Protein AF-A0A7C3X745-F1 (afdb_monomer_lite)

Structure (mmCIF, N/CA/C/O backbone):
data_AF-A0A7C3X745-F1
#
_entry.id   AF-A0A7C3X745-F1
#
loop_
_atom_site.group_PDB
_atom_site.id
_atom_site.type_symbol
_atom_site.label_atom_id
_atom_site.label_alt_id
_atom_site.label_comp_id
_atom_site.label_asym_id
_atom_site.label_entity_id
_atom_site.label_seq_id
_atom_site.pdbx_PDB_ins_code
_atom_site.Cartn_x
_atom_site.Cartn_y
_atom_site.Cartn_z
_atom_site.occupancy
_atom_site.B_iso_or_equiv
_atom_site.auth_seq_id
_atom_site.auth_comp_id
_atom_site.auth_asym_id
_atom_site.auth_atom_id
_atom_s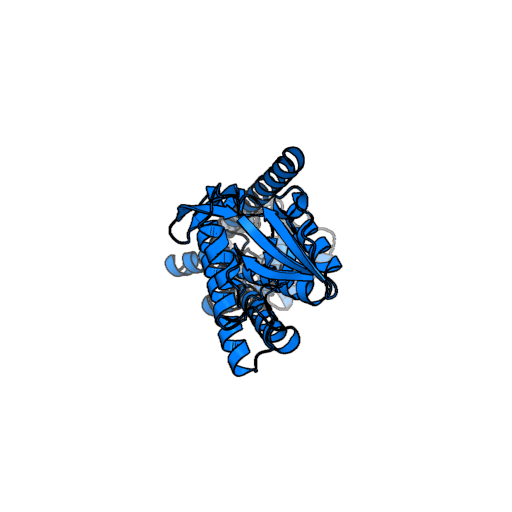ite.pdbx_PDB_model_num
ATOM 1 N N . ILE A 1 1 ? 17.486 -6.552 4.691 1.00 25.77 1 ILE A N 1
ATOM 2 C CA . ILE A 1 1 ? 16.260 -6.719 3.873 1.00 25.77 1 ILE A CA 1
ATOM 3 C C . ILE A 1 1 ? 16.154 -5.455 3.037 1.00 25.77 1 ILE A C 1
ATOM 5 O O . ILE A 1 1 ? 16.010 -4.399 3.648 1.00 25.77 1 ILE A O 1
ATOM 9 N N . PRO A 1 2 ? 16.384 -5.493 1.717 1.00 30.09 2 PRO A N 1
ATOM 10 C CA . PRO A 1 2 ? 16.389 -4.268 0.936 1.00 30.09 2 PRO A CA 1
ATOM 11 C C . PRO A 1 2 ? 14.955 -3.730 0.888 1.00 30.09 2 PRO A C 1
ATOM 13 O O . PRO A 1 2 ? 14.020 -4.436 0.516 1.00 30.09 2 PRO A O 1
ATOM 16 N N . PHE A 1 3 ? 14.792 -2.503 1.374 1.00 28.16 3 PHE A N 1
ATOM 17 C CA . PHE A 1 3 ? 13.567 -1.725 1.272 1.00 28.16 3 PHE A CA 1
ATOM 18 C C . PHE A 1 3 ? 13.315 -1.403 -0.204 1.00 28.16 3 PHE A C 1
ATOM 20 O O . PHE A 1 3 ? 14.190 -0.855 -0.868 1.00 28.16 3 PHE A O 1
ATOM 27 N N . GLY A 1 4 ? 12.115 -1.720 -0.686 1.00 28.48 4 GLY A N 1
ATOM 28 C CA . GLY A 1 4 ? 11.688 -1.434 -2.052 1.00 28.48 4 GLY A CA 1
ATOM 29 C C . GLY A 1 4 ? 12.117 -2.529 -3.018 1.00 28.48 4 GLY A C 1
ATOM 30 O O . GLY A 1 4 ? 13.299 -2.696 -3.306 1.00 28.48 4 GLY A O 1
ATOM 31 N N . GLY A 1 5 ? 11.133 -3.271 -3.523 1.00 29.69 5 GLY A N 1
ATOM 32 C CA . GLY A 1 5 ? 11.289 -4.247 -4.595 1.00 29.69 5 GLY A CA 1
ATOM 33 C C . GLY A 1 5 ? 11.671 -3.586 -5.915 1.00 29.69 5 GLY A C 1
ATOM 34 O O . GLY A 1 5 ? 10.916 -3.647 -6.876 1.00 29.69 5 GLY A O 1
ATOM 35 N N . PHE A 1 6 ? 12.867 -3.006 -5.986 1.00 36.47 6 PHE A N 1
ATOM 36 C CA . PHE A 1 6 ? 13.596 -2.935 -7.236 1.00 36.47 6 PHE A CA 1
ATOM 37 C C . PHE A 1 6 ? 13.957 -4.374 -7.590 1.00 36.47 6 PHE A C 1
ATOM 39 O O . PHE A 1 6 ? 15.042 -4.868 -7.280 1.00 36.47 6 PHE A O 1
ATOM 46 N N . VAL A 1 7 ? 13.020 -5.075 -8.227 1.00 37.75 7 VAL A N 1
ATOM 47 C CA . VAL A 1 7 ? 13.413 -6.111 -9.172 1.00 37.75 7 VAL A CA 1
ATOM 48 C C . VAL A 1 7 ? 14.373 -5.391 -10.109 1.00 37.75 7 VAL A C 1
ATOM 50 O O . VAL A 1 7 ? 13.970 -4.473 -10.819 1.00 37.75 7 VAL A O 1
ATOM 53 N N . ARG A 1 8 ? 15.669 -5.706 -10.018 1.00 38.53 8 ARG A N 1
ATOM 54 C CA . ARG A 1 8 ? 16.647 -5.301 -11.026 1.00 38.53 8 ARG A CA 1
ATOM 55 C C . ARG A 1 8 ? 16.124 -5.867 -12.336 1.00 38.53 8 ARG A C 1
ATOM 57 O O . ARG A 1 8 ? 16.245 -7.063 -12.584 1.00 38.53 8 ARG A O 1
ATOM 64 N N . ILE A 1 9 ? 15.441 -5.036 -13.114 1.00 41.97 9 ILE A N 1
ATOM 65 C CA . ILE A 1 9 ? 14.965 -5.427 -14.429 1.00 41.97 9 ILE A CA 1
ATOM 66 C C . ILE A 1 9 ? 16.220 -5.489 -15.292 1.00 41.97 9 ILE A C 1
ATOM 68 O O . ILE A 1 9 ? 16.747 -4.454 -15.695 1.00 41.97 9 ILE A O 1
ATOM 72 N N . ALA A 1 10 ? 16.729 -6.702 -15.500 1.00 40.25 10 ALA A N 1
ATOM 73 C CA . ALA A 1 10 ? 17.838 -6.958 -16.405 1.00 40.25 10 ALA A CA 1
ATOM 74 C C . ALA A 1 10 ? 17.552 -6.280 -17.758 1.00 40.25 10 ALA A C 1
ATOM 76 O O . ALA A 1 10 ?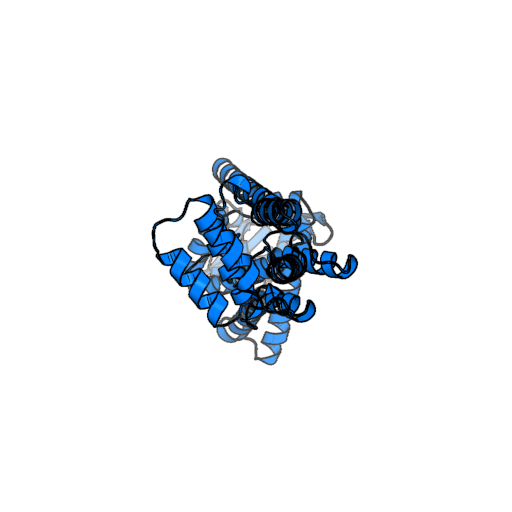 16.505 -6.528 -18.372 1.00 40.25 10 ALA A O 1
ATOM 77 N N . GLY A 1 11 ? 18.460 -5.396 -18.188 1.00 39.47 11 GLY A N 1
ATOM 78 C CA . GLY A 1 11 ? 18.382 -4.703 -19.474 1.00 39.47 11 GLY A CA 1
ATOM 79 C C . GLY A 1 11 ? 17.939 -3.242 -19.456 1.00 39.47 11 GLY A C 1
ATOM 80 O O . GLY A 1 11 ? 17.594 -2.742 -20.519 1.00 39.47 11 GLY A O 1
ATOM 81 N N . MET A 1 12 ? 17.871 -2.560 -18.308 1.00 38.75 12 MET A N 1
ATOM 82 C CA . MET A 1 12 ? 17.517 -1.128 -18.220 1.00 38.75 12 MET A CA 1
ATOM 83 C C . MET A 1 12 ? 18.655 -0.230 -17.688 1.00 38.75 12 MET A C 1
ATOM 85 O O . MET A 1 12 ? 18.392 0.895 -17.257 1.00 38.75 12 MET A O 1
ATOM 89 N N . GLU A 1 13 ? 19.912 -0.684 -17.723 1.00 45.72 13 GLU A N 1
ATOM 90 C CA . GLU A 1 13 ? 21.071 0.176 -17.433 1.00 45.72 13 GLU A CA 1
ATOM 91 C C . GLU A 1 13 ? 21.243 1.240 -18.546 1.00 45.72 13 GLU A C 1
ATOM 93 O O . GLU A 1 13 ? 20.843 1.002 -19.688 1.00 45.72 13 GLU A O 1
ATOM 98 N N . PRO A 1 14 ? 21.850 2.416 -18.281 1.00 38.97 14 PRO A N 1
ATOM 99 C CA . PRO A 1 14 ? 22.215 3.411 -19.307 1.00 38.97 14 PRO A CA 1
ATOM 100 C C . PRO A 1 14 ? 22.954 2.822 -20.514 1.00 38.97 14 PRO A C 1
ATOM 102 O O . PRO A 1 14 ? 22.799 3.276 -21.647 1.00 38.97 14 PRO A O 1
ATOM 105 N N . GLU A 1 15 ? 23.722 1.770 -20.254 1.00 40.94 15 GLU A N 1
ATOM 106 C CA . GLU A 1 15 ? 24.525 1.033 -21.219 1.00 40.94 15 GLU A CA 1
ATOM 107 C C . GLU A 1 15 ? 23.672 0.103 -22.104 1.00 40.94 15 GLU A C 1
ATOM 109 O O . GLU A 1 15 ? 24.081 -0.221 -23.221 1.00 40.94 15 GLU A O 1
ATOM 114 N N . ASP A 1 16 ? 22.448 -0.244 -21.678 1.00 42.06 16 ASP A N 1
ATOM 115 C CA . ASP A 1 16 ? 21.580 -1.253 -22.299 1.00 42.06 16 ASP A CA 1
ATOM 116 C C . ASP A 1 16 ? 20.580 -0.692 -23.331 1.00 42.06 16 ASP A C 1
ATOM 118 O O . ASP A 1 16 ? 20.154 -1.422 -24.228 1.00 42.06 16 ASP A O 1
ATOM 122 N N . VAL A 1 17 ? 20.219 0.598 -23.284 1.00 41.91 17 VAL A N 1
ATOM 123 C CA . VAL A 1 17 ? 19.021 1.132 -23.989 1.00 41.91 17 VAL A CA 1
ATOM 124 C C . VAL A 1 17 ? 19.272 1.575 -25.445 1.00 41.91 17 VAL A C 1
ATOM 126 O O . VAL A 1 17 ? 18.327 1.834 -26.195 1.00 41.91 17 VAL A O 1
ATOM 129 N N . ALA A 1 18 ? 20.518 1.588 -25.926 1.00 43.28 18 ALA A N 1
ATOM 130 C CA . ALA A 1 18 ? 20.773 1.728 -27.360 1.00 43.28 18 ALA A CA 1
ATOM 131 C C . ALA A 1 18 ? 20.434 0.402 -28.062 1.00 43.28 18 ALA A C 1
ATOM 133 O O . ALA A 1 18 ? 21.107 -0.607 -27.863 1.00 43.28 18 ALA A O 1
ATOM 134 N N . SER A 1 19 ? 19.387 0.364 -28.895 1.00 47.06 19 SER A N 1
ATOM 135 C CA . SER A 1 19 ? 19.149 -0.815 -29.732 1.00 47.06 19 SER A CA 1
ATOM 136 C C . SER A 1 19 ? 20.395 -1.036 -30.594 1.00 47.06 19 SER A C 1
ATOM 138 O O . SER A 1 19 ? 20.684 -0.205 -31.447 1.00 47.06 19 SER A O 1
ATOM 140 N N . GLY A 1 20 ? 21.146 -2.112 -30.365 1.00 50.47 20 GLY A N 1
ATOM 141 C CA . GLY A 1 20 ? 22.370 -2.423 -31.111 1.00 50.47 20 GLY A CA 1
ATOM 142 C C . GLY A 1 20 ? 22.129 -2.836 -32.569 1.00 50.47 20 GLY A C 1
ATOM 143 O O . GLY A 1 20 ? 23.012 -2.741 -33.416 1.00 50.47 20 GLY A O 1
ATOM 144 N N . VAL A 1 21 ? 20.896 -3.240 -32.887 1.00 49.69 21 VAL A N 1
ATOM 145 C CA . VAL A 1 21 ? 20.503 -3.798 -34.190 1.00 49.69 21 VAL A CA 1
ATOM 146 C C . VAL A 1 21 ? 20.650 -2.816 -35.366 1.00 49.69 21 VAL A C 1
ATOM 148 O O . VAL A 1 21 ? 21.202 -3.226 -36.383 1.00 49.69 21 VAL A O 1
ATOM 151 N N . PRO A 1 22 ? 20.250 -1.530 -35.275 1.00 64.00 22 PRO A N 1
ATOM 152 C CA . PRO A 1 22 ? 20.484 -0.556 -36.338 1.00 64.00 22 PRO A CA 1
ATOM 153 C C . PRO A 1 22 ? 21.964 -0.205 -36.510 1.00 64.00 22 PRO A C 1
ATOM 155 O O . PRO A 1 22 ? 22.345 0.247 -37.581 1.00 64.00 22 PRO A O 1
ATOM 158 N N . VAL A 1 23 ? 22.796 -0.382 -35.475 1.00 77.06 23 VAL A N 1
ATOM 159 C CA . VAL A 1 23 ? 24.229 -0.067 -35.544 1.00 77.06 23 VAL A CA 1
ATOM 160 C C . VAL A 1 23 ? 24.960 -1.125 -36.360 1.00 77.06 23 VAL A C 1
ATOM 162 O O . VAL A 1 23 ? 25.628 -0.774 -37.325 1.00 77.06 23 VAL A O 1
ATOM 165 N N . LEU A 1 24 ? 24.772 -2.408 -36.036 1.00 81.25 24 LEU A N 1
ATOM 166 C CA . LEU A 1 24 ? 25.417 -3.509 -36.762 1.00 81.25 24 LEU A CA 1
ATOM 167 C C . LEU A 1 24 ? 24.936 -3.605 -38.219 1.00 81.25 24 LEU A C 1
ATOM 169 O O . LEU A 1 24 ? 25.755 -3.817 -39.107 1.00 81.25 24 LEU A O 1
ATOM 173 N N . HIS A 1 25 ? 23.643 -3.370 -38.486 1.00 79.50 25 HIS A N 1
ATOM 174 C CA . HIS A 1 25 ? 23.125 -3.289 -39.861 1.00 79.50 25 HIS A CA 1
ATOM 175 C C . HIS A 1 25 ? 23.758 -2.137 -40.646 1.00 79.50 25 HIS A C 1
ATOM 177 O O . HIS A 1 25 ? 24.214 -2.337 -41.765 1.00 79.50 25 HIS A O 1
ATOM 183 N N . LYS A 1 26 ? 23.837 -0.937 -40.058 1.00 82.88 26 LYS A N 1
ATOM 184 C CA . LYS A 1 26 ? 24.462 0.210 -40.729 1.00 82.88 26 LYS A CA 1
ATOM 185 C C . LYS A 1 26 ? 25.961 0.009 -40.941 1.00 82.88 26 LYS A C 1
ATOM 187 O O . LYS A 1 26 ? 26.482 0.459 -41.951 1.00 82.88 26 LYS A O 1
ATOM 192 N N . LEU A 1 27 ? 26.657 -0.660 -40.022 1.00 87.75 27 LEU A N 1
ATOM 193 C CA . LEU A 1 27 ? 28.063 -1.029 -40.211 1.00 87.75 27 LEU A CA 1
ATOM 194 C C . LEU A 1 27 ? 28.230 -2.005 -41.388 1.00 87.75 27 LEU A C 1
ATOM 196 O O . LEU A 1 27 ? 29.107 -1.786 -42.219 1.00 87.75 27 LEU A O 1
ATOM 200 N N . ALA A 1 28 ? 27.352 -3.007 -41.514 1.00 85.75 28 ALA A N 1
ATOM 201 C CA . ALA A 1 28 ? 27.342 -3.923 -42.656 1.00 85.75 28 ALA A CA 1
ATOM 202 C C . ALA A 1 28 ? 27.005 -3.209 -43.982 1.00 85.75 28 ALA A C 1
ATOM 204 O O . ALA A 1 28 ? 27.691 -3.410 -44.981 1.00 85.75 28 ALA A O 1
ATOM 205 N N . GLU A 1 29 ? 26.020 -2.304 -43.992 1.00 85.62 29 GLU A N 1
ATOM 206 C CA . GLU A 1 29 ? 25.698 -1.476 -45.166 1.00 85.62 29 GLU A CA 1
ATOM 207 C C . GLU A 1 29 ? 26.884 -0.599 -45.597 1.00 85.62 29 GLU A C 1
ATOM 209 O O . GLU A 1 29 ? 27.160 -0.464 -46.790 1.00 85.62 29 GLU A O 1
ATOM 214 N N . LEU A 1 30 ? 27.605 -0.018 -44.632 1.00 88.88 30 LEU A N 1
ATOM 215 C CA . LEU A 1 30 ? 28.780 0.822 -44.882 1.00 88.88 30 LEU A CA 1
ATOM 216 C C . LEU A 1 30 ? 30.009 0.029 -45.329 1.00 88.88 30 LEU A C 1
ATOM 218 O O . LEU A 1 30 ? 30.875 0.598 -45.991 1.00 88.88 30 LEU A O 1
ATOM 222 N N . ARG A 1 31 ? 30.098 -1.263 -44.995 1.00 88.00 31 ARG A N 1
ATOM 223 C CA . ARG A 1 31 ? 31.111 -2.163 -45.561 1.00 88.00 31 ARG A CA 1
ATOM 224 C C . ARG A 1 31 ? 30.887 -2.340 -47.060 1.00 88.00 31 ARG A C 1
ATOM 226 O O . ARG A 1 31 ? 31.832 -2.227 -47.835 1.00 88.00 31 ARG A O 1
ATOM 233 N N . ASP A 1 32 ? 29.641 -2.590 -47.453 1.00 84.75 32 ASP A N 1
ATOM 234 C CA . ASP A 1 32 ? 29.284 -2.883 -48.843 1.00 84.75 32 ASP A CA 1
ATOM 235 C C . ASP A 1 32 ? 29.231 -1.602 -49.703 1.00 84.75 32 ASP A C 1
ATOM 237 O O . ASP A 1 32 ? 29.481 -1.639 -50.910 1.00 84.75 32 ASP A O 1
ATOM 241 N N . LYS A 1 33 ? 28.933 -0.448 -49.086 1.00 86.38 33 LYS A N 1
ATOM 242 C CA . LYS A 1 33 ? 28.943 0.886 -49.709 1.00 86.38 33 LYS A CA 1
ATOM 243 C C . LYS A 1 33 ? 29.739 1.881 -48.852 1.00 86.38 33 LYS A C 1
ATOM 245 O O . LYS A 1 33 ? 29.143 2.626 -48.069 1.00 86.38 33 LYS A O 1
ATOM 250 N N . PRO A 1 34 ? 31.074 1.926 -49.000 1.00 80.62 34 PRO A N 1
ATOM 251 C CA . PRO A 1 34 ? 31.919 2.774 -48.172 1.00 80.62 34 PRO A CA 1
ATOM 252 C C . PRO A 1 34 ? 31.693 4.262 -48.461 1.00 80.62 34 PRO A C 1
ATOM 254 O O . PRO A 1 34 ? 32.037 4.771 -49.525 1.00 80.62 34 PRO A O 1
ATOM 257 N N . ASP A 1 35 ? 31.160 4.972 -47.467 1.00 83.81 35 ASP A N 1
ATOM 258 C CA . ASP A 1 35 ? 31.083 6.433 -47.425 1.00 83.81 35 ASP A CA 1
ATOM 259 C C . ASP A 1 35 ? 31.762 6.939 -46.135 1.00 83.81 35 ASP A C 1
ATOM 261 O O . ASP A 1 35 ? 31.263 6.688 -45.028 1.00 83.81 35 ASP A O 1
ATOM 265 N N . PRO A 1 36 ? 32.902 7.655 -46.246 1.00 74.31 36 PRO A N 1
ATOM 266 C CA . PRO A 1 36 ? 33.596 8.242 -45.105 1.00 74.31 36 PRO A CA 1
ATOM 267 C C . PRO A 1 36 ? 32.723 9.113 -44.208 1.00 74.31 36 PRO A C 1
ATOM 269 O O . PRO A 1 36 ? 32.803 9.004 -42.988 1.00 74.31 36 PRO A O 1
ATOM 272 N N . GLN A 1 37 ? 31.834 9.916 -44.789 1.00 84.00 37 GLN A N 1
ATOM 273 C CA . GLN A 1 37 ? 30.987 10.818 -44.015 1.00 84.00 37 GLN A CA 1
ATOM 274 C C . GLN A 1 37 ? 29.844 10.077 -43.318 1.00 84.00 37 GLN A C 1
ATOM 276 O O . GLN A 1 37 ? 29.341 10.529 -42.287 1.00 84.00 37 GLN A O 1
ATOM 281 N N . ALA A 1 38 ? 29.399 8.951 -43.874 1.00 84.19 38 ALA A N 1
ATOM 282 C CA . ALA A 1 38 ? 28.320 8.166 -43.292 1.00 84.19 38 ALA A CA 1
ATOM 283 C C . ALA A 1 38 ? 28.774 7.372 -42.059 1.00 84.19 38 ALA A C 1
ATOM 285 O O . ALA A 1 38 ? 28.000 7.261 -41.105 1.00 84.19 38 ALA A O 1
ATOM 286 N N . PHE A 1 39 ? 30.029 6.908 -42.024 1.00 87.69 39 PHE A N 1
ATOM 287 C CA . PHE A 1 39 ? 30.611 6.317 -40.815 1.00 87.69 39 PHE A CA 1
ATOM 288 C C . PHE A 1 39 ? 30.683 7.341 -39.676 1.00 87.69 39 PHE A C 1
ATOM 290 O O . PHE A 1 39 ? 30.193 7.073 -38.581 1.00 87.69 39 PHE A O 1
ATOM 297 N N . ASP A 1 40 ? 31.172 8.552 -39.948 1.00 88.69 40 ASP A N 1
ATOM 298 C CA . ASP A 1 40 ? 31.254 9.604 -38.928 1.00 88.69 40 ASP A CA 1
ATOM 299 C C . ASP A 1 40 ? 29.872 10.006 -38.402 1.00 88.69 40 ASP A C 1
ATOM 301 O O . ASP A 1 40 ? 29.678 10.209 -37.200 1.00 88.69 40 ASP A O 1
ATOM 305 N N . LYS A 1 41 ? 28.868 10.063 -39.288 1.00 86.12 41 LYS A N 1
ATOM 306 C CA . LYS A 1 41 ? 27.465 10.282 -38.905 1.00 86.12 41 LYS A CA 1
ATOM 307 C C . LYS A 1 41 ? 26.926 9.155 -38.029 1.00 86.12 41 LYS A C 1
ATOM 309 O O . LYS A 1 41 ? 26.172 9.446 -37.099 1.00 86.12 41 LYS A O 1
ATOM 314 N N . LEU A 1 42 ? 27.292 7.904 -38.312 1.00 85.62 42 LEU A N 1
ATOM 315 C CA . LEU A 1 42 ? 26.911 6.744 -37.510 1.00 85.62 42 LEU A CA 1
ATOM 316 C C . LEU A 1 42 ? 27.561 6.797 -36.125 1.00 85.62 42 LEU A C 1
ATOM 318 O O . LEU A 1 42 ? 26.848 6.674 -35.135 1.00 85.62 42 LEU A O 1
ATOM 322 N N . VAL A 1 43 ? 28.864 7.070 -36.032 1.00 87.31 43 VAL A N 1
ATOM 323 C CA . VAL A 1 43 ? 29.568 7.226 -34.747 1.00 87.31 43 VAL A CA 1
ATOM 324 C C . VAL A 1 43 ? 28.977 8.381 -33.939 1.00 87.31 43 VAL A C 1
ATOM 326 O O . VAL A 1 43 ? 28.663 8.217 -32.762 1.00 87.31 43 VAL A O 1
ATOM 329 N N . ALA A 1 44 ? 28.716 9.526 -34.575 1.00 83.81 44 ALA A N 1
ATOM 330 C CA . ALA A 1 44 ? 28.051 10.653 -33.925 1.00 83.81 44 ALA A CA 1
ATOM 331 C C . ALA A 1 44 ? 26.612 10.320 -33.492 1.00 83.81 44 ALA A C 1
ATOM 333 O O . ALA A 1 44 ? 26.124 10.858 -32.498 1.00 83.81 44 ALA A O 1
ATOM 334 N N . GLN A 1 45 ? 25.909 9.456 -34.229 1.00 80.62 45 GLN A N 1
ATOM 335 C CA . GLN A 1 45 ? 24.599 8.954 -33.824 1.00 80.62 45 GLN A CA 1
ATOM 336 C C . GLN A 1 45 ? 24.720 8.045 -32.594 1.00 80.62 45 GLN A C 1
ATOM 338 O O . GLN A 1 45 ? 24.018 8.291 -31.619 1.00 80.62 45 GLN A O 1
ATOM 343 N N . ILE A 1 46 ? 25.631 7.067 -32.612 1.00 80.00 46 ILE A N 1
ATOM 344 C CA . ILE A 1 46 ? 25.896 6.159 -31.485 1.00 80.00 46 ILE A CA 1
ATOM 345 C C . ILE A 1 46 ? 26.209 6.973 -30.229 1.00 80.00 46 ILE A C 1
ATOM 347 O O . ILE A 1 46 ? 25.537 6.801 -29.221 1.00 80.00 46 ILE A O 1
ATOM 351 N N . ALA A 1 47 ? 27.128 7.938 -30.325 1.00 79.69 47 ALA A N 1
ATOM 352 C CA . ALA A 1 47 ? 27.495 8.848 -29.241 1.00 79.69 47 ALA A CA 1
ATOM 353 C C . ALA A 1 47 ? 26.284 9.591 -28.643 1.00 79.69 47 ALA A C 1
ATOM 355 O O . ALA A 1 47 ? 26.130 9.703 -27.425 1.00 79.69 47 ALA A O 1
ATOM 356 N N . ARG A 1 48 ? 25.385 10.093 -29.503 1.00 76.69 48 ARG A N 1
ATOM 357 C CA . ARG A 1 48 ? 24.161 10.795 -29.078 1.00 76.69 48 ARG A CA 1
ATOM 358 C C . ARG A 1 48 ? 23.137 9.874 -28.422 1.00 76.69 48 ARG A C 1
ATOM 360 O O . ARG A 1 48 ? 22.435 10.342 -27.518 1.00 76.69 48 ARG A O 1
ATOM 367 N N . ASP A 1 49 ? 23.021 8.641 -28.905 1.00 68.50 49 ASP A N 1
ATOM 368 C CA . ASP A 1 49 ? 22.036 7.653 -28.458 1.00 68.50 49 ASP A CA 1
ATOM 369 C C . ASP A 1 49 ? 22.485 6.974 -27.152 1.00 68.50 49 ASP A C 1
ATOM 371 O O . ASP A 1 49 ? 21.656 6.750 -26.273 1.00 68.50 49 ASP A O 1
ATOM 375 N N . SER A 1 50 ? 23.791 6.742 -26.981 1.00 66.19 50 SER A N 1
ATOM 376 C CA . SER A 1 50 ? 24.409 6.184 -25.768 1.00 66.19 50 SER A CA 1
ATOM 377 C C . SER A 1 50 ? 24.818 7.241 -24.734 1.00 66.19 50 SER A C 1
ATOM 379 O O . SER A 1 50 ? 25.453 6.919 -23.732 1.00 66.19 50 SER A O 1
ATOM 381 N N . MET A 1 51 ? 24.517 8.521 -24.987 1.00 68.94 51 MET A N 1
ATOM 382 C CA . MET A 1 51 ? 24.910 9.656 -24.135 1.00 68.94 51 MET A CA 1
ATOM 383 C C . MET A 1 51 ? 26.415 9.687 -23.810 1.00 68.94 51 MET A C 1
ATOM 385 O O . MET A 1 51 ? 26.835 10.144 -22.749 1.00 68.94 51 MET A O 1
ATOM 389 N N . THR A 1 52 ? 27.238 9.205 -24.737 1.00 71.81 52 THR A N 1
ATOM 390 C CA . THR A 1 52 ? 28.686 9.091 -24.574 1.00 71.81 52 THR A CA 1
ATOM 391 C C . THR A 1 52 ? 29.384 10.144 -25.428 1.00 71.81 52 THR A C 1
ATOM 393 O O . THR A 1 52 ? 28.995 10.394 -26.566 1.00 71.81 52 THR A O 1
ATOM 396 N N . LYS A 1 53 ? 30.441 10.775 -24.908 1.00 80.19 53 LYS A N 1
ATOM 397 C CA . LYS A 1 53 ? 31.296 11.647 -25.725 1.00 80.19 53 LYS A CA 1
ATOM 398 C C . LYS A 1 53 ? 32.243 10.779 -26.552 1.00 80.19 53 LYS A C 1
ATOM 400 O O . LYS A 1 53 ? 33.180 10.217 -25.996 1.00 80.19 53 LYS A O 1
ATOM 405 N N . ILE A 1 54 ? 31.970 10.673 -27.850 1.00 83.62 54 ILE A N 1
ATOM 406 C CA . ILE A 1 54 ? 32.830 10.018 -28.842 1.00 83.62 54 ILE A CA 1
ATOM 407 C C . ILE A 1 54 ? 32.991 11.006 -29.994 1.00 83.62 54 ILE A C 1
ATOM 409 O O . ILE A 1 54 ? 31.995 11.432 -30.586 1.00 83.62 54 ILE A O 1
ATOM 413 N N . VAL A 1 55 ? 34.228 11.404 -30.282 1.00 86.19 55 VAL A N 1
ATOM 414 C CA . VAL A 1 55 ? 34.548 12.269 -31.419 1.00 86.19 55 VAL A CA 1
ATOM 415 C C . VAL A 1 55 ? 34.860 11.363 -32.612 1.00 86.19 55 VAL A C 1
ATOM 417 O O . VAL A 1 55 ? 35.813 10.594 -32.533 1.00 86.19 55 VAL A O 1
ATOM 420 N N . PRO A 1 56 ? 34.100 11.419 -33.724 1.00 84.44 56 PRO A N 1
ATOM 421 C CA . PRO A 1 56 ? 34.321 10.513 -34.855 1.00 84.44 56 PRO A CA 1
ATOM 422 C C . PRO A 1 56 ? 35.743 10.558 -35.429 1.00 84.44 56 PRO A C 1
ATOM 424 O O . PRO A 1 56 ? 36.296 9.522 -35.773 1.00 84.44 56 PRO A O 1
ATOM 427 N N . ALA A 1 57 ? 36.361 11.743 -35.447 1.00 84.81 57 ALA A N 1
ATOM 428 C CA . ALA A 1 57 ? 37.720 11.949 -35.950 1.00 84.81 57 ALA A CA 1
ATOM 429 C C . ALA A 1 57 ? 38.824 11.289 -35.098 1.00 84.81 57 ALA A C 1
ATOM 431 O O . ALA A 1 57 ? 39.948 11.161 -35.571 1.00 84.81 57 ALA A O 1
ATOM 432 N N . GLU A 1 58 ? 38.525 10.886 -33.858 1.00 86.38 58 GLU A N 1
ATOM 433 C CA . GLU A 1 58 ? 39.469 10.195 -32.962 1.00 86.38 58 GLU A CA 1
ATOM 434 C C . GLU A 1 58 ? 39.450 8.669 -33.149 1.00 86.38 58 GLU A C 1
ATOM 436 O O . GLU A 1 58 ? 40.246 7.963 -32.532 1.00 86.38 58 GLU A O 1
ATOM 441 N N . VAL A 1 59 ? 38.548 8.151 -33.990 1.00 87.50 59 VAL A N 1
ATOM 442 C CA . VAL A 1 59 ? 38.477 6.726 -34.319 1.00 87.50 59 VAL A CA 1
ATOM 443 C C . VAL A 1 59 ? 39.478 6.426 -35.432 1.00 87.50 59 VAL A C 1
ATOM 445 O O . VAL A 1 59 ? 39.283 6.819 -36.585 1.00 87.50 59 VAL A O 1
ATOM 448 N N . GLY A 1 60 ? 40.552 5.718 -35.093 1.00 88.88 60 GLY A N 1
ATOM 449 C CA . GLY A 1 60 ? 41.595 5.319 -36.024 1.00 88.88 60 GLY A CA 1
ATOM 450 C C . GLY A 1 60 ? 41.096 4.362 -37.107 1.00 88.88 60 GLY A C 1
ATOM 451 O O . GLY A 1 60 ? 40.088 3.662 -36.962 1.00 88.88 60 GLY A O 1
ATOM 452 N N . SER A 1 61 ? 41.838 4.302 -38.215 1.00 87.06 61 SER A N 1
ATOM 453 C CA . SER A 1 61 ? 41.515 3.445 -39.363 1.00 87.06 61 SER A CA 1
ATOM 454 C C . SER A 1 61 ? 41.414 1.966 -38.984 1.00 87.06 61 SER A C 1
ATOM 456 O O . SER A 1 61 ? 40.504 1.287 -39.449 1.00 87.06 61 SER A O 1
ATOM 458 N N . GLN A 1 62 ? 42.281 1.488 -38.087 1.00 89.06 62 GLN A N 1
ATOM 459 C CA . GLN A 1 62 ? 42.294 0.100 -37.622 1.00 89.06 62 GLN A CA 1
ATOM 460 C C . GLN A 1 62 ? 40.976 -0.299 -36.939 1.00 89.06 62 GLN A C 1
ATOM 462 O O . GLN A 1 62 ? 40.368 -1.306 -37.302 1.00 89.06 62 GLN A O 1
ATOM 467 N N . VAL A 1 63 ? 40.499 0.508 -35.984 1.00 90.44 63 VAL A N 1
ATOM 468 C CA . VAL A 1 63 ? 39.235 0.258 -35.270 1.00 90.44 63 VAL A CA 1
ATOM 469 C C . VAL A 1 63 ? 38.050 0.404 -36.218 1.00 90.44 63 VAL A C 1
ATOM 471 O O . VAL A 1 63 ? 37.136 -0.418 -36.208 1.00 90.44 63 VAL A O 1
ATOM 474 N N . ARG A 1 64 ? 38.081 1.417 -37.085 1.00 91.31 64 ARG A N 1
ATOM 475 C CA . ARG A 1 64 ? 37.045 1.647 -38.092 1.00 91.31 64 ARG A CA 1
ATOM 476 C C . ARG A 1 64 ? 36.880 0.463 -39.047 1.00 91.31 64 ARG A C 1
ATOM 478 O O . ARG A 1 64 ? 35.755 0.032 -39.286 1.00 91.31 64 ARG A O 1
ATOM 485 N N . GLU A 1 65 ? 37.973 -0.067 -39.585 1.00 90.56 65 GLU A N 1
ATOM 486 C CA . GLU A 1 65 ? 37.932 -1.213 -40.498 1.00 90.56 65 GLU A CA 1
ATOM 487 C C . GLU A 1 65 ? 37.455 -2.489 -39.808 1.00 90.56 65 GLU A C 1
ATOM 489 O O . GLU A 1 65 ? 36.673 -3.238 -40.396 1.00 90.56 65 GLU A O 1
ATOM 494 N N . ALA A 1 66 ? 37.883 -2.722 -38.565 1.00 91.38 66 ALA A N 1
ATOM 495 C CA . ALA A 1 66 ? 37.413 -3.856 -37.777 1.00 91.38 66 ALA A CA 1
ATOM 496 C C . ALA A 1 66 ? 35.903 -3.760 -37.504 1.00 91.38 66 ALA A C 1
ATOM 498 O O . ALA A 1 66 ? 35.172 -4.727 -37.703 1.00 91.38 66 ALA A O 1
ATOM 499 N N . LEU A 1 67 ? 35.397 -2.575 -37.143 1.00 90.94 67 LEU A N 1
ATOM 500 C CA . LEU A 1 67 ? 33.965 -2.340 -36.915 1.00 90.94 67 LEU A CA 1
ATOM 501 C C . LEU A 1 67 ? 33.107 -2.570 -38.168 1.00 90.94 67 LEU A C 1
ATOM 503 O O . LEU A 1 67 ? 31.993 -3.075 -38.053 1.00 90.94 67 LEU A O 1
ATOM 507 N N . LEU A 1 68 ? 33.606 -2.209 -39.354 1.00 91.31 68 LEU A N 1
ATOM 508 C CA . LEU A 1 68 ? 32.902 -2.433 -40.623 1.00 91.31 68 LEU A CA 1
ATOM 509 C C . LEU A 1 68 ? 32.906 -3.910 -41.043 1.00 91.31 68 LEU A C 1
ATOM 511 O O . LEU A 1 68 ? 31.935 -4.383 -41.628 1.00 91.31 68 LEU A O 1
ATOM 515 N N . ARG A 1 69 ? 33.985 -4.648 -40.754 1.00 90.00 69 ARG A N 1
ATOM 516 C CA . ARG A 1 69 ? 34.110 -6.072 -41.108 1.00 90.00 69 ARG A CA 1
ATOM 517 C C . ARG A 1 69 ? 33.421 -7.007 -40.120 1.00 90.00 69 ARG A C 1
ATOM 519 O O . ARG A 1 69 ? 33.019 -8.097 -40.515 1.00 90.00 69 ARG A O 1
ATOM 526 N N . ALA A 1 70 ? 33.257 -6.584 -38.870 1.00 88.69 70 ALA A N 1
ATOM 527 C CA . ALA A 1 70 ? 32.754 -7.446 -37.813 1.00 88.69 70 ALA A CA 1
ATOM 528 C C . ALA A 1 70 ? 31.322 -7.996 -38.024 1.00 88.69 70 ALA A C 1
ATOM 530 O O . ALA A 1 70 ? 31.115 -9.178 -37.720 1.00 88.69 70 ALA A O 1
ATOM 531 N N . PRO A 1 71 ? 30.332 -7.218 -38.517 1.00 87.50 71 PRO A N 1
ATOM 532 C CA . PRO A 1 71 ? 28.974 -7.721 -38.711 1.00 87.50 71 PRO A CA 1
ATOM 533 C C . PRO A 1 71 ? 28.742 -8.426 -40.061 1.00 87.50 71 PRO A C 1
ATOM 535 O O . PRO A 1 71 ? 29.284 -8.040 -41.096 1.00 87.50 71 PRO A O 1
ATOM 538 N N . ASP A 1 72 ? 27.873 -9.436 -40.072 1.00 82.00 72 ASP A N 1
ATOM 539 C CA . ASP A 1 72 ? 27.355 -10.076 -41.286 1.00 82.00 72 ASP A CA 1
ATOM 540 C C . ASP A 1 72 ? 26.287 -9.216 -42.000 1.00 82.00 72 ASP A C 1
ATOM 542 O O . ASP A 1 72 ? 25.875 -8.159 -41.518 1.00 82.00 72 ASP A O 1
ATOM 546 N N . GLY A 1 73 ? 25.820 -9.665 -43.173 1.00 75.12 73 GLY A N 1
ATOM 547 C CA . GLY A 1 73 ? 24.761 -8.981 -43.934 1.00 75.12 73 GLY A CA 1
ATOM 548 C C . GLY A 1 73 ? 23.392 -8.934 -43.234 1.00 75.12 73 GLY A C 1
ATOM 549 O O . GLY A 1 73 ? 22.505 -8.219 -43.689 1.00 75.12 73 GLY A O 1
ATOM 550 N N . GLU A 1 74 ? 23.216 -9.657 -42.123 1.00 72.06 74 GLU A N 1
ATOM 551 C CA . GLU A 1 74 ? 22.017 -9.633 -41.276 1.00 72.06 74 GLU A CA 1
ATOM 552 C C . GLU A 1 74 ? 22.210 -8.761 -40.012 1.00 72.06 74 GLU A C 1
ATOM 554 O O . GLU A 1 74 ? 21.344 -8.709 -39.122 1.00 72.06 74 GLU A O 1
ATOM 559 N N . GLY A 1 75 ? 23.341 -8.051 -39.908 1.00 72.38 75 GLY A N 1
ATOM 560 C CA . GLY A 1 75 ? 23.696 -7.205 -38.773 1.00 72.38 75 GLY A CA 1
ATOM 561 C C . GLY A 1 75 ? 23.794 -7.981 -37.457 1.00 72.38 75 GLY A C 1
ATOM 562 O O . GLY A 1 75 ? 23.179 -7.578 -36.457 1.00 72.38 75 GLY A O 1
ATOM 563 N N . ARG A 1 76 ? 24.512 -9.108 -37.469 1.00 76.75 76 ARG A N 1
ATOM 564 C CA . ARG A 1 76 ? 25.008 -9.852 -36.294 1.00 76.75 76 ARG A CA 1
ATOM 565 C C . ARG A 1 76 ? 26.533 -9.887 -36.314 1.00 76.75 76 ARG A C 1
ATOM 567 O O . ARG A 1 76 ? 27.104 -9.897 -37.400 1.00 76.75 76 ARG A O 1
ATOM 574 N N . LEU A 1 77 ? 27.203 -9.910 -35.158 1.00 80.62 77 LEU A N 1
ATOM 575 C CA . LEU A 1 77 ? 28.661 -10.056 -35.152 1.00 80.62 77 LEU A CA 1
ATOM 576 C C . LEU A 1 77 ? 29.030 -11.479 -35.583 1.00 80.62 77 LEU A C 1
ATOM 578 O O . LEU A 1 77 ? 28.522 -12.464 -35.049 1.00 80.62 77 LEU A O 1
ATOM 582 N N . THR A 1 78 ? 29.938 -11.587 -36.548 1.00 81.56 78 THR A N 1
ATOM 583 C CA . THR A 1 78 ? 30.544 -12.874 -36.905 1.00 81.56 78 THR A CA 1
ATOM 584 C C . THR A 1 78 ? 31.462 -13.346 -35.776 1.00 81.56 78 THR A C 1
ATOM 586 O O . THR A 1 78 ? 31.976 -12.538 -35.002 1.00 81.56 78 THR A O 1
ATOM 589 N N . THR A 1 79 ? 31.708 -14.655 -35.669 1.00 76.38 79 THR A N 1
ATOM 590 C CA . THR A 1 79 ? 32.635 -15.199 -34.659 1.00 76.38 79 THR A CA 1
ATOM 591 C C . THR A 1 79 ? 34.038 -14.604 -34.800 1.00 76.38 79 THR A C 1
ATOM 593 O O . THR A 1 79 ? 34.653 -14.239 -33.801 1.00 76.38 79 THR A O 1
ATOM 596 N N . GLU A 1 80 ? 34.515 -14.447 -36.037 1.00 82.31 80 GLU A N 1
ATOM 597 C CA . GLU A 1 80 ? 35.799 -13.809 -36.344 1.00 82.31 80 GLU A CA 1
ATOM 598 C C . GLU A 1 80 ? 35.787 -12.319 -35.984 1.00 82.31 80 GLU A C 1
ATOM 600 O O . GLU A 1 80 ? 36.682 -11.854 -35.282 1.00 82.31 80 GLU A O 1
ATOM 605 N N . GLY A 1 81 ? 34.729 -11.592 -36.358 1.00 84.56 81 GLY A N 1
ATOM 606 C CA . GLY A 1 81 ? 34.558 -10.181 -36.019 1.00 84.56 81 GLY A CA 1
ATOM 607 C C . GLY A 1 81 ? 34.492 -9.918 -34.515 1.00 84.56 81 GLY A C 1
ATOM 608 O O . GLY A 1 81 ? 35.108 -8.981 -34.017 1.00 84.56 81 GLY A O 1
ATOM 609 N N . LEU A 1 82 ? 33.790 -10.763 -33.758 1.00 82.50 82 LEU A N 1
ATOM 610 C CA . LEU A 1 82 ? 33.716 -10.663 -32.300 1.00 82.50 82 LEU A CA 1
ATOM 611 C C . LEU A 1 82 ? 35.095 -10.846 -31.650 1.00 82.50 82 LEU A C 1
ATOM 613 O O . LEU A 1 82 ? 35.440 -10.109 -30.725 1.00 82.50 82 LEU A O 1
ATOM 617 N N . LEU A 1 83 ? 35.872 -11.826 -32.120 1.00 80.81 83 LEU A N 1
ATOM 618 C CA . LEU A 1 83 ? 37.227 -12.082 -31.631 1.00 80.81 83 LEU A CA 1
ATOM 619 C C . LEU A 1 83 ? 38.173 -10.931 -31.990 1.00 80.81 83 LEU A C 1
ATOM 621 O O . LEU A 1 83 ? 38.917 -10.478 -31.124 1.00 80.81 83 LEU A O 1
ATOM 625 N N . GLU A 1 84 ? 38.104 -10.413 -33.218 1.00 88.62 84 GLU A N 1
ATOM 626 C CA . GLU A 1 84 ? 38.906 -9.268 -33.671 1.00 88.62 84 GLU A CA 1
ATOM 627 C C . GLU A 1 84 ? 38.627 -8.021 -32.818 1.00 88.62 84 GLU A C 1
ATOM 629 O O . GLU A 1 84 ? 39.557 -7.406 -32.294 1.00 88.62 84 GLU A O 1
ATOM 634 N N . LEU A 1 85 ? 37.351 -7.686 -32.589 1.00 89.44 85 LEU A N 1
ATOM 635 C CA . LEU A 1 85 ? 36.972 -6.540 -31.759 1.00 89.44 85 LEU A CA 1
ATOM 636 C C . LEU A 1 85 ? 37.393 -6.706 -30.288 1.00 89.44 85 LEU A C 1
ATOM 638 O O . LEU A 1 85 ? 37.815 -5.728 -29.672 1.00 89.44 85 LEU A O 1
ATOM 642 N N . ARG A 1 86 ? 37.325 -7.922 -29.722 1.00 85.69 86 ARG A N 1
ATOM 643 C CA . ARG A 1 86 ? 37.821 -8.201 -28.358 1.00 85.69 86 ARG A CA 1
ATOM 644 C C . ARG A 1 86 ? 39.339 -8.085 -28.265 1.00 85.69 86 ARG A C 1
ATOM 646 O O . ARG A 1 86 ? 39.839 -7.444 -27.351 1.00 85.69 86 ARG A O 1
ATOM 653 N N . HIS A 1 87 ? 40.068 -8.634 -29.233 1.00 87.81 87 HIS A N 1
ATOM 654 C CA . HIS A 1 87 ? 41.523 -8.509 -29.274 1.00 87.81 87 HIS A CA 1
ATOM 655 C C . HIS A 1 87 ? 41.977 -7.053 -29.389 1.00 87.81 87 HIS A C 1
ATOM 657 O O . HIS A 1 87 ? 42.915 -6.655 -28.702 1.00 87.81 87 HIS A O 1
ATOM 663 N N . LEU A 1 88 ? 41.294 -6.244 -30.205 1.00 89.69 88 LEU A N 1
ATOM 664 C CA . LEU A 1 88 ? 41.552 -4.805 -30.277 1.00 89.69 88 LEU A CA 1
ATOM 665 C C . LEU A 1 88 ? 41.256 -4.118 -28.947 1.00 89.69 88 LEU A C 1
ATOM 667 O O . LEU A 1 88 ? 42.054 -3.299 -28.494 1.00 89.69 88 LEU A O 1
ATOM 671 N N . ARG A 1 89 ? 40.137 -4.479 -28.309 1.00 88.94 89 ARG A N 1
ATOM 672 C CA . ARG A 1 89 ? 39.738 -3.935 -27.012 1.00 88.94 89 ARG A CA 1
ATOM 673 C C . ARG A 1 89 ? 40.760 -4.222 -25.907 1.00 88.94 89 ARG A C 1
ATOM 675 O O . ARG A 1 89 ? 41.058 -3.327 -25.120 1.00 88.94 89 ARG A O 1
ATOM 682 N N . ASP A 1 90 ? 41.314 -5.428 -25.883 1.00 85.50 90 ASP A N 1
ATOM 683 C CA . ASP A 1 90 ? 42.256 -5.882 -24.855 1.00 85.50 90 ASP A CA 1
ATOM 684 C C . ASP A 1 90 ? 43.722 -5.496 -25.160 1.00 85.50 90 ASP A C 1
ATOM 686 O O . ASP A 1 90 ? 44.589 -5.601 -24.294 1.00 85.50 90 ASP A O 1
ATOM 690 N N . GLY A 1 91 ? 44.012 -5.014 -26.376 1.00 79.19 91 GLY A N 1
ATOM 691 C CA . GLY A 1 91 ? 45.363 -4.733 -26.885 1.00 79.19 91 GLY A CA 1
ATOM 692 C C . GLY A 1 91 ? 46.059 -3.473 -26.344 1.00 79.19 91 GLY A C 1
ATOM 693 O O . GLY A 1 91 ? 47.215 -3.229 -26.680 1.00 79.19 91 GLY A O 1
ATOM 694 N N . GLY A 1 92 ? 45.396 -2.667 -25.507 1.00 67.12 92 GLY A N 1
ATOM 695 C CA . GLY A 1 92 ? 46.019 -1.591 -24.717 1.00 67.12 92 GLY A CA 1
ATOM 696 C C . GLY A 1 92 ? 46.464 -0.317 -25.458 1.00 67.12 92 GLY A C 1
ATOM 697 O O . GLY A 1 92 ? 46.949 0.603 -24.805 1.00 67.12 92 GLY A O 1
ATOM 698 N N . THR A 1 93 ? 46.289 -0.212 -26.781 1.00 80.44 93 THR A N 1
ATOM 699 C CA . THR A 1 93 ? 46.720 0.952 -27.594 1.00 80.44 93 THR A CA 1
ATOM 700 C C . THR A 1 93 ? 45.576 1.854 -28.073 1.00 80.44 93 THR A C 1
ATOM 702 O O . THR A 1 93 ? 45.757 2.623 -29.013 1.00 80.44 93 THR A O 1
ATOM 705 N N . LEU A 1 94 ? 44.392 1.751 -27.467 1.00 87.00 94 LEU A N 1
ATOM 706 C CA . LEU A 1 94 ? 43.191 2.471 -27.900 1.00 87.00 94 LEU A CA 1
ATOM 707 C C . LEU A 1 94 ? 43.085 3.867 -27.282 1.00 87.00 94 LEU A C 1
ATOM 709 O O . LEU A 1 94 ? 43.405 4.072 -26.109 1.00 87.00 94 LEU A O 1
ATOM 713 N N . THR A 1 95 ? 42.538 4.811 -28.044 1.00 88.69 95 THR A N 1
ATOM 714 C CA . THR A 1 95 ? 42.055 6.078 -27.485 1.00 88.69 95 THR A CA 1
ATOM 715 C C . THR A 1 95 ? 40.798 5.857 -26.636 1.00 88.69 95 THR A C 1
ATOM 717 O O . THR A 1 95 ? 40.089 4.857 -26.770 1.00 88.69 95 THR A O 1
ATOM 720 N N . GLU A 1 96 ? 40.467 6.814 -25.765 1.00 84.56 96 GLU A N 1
ATOM 721 C CA . GLU A 1 96 ? 39.249 6.749 -24.944 1.00 84.56 96 GLU A CA 1
ATOM 722 C C . GLU A 1 96 ? 37.969 6.675 -25.804 1.00 84.56 96 GLU A C 1
ATOM 724 O O . GLU A 1 96 ? 37.003 5.999 -25.438 1.00 84.56 96 GLU A O 1
ATOM 729 N N . ALA A 1 97 ? 37.966 7.339 -26.964 1.00 85.44 97 ALA A N 1
ATOM 730 C CA . ALA A 1 97 ? 36.863 7.307 -27.919 1.00 85.44 97 ALA A CA 1
ATOM 731 C C . ALA A 1 97 ? 36.705 5.923 -28.570 1.00 85.44 97 ALA A C 1
ATOM 733 O O . ALA A 1 97 ? 35.592 5.398 -28.630 1.00 85.44 97 ALA A O 1
ATOM 734 N N . GLU A 1 98 ? 37.809 5.315 -29.011 1.00 90.00 98 GLU A N 1
ATOM 735 C CA . GLU A 1 98 ? 37.822 3.977 -29.615 1.00 90.00 98 GLU A CA 1
ATOM 736 C C . GLU A 1 98 ? 37.415 2.899 -28.619 1.00 90.00 98 GLU A C 1
ATOM 738 O O . GLU A 1 98 ? 36.593 2.038 -28.931 1.00 90.00 98 GLU A O 1
ATOM 743 N N . ALA A 1 99 ? 37.943 2.991 -27.399 1.00 87.81 99 ALA A N 1
ATOM 744 C CA . ALA A 1 99 ? 37.578 2.131 -26.294 1.00 87.81 99 ALA A CA 1
ATOM 745 C C . ALA A 1 99 ? 36.049 2.151 -26.093 1.00 87.81 99 ALA A C 1
ATOM 747 O O . ALA A 1 99 ? 35.379 1.124 -26.244 1.00 87.81 99 ALA A O 1
ATOM 748 N N . LYS A 1 100 ? 35.468 3.324 -25.830 1.00 86.06 100 LYS A N 1
ATOM 749 C CA . LYS A 1 100 ? 34.022 3.456 -25.592 1.00 86.06 100 LYS A CA 1
ATOM 750 C C . LYS A 1 100 ? 33.180 2.970 -26.771 1.00 86.06 100 LYS A C 1
ATOM 752 O O . LYS A 1 100 ? 32.142 2.346 -26.565 1.00 86.06 100 LYS A O 1
ATOM 757 N N . LEU A 1 101 ? 33.614 3.241 -28.001 1.00 86.62 101 LEU A N 1
ATOM 758 C CA . LEU A 1 101 ? 32.913 2.783 -29.197 1.00 86.62 101 LEU A CA 1
ATOM 759 C C . LEU A 1 101 ? 32.919 1.250 -29.312 1.00 86.62 101 LEU A C 1
ATOM 761 O O . LEU A 1 101 ? 31.877 0.663 -29.602 1.00 86.62 101 LEU A O 1
ATOM 765 N N . LEU A 1 102 ? 34.059 0.605 -29.044 1.00 87.94 102 LEU A N 1
ATOM 766 C CA . LEU A 1 102 ? 34.183 -0.853 -29.045 1.00 87.94 102 LEU A CA 1
ATOM 767 C C . LEU A 1 102 ? 33.290 -1.503 -27.984 1.00 87.94 102 LEU A C 1
ATOM 769 O O . LEU A 1 102 ? 32.590 -2.455 -28.313 1.00 87.94 102 LEU A O 1
ATOM 773 N N . ASP A 1 103 ? 33.234 -0.964 -26.761 1.00 84.12 103 ASP A N 1
ATOM 774 C CA . ASP A 1 103 ? 32.339 -1.483 -25.711 1.00 84.12 103 ASP A CA 1
ATOM 775 C C . ASP A 1 103 ? 30.872 -1.433 -26.150 1.00 84.12 103 ASP A C 1
ATOM 777 O O . ASP A 1 103 ? 30.130 -2.408 -26.021 1.00 84.12 103 ASP A O 1
ATOM 781 N N . LEU A 1 104 ? 30.451 -0.305 -26.730 1.00 79.75 104 LEU A N 1
ATOM 782 C CA . LEU A 1 104 ? 29.076 -0.116 -27.190 1.00 79.75 104 LEU A CA 1
ATOM 783 C C . LEU A 1 104 ? 28.692 -1.101 -28.300 1.00 79.75 104 LEU A C 1
ATOM 785 O O . LEU A 1 104 ? 27.561 -1.600 -28.300 1.00 79.75 104 LEU A O 1
ATOM 789 N N . VAL A 1 105 ? 29.612 -1.383 -29.228 1.00 83.38 105 VAL A N 1
ATOM 790 C CA . VAL A 1 105 ? 29.394 -2.308 -30.352 1.00 83.38 105 VAL A CA 1
ATOM 791 C C . VAL A 1 105 ? 29.484 -3.770 -29.910 1.00 83.38 105 VAL A C 1
ATOM 793 O O . VAL A 1 105 ? 28.634 -4.566 -30.299 1.00 83.38 105 VAL A O 1
ATOM 796 N N . LEU A 1 106 ? 30.429 -4.133 -29.041 1.00 80.81 106 LEU A N 1
ATOM 797 C CA . LEU A 1 106 ? 30.514 -5.479 -28.457 1.00 80.81 106 LEU A CA 1
ATOM 798 C C . LEU A 1 106 ? 29.247 -5.821 -27.654 1.00 80.81 106 LEU A C 1
ATOM 800 O O . LEU A 1 106 ? 28.709 -6.924 -27.764 1.00 80.81 106 LEU A O 1
ATOM 804 N N . ASN A 1 107 ? 28.698 -4.842 -26.931 1.00 71.88 107 ASN A N 1
ATOM 805 C CA . ASN A 1 107 ? 27.444 -4.987 -26.192 1.00 71.88 107 ASN A CA 1
ATOM 806 C C . ASN A 1 107 ? 26.195 -4.876 -27.092 1.00 71.88 107 ASN A C 1
ATOM 808 O O . ASN A 1 107 ? 25.080 -5.162 -26.653 1.00 71.88 107 ASN A O 1
ATOM 812 N N . ALA A 1 108 ? 26.326 -4.453 -28.355 1.00 68.69 108 ALA A N 1
ATOM 813 C CA . ALA A 1 108 ? 25.208 -4.339 -29.297 1.00 68.69 108 ALA A CA 1
ATOM 814 C C . ALA A 1 108 ? 24.623 -5.707 -29.690 1.00 68.69 108 ALA A C 1
ATOM 816 O O . ALA A 1 108 ? 23.404 -5.812 -29.846 1.00 68.69 108 ALA A O 1
ATOM 817 N N . ASP A 1 109 ? 25.464 -6.739 -29.813 1.00 56.22 109 ASP A N 1
ATOM 818 C CA . ASP A 1 109 ? 25.042 -8.098 -30.187 1.00 56.22 109 ASP A CA 1
ATOM 819 C C . ASP A 1 109 ? 24.623 -8.944 -28.972 1.00 56.22 109 ASP A C 1
ATOM 821 O O . ASP A 1 109 ? 23.629 -9.668 -29.028 1.00 56.22 109 ASP A O 1
ATOM 825 N N . ALA A 1 110 ? 25.281 -8.758 -27.818 1.00 49.44 110 ALA A N 1
ATOM 826 C CA . ALA A 1 110 ? 24.886 -9.385 -26.549 1.00 49.44 110 ALA A CA 1
ATOM 827 C C . ALA A 1 110 ? 23.425 -9.065 -26.163 1.00 49.44 110 ALA A C 1
ATOM 829 O O . ALA A 1 110 ? 22.700 -9.923 -25.665 1.00 49.44 110 ALA A O 1
ATOM 830 N N . ARG A 1 111 ? 22.945 -7.858 -26.503 1.00 49.00 111 ARG A N 1
ATOM 831 C CA . ARG A 1 111 ? 21.546 -7.425 -26.319 1.00 49.00 111 ARG A CA 1
ATOM 832 C C . ARG A 1 111 ? 20.529 -8.152 -27.209 1.00 49.00 111 ARG A C 1
ATOM 834 O O . ARG A 1 111 ? 19.339 -8.141 -26.900 1.00 49.00 111 ARG A O 1
ATOM 841 N N . LYS A 1 112 ? 20.972 -8.750 -28.320 1.00 45.75 112 LYS A N 1
ATOM 842 C CA . LYS A 1 112 ? 20.161 -9.578 -29.233 1.00 45.75 112 LYS A CA 1
ATOM 843 C C . LYS A 1 112 ? 20.118 -11.040 -28.764 1.00 45.75 112 LYS A C 1
ATOM 845 O O . LYS A 1 112 ? 19.161 -11.742 -29.083 1.00 45.75 112 LYS A O 1
ATOM 850 N N . ALA A 1 113 ? 21.143 -11.482 -28.034 1.00 43.72 113 ALA A N 1
ATOM 851 C CA . ALA A 1 113 ? 21.390 -12.887 -27.726 1.00 43.72 113 ALA A CA 1
ATOM 852 C C . ALA A 1 113 ? 20.781 -13.388 -26.411 1.00 43.72 113 ALA A C 1
ATOM 854 O O . ALA A 1 113 ? 20.786 -14.598 -26.211 1.00 43.72 113 ALA A O 1
ATOM 855 N N . ASP A 1 114 ? 20.247 -12.519 -25.547 1.00 46.78 114 ASP A N 1
ATOM 856 C CA . ASP A 1 114 ? 19.605 -12.956 -24.304 1.00 46.78 114 ASP A CA 1
ATOM 857 C C . ASP A 1 114 ? 18.064 -12.819 -24.378 1.00 46.78 114 ASP A C 1
ATOM 859 O O . ASP A 1 114 ? 17.511 -11.725 -24.201 1.00 46.78 114 ASP A O 1
ATOM 863 N N . PRO A 1 115 ? 17.329 -13.917 -24.658 1.00 44.22 115 PRO A N 1
ATOM 864 C CA . PRO A 1 115 ? 15.866 -13.967 -24.613 1.00 44.22 115 PRO A CA 1
ATOM 865 C C . PRO A 1 115 ? 15.287 -13.626 -23.232 1.00 44.22 115 PRO A C 1
ATOM 867 O O . PRO A 1 115 ? 14.077 -13.408 -23.106 1.00 44.22 115 PRO A O 1
ATOM 870 N N . GLU A 1 116 ? 16.119 -13.606 -22.187 1.00 46.53 116 GLU A N 1
ATOM 871 C CA . GLU A 1 116 ? 15.703 -13.279 -20.829 1.00 46.53 116 GLU A CA 1
ATOM 872 C C . GLU A 1 116 ? 15.628 -11.764 -20.577 1.00 46.53 116 GLU A C 1
ATOM 874 O O . GLU A 1 116 ? 14.876 -11.343 -19.690 1.00 46.53 116 GLU A O 1
ATOM 879 N N . LEU A 1 117 ? 16.298 -10.936 -21.397 1.00 50.94 117 LEU A N 1
ATOM 880 C CA . LEU A 1 117 ? 16.288 -9.472 -21.282 1.00 50.94 117 LEU A CA 1
ATOM 881 C C . LEU A 1 117 ? 14.868 -8.901 -21.396 1.00 50.94 117 LEU A C 1
ATOM 883 O O . LEU A 1 117 ? 14.119 -9.153 -22.337 1.00 50.94 117 LEU A O 1
ATOM 887 N N . PHE A 1 118 ? 14.484 -8.044 -20.453 1.00 55.62 118 PHE A N 1
ATOM 888 C CA . PHE A 1 118 ? 13.121 -7.515 -20.375 1.00 55.62 118 PHE A CA 1
ATOM 889 C C . PHE A 1 118 ? 12.691 -6.716 -21.622 1.00 55.62 118 PHE A C 1
ATOM 891 O O . PHE A 1 118 ? 11.522 -6.739 -22.009 1.00 55.62 118 PHE A O 1
ATOM 898 N N . ILE A 1 119 ? 13.631 -6.030 -22.281 1.00 54.78 119 ILE A N 1
ATOM 899 C CA . ILE A 1 119 ? 13.372 -5.183 -23.460 1.00 54.78 119 ILE A CA 1
ATOM 900 C C . ILE A 1 119 ? 13.066 -6.006 -24.727 1.00 54.78 119 ILE A C 1
ATOM 902 O O . ILE A 1 119 ? 12.426 -5.489 -25.653 1.00 54.78 119 ILE A O 1
ATOM 906 N N . SER A 1 120 ? 13.486 -7.275 -24.782 1.00 54.09 120 SER A N 1
ATOM 907 C CA . SER A 1 120 ? 13.271 -8.154 -25.940 1.00 54.09 120 SER A CA 1
ATOM 908 C C . SER A 1 120 ? 11.892 -8.831 -25.933 1.00 54.09 120 SER A C 1
ATOM 910 O O . SER A 1 120 ? 11.431 -9.297 -26.976 1.00 54.09 120 SER A O 1
ATOM 912 N N . LYS A 1 121 ? 11.180 -8.821 -24.795 1.00 64.19 121 LYS A N 1
ATOM 913 C CA . LYS A 1 121 ? 9.871 -9.474 -24.648 1.00 64.19 121 LYS A CA 1
ATOM 914 C C . LYS A 1 121 ? 8.719 -8.674 -25.289 1.00 64.19 121 LYS A C 1
ATOM 916 O O . LYS A 1 121 ? 8.721 -7.439 -25.256 1.00 64.19 121 LYS A O 1
ATOM 921 N N . PRO A 1 122 ? 7.680 -9.349 -25.825 1.00 75.50 122 PRO A N 1
ATOM 922 C CA . PRO A 1 122 ? 6.449 -8.708 -26.288 1.00 75.50 122 PRO A CA 1
ATOM 923 C C . PRO A 1 122 ? 5.802 -7.822 -25.214 1.00 75.50 122 PRO A C 1
ATOM 925 O O . PRO A 1 122 ? 5.886 -8.118 -24.021 1.00 75.50 122 PRO A O 1
ATOM 928 N N . LEU A 1 123 ? 5.081 -6.775 -25.638 1.00 78.06 123 LEU A N 1
ATOM 929 C CA . LEU A 1 123 ? 4.468 -5.782 -24.737 1.00 78.06 123 LEU A CA 1
ATOM 930 C C . LEU A 1 123 ? 3.611 -6.418 -23.630 1.00 78.06 123 LEU A C 1
ATOM 932 O O . LEU A 1 123 ? 3.709 -6.019 -22.473 1.00 78.06 123 LEU A O 1
ATOM 936 N N . GLY A 1 124 ? 2.826 -7.448 -23.966 1.00 80.06 124 GLY A N 1
ATOM 937 C CA . GLY A 1 124 ? 2.002 -8.169 -22.994 1.00 80.06 124 GLY A CA 1
ATOM 938 C C . GLY A 1 124 ? 2.823 -8.899 -21.927 1.00 80.06 124 GLY A C 1
ATOM 939 O O . GLY A 1 124 ? 2.471 -8.851 -20.755 1.00 80.06 124 GLY A O 1
ATOM 940 N N . GLN A 1 125 ? 3.951 -9.514 -22.301 1.00 79.88 125 GLN A N 1
ATOM 941 C CA . GLN A 1 125 ? 4.835 -10.190 -21.345 1.00 79.88 125 GLN A CA 1
ATOM 942 C C . GLN A 1 125 ? 5.554 -9.188 -20.438 1.00 79.88 125 GLN A C 1
ATOM 944 O O . GLN A 1 125 ? 5.658 -9.421 -19.237 1.00 79.88 125 GLN A O 1
ATOM 949 N N . ARG A 1 126 ? 5.990 -8.045 -20.987 1.00 78.19 126 ARG A N 1
ATOM 950 C CA . ARG A 1 126 ? 6.569 -6.945 -20.198 1.00 78.19 126 ARG A CA 1
ATOM 951 C C . ARG A 1 126 ? 5.573 -6.420 -19.164 1.00 78.19 126 ARG A C 1
ATOM 953 O O . ARG A 1 126 ? 5.923 -6.292 -17.995 1.00 78.19 126 ARG A O 1
ATOM 960 N N . ALA A 1 127 ? 4.325 -6.188 -19.573 1.00 85.50 127 ALA A N 1
ATOM 961 C CA . ALA A 1 127 ? 3.262 -5.753 -18.670 1.00 85.50 127 ALA A CA 1
ATOM 962 C C . ALA A 1 127 ? 2.978 -6.782 -17.560 1.00 85.50 127 ALA A C 1
ATOM 964 O O . ALA A 1 127 ? 2.814 -6.402 -16.405 1.00 85.50 127 ALA A O 1
ATOM 965 N N . LEU A 1 128 ? 2.972 -8.079 -17.886 1.00 87.06 128 LEU A N 1
ATOM 966 C CA . LEU A 1 128 ? 2.734 -9.159 -16.921 1.00 87.06 128 LEU A CA 1
ATOM 967 C C . LEU A 1 128 ? 3.852 -9.251 -15.870 1.00 87.06 128 LEU A C 1
ATOM 969 O O . LEU A 1 128 ? 3.567 -9.405 -14.685 1.00 87.06 128 LEU A O 1
ATOM 973 N N . VAL A 1 129 ? 5.112 -9.093 -16.291 1.00 82.38 129 VAL A N 1
ATOM 974 C CA . VAL A 1 129 ? 6.271 -9.047 -15.383 1.00 82.38 129 VAL A CA 1
ATOM 975 C C . VAL A 1 129 ? 6.189 -7.842 -14.443 1.00 82.38 129 VAL A C 1
ATOM 977 O O . VAL A 1 129 ? 6.396 -8.006 -13.245 1.00 82.38 129 VAL A O 1
ATOM 980 N N . ILE A 1 130 ? 5.833 -6.657 -14.950 1.00 85.38 130 ILE A N 1
ATOM 981 C CA . ILE A 1 130 ? 5.665 -5.457 -14.111 1.00 85.38 130 ILE A CA 1
ATOM 982 C C . ILE A 1 130 ? 4.526 -5.648 -13.100 1.00 85.38 130 ILE A C 1
ATOM 984 O O . ILE A 1 130 ? 4.666 -5.318 -11.925 1.00 85.38 130 ILE A O 1
ATOM 988 N N . LEU A 1 131 ? 3.402 -6.227 -13.529 1.00 90.50 131 LEU A N 1
ATOM 989 C CA . LEU A 1 131 ? 2.234 -6.422 -12.670 1.00 90.50 131 LEU A CA 1
ATOM 990 C C . LEU A 1 131 ? 2.460 -7.483 -11.575 1.00 90.50 131 LEU A C 1
ATOM 992 O O . LEU A 1 131 ? 1.734 -7.499 -10.579 1.00 90.50 131 LEU A O 1
ATOM 996 N N . ALA A 1 132 ? 3.478 -8.339 -11.713 1.00 90.06 132 ALA A N 1
ATOM 997 C CA . ALA A 1 132 ? 3.805 -9.358 -10.719 1.00 90.06 132 ALA A CA 1
ATOM 998 C C . ALA A 1 132 ? 4.135 -8.755 -9.341 1.00 90.06 132 ALA A C 1
ATOM 1000 O O . ALA A 1 132 ? 3.722 -9.311 -8.324 1.00 90.06 132 ALA A O 1
ATOM 1001 N N . GLY A 1 133 ? 4.814 -7.602 -9.296 1.00 89.12 133 GLY A N 1
ATOM 1002 C CA . GLY A 1 133 ? 5.159 -6.910 -8.047 1.00 89.12 133 GLY A CA 1
ATOM 1003 C C . GLY A 1 133 ? 3.927 -6.451 -7.251 1.00 89.12 133 GLY A C 1
ATOM 1004 O O . GLY A 1 133 ? 3.744 -6.877 -6.101 1.00 89.12 133 GLY A O 1
ATOM 1005 N N . PRO A 1 134 ? 3.030 -5.640 -7.845 1.00 94.50 134 PRO A N 1
ATOM 1006 C CA . PRO A 1 134 ? 1.786 -5.235 -7.200 1.00 94.50 134 PRO A CA 1
ATOM 1007 C C . PRO A 1 134 ? 0.903 -6.434 -6.838 1.00 94.50 134 PRO A C 1
ATOM 1009 O O . PRO A 1 134 ? 0.398 -6.496 -5.717 1.00 94.50 134 PRO A O 1
ATOM 1012 N N . ILE A 1 135 ? 0.758 -7.425 -7.728 1.00 95.50 135 ILE A N 1
ATOM 1013 C CA . ILE A 1 135 ? -0.041 -8.630 -7.447 1.00 95.50 135 ILE A CA 1
ATOM 1014 C C . ILE A 1 135 ? 0.507 -9.394 -6.238 1.00 95.50 135 ILE A C 1
ATOM 1016 O O . ILE A 1 135 ? -0.276 -9.810 -5.385 1.00 95.50 135 ILE A O 1
ATOM 1020 N N . ALA A 1 136 ? 1.827 -9.557 -6.124 1.00 94.94 136 ALA A N 1
ATOM 1021 C CA . ALA A 1 136 ? 2.438 -10.213 -4.970 1.00 94.94 136 ALA A CA 1
ATOM 1022 C C . ALA A 1 136 ? 2.149 -9.452 -3.666 1.00 94.94 136 ALA A C 1
ATOM 1024 O O . ALA A 1 136 ? 1.862 -10.074 -2.644 1.00 94.94 136 ALA A O 1
ATOM 1025 N N . SER A 1 137 ? 2.158 -8.116 -3.714 1.00 95.75 137 SER A N 1
ATOM 1026 C CA . SER A 1 137 ? 1.831 -7.264 -2.564 1.00 95.75 137 SER A CA 1
ATOM 1027 C C . SER A 1 137 ? 0.350 -7.374 -2.168 1.00 95.75 137 SER A C 1
ATOM 1029 O O . SER A 1 137 ? 0.021 -7.545 -0.994 1.00 95.75 137 SER A O 1
ATOM 1031 N N . LEU A 1 138 ? -0.561 -7.370 -3.147 1.00 97.38 138 LEU A N 1
ATOM 1032 C CA . LEU A 1 138 ? -1.987 -7.621 -2.912 1.00 97.38 138 LEU A CA 1
ATOM 1033 C C . LEU A 1 138 ? -2.205 -8.995 -2.270 1.00 97.38 138 LEU A C 1
ATOM 1035 O O . LEU A 1 138 ? -2.898 -9.108 -1.259 1.00 97.38 138 LEU A O 1
ATOM 1039 N N . LEU A 1 139 ? -1.601 -10.032 -2.855 1.00 97.38 139 LEU A N 1
ATOM 1040 C CA . LEU A 1 139 ? -1.754 -11.412 -2.411 1.00 97.38 139 LEU A CA 1
ATOM 1041 C C . LEU A 1 139 ? -1.206 -11.601 -0.996 1.00 97.38 139 LEU A C 1
ATOM 1043 O O . LEU A 1 139 ? -1.883 -12.195 -0.162 1.00 97.38 139 LEU A O 1
ATOM 1047 N N . PHE A 1 140 ? -0.017 -11.072 -0.704 1.00 96.88 140 PHE A N 1
ATOM 1048 C CA . PHE A 1 140 ? 0.572 -11.152 0.628 1.00 96.88 140 PHE A CA 1
ATOM 1049 C C . PHE A 1 140 ? -0.336 -10.506 1.680 1.00 96.88 140 PHE A C 1
ATOM 1051 O O . PHE A 1 140 ? -0.701 -11.166 2.654 1.00 96.88 140 PHE A O 1
ATOM 1058 N N . GLY A 1 141 ? -0.759 -9.253 1.472 1.00 95.56 141 GLY A N 1
ATOM 1059 C CA . GLY A 1 141 ? -1.644 -8.562 2.414 1.00 95.56 141 GLY A CA 1
ATOM 1060 C C . GLY A 1 141 ? -2.965 -9.307 2.630 1.00 95.56 141 GLY A C 1
ATOM 1061 O O . GLY A 1 141 ? -3.369 -9.551 3.769 1.00 95.56 141 GLY A O 1
ATOM 1062 N N . TYR A 1 142 ? -3.594 -9.751 1.540 1.00 96.44 142 TYR A N 1
ATOM 1063 C CA . TYR A 1 142 ? -4.830 -10.533 1.570 1.00 96.44 142 TYR A CA 1
ATOM 1064 C C . TYR A 1 142 ? -4.688 -11.849 2.355 1.00 96.44 142 TYR A C 1
ATOM 1066 O O . TYR A 1 142 ? -5.520 -12.163 3.214 1.00 96.44 142 TYR A O 1
ATOM 1074 N N . LEU A 1 143 ? -3.624 -12.617 2.095 1.00 96.44 143 LEU A N 1
ATOM 1075 C CA . LEU A 1 143 ? -3.377 -13.892 2.769 1.00 96.44 143 LEU A CA 1
ATOM 1076 C C . LEU A 1 143 ? -3.111 -13.702 4.261 1.00 96.44 143 LEU A C 1
ATOM 1078 O O . LEU A 1 143 ? -3.592 -14.501 5.064 1.00 96.44 143 LEU A O 1
ATOM 1082 N N . VAL A 1 144 ? -2.407 -12.635 4.648 1.00 94.19 144 VAL A N 1
ATOM 1083 C CA . VAL A 1 144 ? -2.191 -12.321 6.063 1.00 94.19 144 VAL A CA 1
ATOM 1084 C C . VAL A 1 144 ? -3.515 -12.002 6.758 1.00 94.19 144 VAL A C 1
ATOM 1086 O O . VAL A 1 144 ? -3.749 -12.530 7.843 1.00 94.19 144 VAL A O 1
ATOM 1089 N N . PHE A 1 145 ? -4.430 -11.238 6.148 1.00 91.31 145 PHE A N 1
ATOM 1090 C CA . PHE A 1 145 ? -5.758 -11.029 6.743 1.00 91.31 145 PHE A CA 1
ATOM 1091 C C . PHE A 1 145 ? -6.534 -12.340 6.899 1.00 91.31 145 PHE A C 1
ATOM 1093 O O . PHE A 1 145 ? -7.086 -12.599 7.969 1.00 91.31 145 PHE A O 1
ATOM 1100 N N . CYS A 1 146 ? -6.523 -13.214 5.890 1.00 92.25 146 CYS A N 1
ATOM 1101 C CA . CYS A 1 146 ? -7.151 -14.532 6.008 1.00 92.25 146 CYS A CA 1
ATOM 1102 C C . CYS A 1 146 ? -6.528 -15.351 7.155 1.00 92.25 146 CYS A C 1
ATOM 1104 O O . CYS A 1 146 ? -7.245 -15.921 7.979 1.00 92.25 146 CYS A O 1
ATOM 1106 N N . LEU A 1 147 ? -5.194 -15.374 7.249 1.00 91.31 147 LEU A N 1
ATOM 1107 C CA . LEU A 1 147 ? -4.448 -16.103 8.275 1.00 91.31 147 LEU A CA 1
ATOM 1108 C C . LEU A 1 147 ? -4.735 -15.582 9.684 1.00 91.31 147 LEU A C 1
ATOM 1110 O O . LEU A 1 147 ? -4.980 -16.370 10.601 1.00 91.31 147 LEU A O 1
ATOM 1114 N N . VAL A 1 148 ? -4.738 -14.263 9.860 1.00 86.12 148 VAL A N 1
ATOM 1115 C CA . VAL A 1 148 ? -5.057 -13.628 11.141 1.00 86.12 148 VAL A CA 1
ATOM 1116 C C . VAL A 1 148 ? -6.503 -13.934 11.525 1.00 86.12 148 VAL A C 1
ATOM 1118 O O . VAL A 1 148 ? -6.748 -14.304 12.670 1.00 86.12 148 VAL A O 1
ATOM 1121 N N . GLY A 1 149 ? -7.445 -13.909 10.576 1.00 84.00 149 GLY A N 1
ATOM 1122 C CA . GLY A 1 149 ? -8.836 -14.310 10.812 1.00 84.00 149 GLY A CA 1
ATOM 1123 C C . GLY A 1 149 ? -8.985 -15.742 11.331 1.00 84.00 149 GLY A C 1
ATOM 1124 O O . GLY A 1 149 ? -9.788 -15.991 12.229 1.00 84.00 149 GLY A O 1
ATOM 1125 N N . MET A 1 150 ? -8.180 -16.676 10.821 1.00 86.44 150 MET A N 1
ATOM 1126 C CA . MET A 1 150 ? -8.209 -18.077 11.261 1.00 86.44 150 MET A CA 1
ATOM 1127 C C . MET A 1 150 ? -7.530 -18.298 12.620 1.00 86.44 150 MET A C 1
ATOM 1129 O O . MET A 1 150 ? -7.994 -19.105 13.423 1.00 86.44 150 MET A O 1
ATOM 1133 N N . THR A 1 151 ? -6.423 -17.603 12.888 1.00 83.31 151 THR A N 1
ATOM 1134 C CA . THR A 1 151 ? -5.538 -17.899 14.033 1.00 83.31 151 THR A CA 1
ATOM 1135 C C . THR A 1 151 ? -5.790 -16.996 15.239 1.00 83.31 151 THR A C 1
ATOM 1137 O O . THR A 1 151 ? -5.974 -17.476 16.361 1.00 83.31 151 THR A O 1
ATOM 1140 N N . VAL A 1 152 ? -5.822 -15.685 15.019 1.00 77.25 152 VAL A N 1
ATOM 1141 C CA . VAL A 1 152 ? -6.016 -14.660 16.055 1.00 77.25 152 VAL A CA 1
ATOM 1142 C C . VAL A 1 152 ? -7.499 -14.310 16.190 1.00 77.25 152 VAL A C 1
ATOM 1144 O O . VAL A 1 152 ? -7.975 -14.043 17.289 1.00 77.25 152 VAL A O 1
ATOM 1147 N N . GLY A 1 153 ? -8.240 -14.393 15.086 1.00 72.81 153 GLY A N 1
ATOM 1148 C CA . GLY A 1 153 ? -9.584 -13.855 14.952 1.00 72.81 153 GLY A CA 1
ATOM 1149 C C . GLY A 1 153 ? -9.549 -12.415 14.449 1.00 72.81 153 GLY A C 1
ATOM 1150 O O . GLY A 1 153 ? -8.605 -11.667 14.699 1.00 72.81 153 GLY A O 1
ATOM 1151 N N . LEU A 1 154 ? -10.585 -12.028 13.714 1.00 67.69 154 LEU A N 1
ATOM 1152 C CA . LEU A 1 154 ? -10.751 -10.670 13.202 1.00 67.69 154 LEU A CA 1
ATOM 1153 C C . LEU A 1 154 ? -12.085 -10.087 13.678 1.00 67.69 154 LEU A C 1
ATOM 1155 O O . LEU A 1 154 ? -13.002 -10.851 13.994 1.00 67.69 154 LEU A O 1
ATOM 1159 N N . PRO A 1 155 ? -12.220 -8.749 13.708 1.00 61.97 155 PRO A N 1
ATOM 1160 C CA . PRO A 1 155 ? -13.518 -8.102 13.809 1.00 61.97 155 PRO A CA 1
ATOM 1161 C C . PRO A 1 155 ? -14.356 -8.514 12.591 1.00 61.97 155 PRO A C 1
ATOM 1163 O O . PRO A 1 155 ? -14.149 -8.037 11.478 1.00 61.97 155 PRO A O 1
ATOM 1166 N N . SER A 1 156 ? -15.265 -9.461 12.784 1.00 55.53 156 SER A N 1
ATOM 1167 C CA . SER A 1 156 ? -16.281 -9.828 11.799 1.00 55.53 156 SER A CA 1
ATOM 1168 C C . SER A 1 156 ? -17.489 -8.890 11.945 1.00 55.53 156 SER A C 1
ATOM 1170 O O . SER A 1 156 ? -17.671 -8.305 13.015 1.00 55.53 156 SER A O 1
ATOM 1172 N N . PRO A 1 157 ? -18.352 -8.739 10.925 1.00 53.91 157 PRO A N 1
ATOM 1173 C CA . PRO A 1 157 ? -19.622 -8.020 11.075 1.00 53.91 157 PRO A CA 1
ATOM 1174 C C . PRO A 1 157 ? -20.471 -8.534 12.254 1.00 53.91 157 PRO A C 1
ATOM 1176 O O . PRO A 1 157 ? -21.199 -7.761 12.876 1.00 53.91 157 PRO A O 1
ATOM 1179 N N . ASP A 1 158 ? -20.297 -9.814 12.598 1.00 54.72 158 ASP A N 1
ATOM 1180 C CA . ASP A 1 158 ? -20.954 -10.507 13.709 1.00 54.72 158 ASP A CA 1
ATOM 1181 C C . ASP A 1 158 ? -20.154 -10.463 15.027 1.00 54.72 158 ASP A C 1
ATOM 1183 O O . ASP A 1 158 ? -20.594 -11.013 16.042 1.00 54.72 158 ASP A O 1
ATOM 1187 N N . SER A 1 159 ? -18.970 -9.836 15.049 1.00 60.78 159 SER A N 1
ATOM 1188 C CA . SER A 1 159 ? -18.150 -9.743 16.258 1.00 60.78 159 SER A CA 1
ATOM 1189 C C . SER A 1 159 ? -18.879 -8.935 17.322 1.00 60.78 159 SER A C 1
ATOM 1191 O O . SER A 1 159 ? -19.296 -7.790 17.115 1.00 60.78 159 SER A O 1
ATOM 1193 N N . ARG A 1 160 ? -19.016 -9.535 18.506 1.00 64.94 160 ARG A N 1
ATOM 1194 C CA . ARG A 1 160 ? -19.648 -8.884 19.648 1.00 64.94 160 ARG A CA 1
ATOM 1195 C C . ARG A 1 160 ? -18.702 -7.809 20.167 1.00 64.94 160 ARG A C 1
ATOM 1197 O O . ARG A 1 160 ? -17.684 -8.099 20.792 1.00 64.94 160 ARG A O 1
ATOM 1204 N N . VAL A 1 161 ? -19.057 -6.549 19.928 1.00 74.44 161 VAL A N 1
ATOM 1205 C CA . VAL A 1 161 ? -18.520 -5.449 20.731 1.00 74.44 161 VAL A CA 1
ATOM 1206 C C . VAL A 1 161 ? -19.017 -5.700 22.149 1.00 74.44 161 VAL A C 1
ATOM 1208 O O . VAL A 1 161 ? -20.228 -5.745 22.388 1.00 74.44 161 VAL A O 1
ATOM 1211 N N . THR A 1 162 ? -18.102 -5.944 23.074 1.00 83.38 162 THR A N 1
ATOM 1212 C CA . THR A 1 162 ? -18.426 -6.185 24.480 1.00 83.38 162 THR A CA 1
ATOM 1213 C C . THR A 1 162 ? -18.603 -4.855 25.201 1.00 83.38 162 THR A C 1
ATOM 1215 O O . THR A 1 162 ? -18.198 -3.800 24.723 1.00 83.38 162 THR A O 1
ATOM 1218 N N . ASN A 1 163 ? -19.201 -4.889 26.382 1.00 88.06 163 ASN A N 1
ATOM 1219 C CA . ASN A 1 163 ? -19.224 -3.754 27.299 1.00 88.06 163 ASN A CA 1
ATOM 1220 C C . ASN A 1 163 ? -17.986 -3.707 28.218 1.00 88.06 163 ASN A C 1
ATOM 1222 O O . ASN A 1 163 ? -18.004 -3.001 29.228 1.00 88.06 163 ASN A O 1
ATOM 1226 N N . GLN A 1 164 ? -16.923 -4.446 27.880 1.00 91.25 164 GLN A N 1
ATOM 1227 C CA . GLN A 1 164 ? -15.633 -4.351 28.550 1.00 91.25 164 GLN A CA 1
ATOM 1228 C C . GLN A 1 164 ? -14.797 -3.221 27.944 1.00 91.25 164 GLN A C 1
ATOM 1230 O O . GLN A 1 164 ? -14.714 -3.067 26.727 1.00 91.25 164 GLN A O 1
ATOM 1235 N N . VAL A 1 165 ? -14.141 -2.443 28.794 1.00 91.06 165 VAL A N 1
ATOM 1236 C CA . VAL A 1 165 ? -13.226 -1.372 28.404 1.00 91.06 165 VAL A CA 1
ATOM 1237 C C . VAL A 1 165 ? -11.890 -1.977 27.963 1.00 91.06 165 VAL A C 1
ATOM 1239 O O . VAL A 1 165 ? -11.183 -2.566 28.780 1.00 91.06 165 VAL A O 1
ATOM 1242 N N . ALA A 1 166 ? -11.539 -1.824 26.686 1.00 86.06 166 ALA A N 1
ATOM 1243 C CA . ALA A 1 166 ? -10.244 -2.230 26.132 1.00 86.06 166 ALA A CA 1
ATOM 1244 C C . ALA A 1 166 ? -9.184 -1.136 26.268 1.00 86.06 166 ALA A C 1
ATOM 1246 O O . ALA A 1 166 ? -8.026 -1.426 26.547 1.00 86.06 166 ALA A O 1
ATOM 1247 N N . GLU A 1 167 ? -9.585 0.123 26.109 1.00 86.06 167 GLU A N 1
ATOM 1248 C CA . GLU A 1 167 ? -8.678 1.264 26.182 1.00 86.06 167 GLU A CA 1
ATOM 1249 C C . GLU A 1 167 ? -9.353 2.433 26.896 1.00 86.06 167 GLU A C 1
ATOM 1251 O O . GLU A 1 167 ? -10.569 2.625 26.791 1.00 86.06 167 GLU A O 1
ATOM 1256 N N . VAL A 1 168 ? -8.553 3.232 27.601 1.00 90.38 168 VAL A N 1
ATOM 1257 C CA . VAL A 1 168 ? -8.975 4.494 28.207 1.00 90.38 168 VAL A CA 1
ATOM 1258 C C . VAL A 1 168 ? -8.009 5.583 27.762 1.00 90.38 168 VAL A C 1
ATOM 1260 O O . VAL A 1 168 ? -6.821 5.530 28.068 1.00 90.38 168 VAL A O 1
ATOM 1263 N N . MET A 1 169 ? -8.531 6.590 27.066 1.00 86.69 169 MET A N 1
ATOM 1264 C CA . MET A 1 169 ? -7.752 7.707 26.547 1.00 86.69 169 MET A CA 1
ATOM 1265 C C . MET A 1 169 ? -7.242 8.587 27.704 1.00 86.69 169 MET A C 1
ATOM 1267 O O . MET A 1 169 ? -8.065 9.125 28.461 1.00 86.69 169 MET A O 1
ATOM 1271 N N . PRO A 1 170 ? -5.919 8.801 27.834 1.00 81.38 170 PRO A N 1
ATOM 1272 C CA . PRO A 1 170 ? -5.360 9.692 28.845 1.00 81.38 170 PRO A CA 1
ATOM 1273 C C . PRO A 1 170 ? -5.982 11.093 28.785 1.00 81.38 170 PRO A C 1
ATOM 1275 O O . PRO A 1 170 ? -6.181 11.669 27.717 1.00 81.38 170 PRO A O 1
ATOM 1278 N N . GLY A 1 171 ? -6.340 11.639 29.949 1.00 85.31 171 GLY A N 1
ATOM 1279 C CA . GLY A 1 171 ? -6.976 12.961 30.073 1.00 85.31 171 GLY A CA 1
ATOM 1280 C C . GLY A 1 171 ? -8.459 13.036 29.665 1.00 85.31 171 GLY A C 1
ATOM 1281 O O . GLY A 1 171 ? -9.096 14.068 29.917 1.00 85.31 171 GLY A O 1
ATOM 1282 N N . GLY A 1 172 ? -9.021 11.960 29.097 1.00 89.00 172 GLY A N 1
ATOM 1283 C CA . GLY A 1 172 ? -10.436 11.839 28.738 1.00 89.00 172 GLY A CA 1
ATOM 1284 C C . GLY A 1 172 ? -11.381 11.778 29.944 1.00 89.00 172 GLY A C 1
ATOM 1285 O O . GLY A 1 172 ? -10.959 11.596 31.084 1.00 89.00 172 GLY A O 1
ATOM 1286 N N . GLU A 1 173 ? -12.684 11.918 29.699 1.00 92.81 173 GLU A N 1
ATOM 1287 C CA . GLU A 1 173 ? -13.699 11.954 30.766 1.00 92.81 173 GLU A CA 1
ATOM 1288 C C . GLU A 1 173 ? -13.753 10.649 31.565 1.00 92.81 173 GLU A C 1
ATOM 1290 O O . GLU A 1 173 ? -13.794 10.683 32.790 1.00 92.81 173 GLU A O 1
ATOM 1295 N N . ALA A 1 174 ? -13.655 9.501 30.893 1.00 93.00 174 ALA A N 1
ATOM 1296 C CA . ALA A 1 174 ? -13.579 8.190 31.528 1.00 93.00 174 ALA A CA 1
ATOM 1297 C C . ALA A 1 174 ? -12.337 8.046 32.422 1.00 93.00 174 ALA A C 1
ATOM 1299 O O . ALA A 1 174 ? -12.437 7.536 33.536 1.00 93.00 174 ALA A O 1
ATOM 1300 N N . HIS A 1 175 ? -11.188 8.561 31.973 1.00 93.50 175 HIS A N 1
ATOM 1301 C CA . HIS A 1 175 ? -9.959 8.584 32.765 1.00 93.50 175 HIS A CA 1
ATOM 1302 C C . HIS A 1 175 ? -10.122 9.435 34.034 1.00 93.50 175 HIS A C 1
ATOM 1304 O O . HIS A 1 175 ? -9.761 8.996 35.123 1.00 93.50 175 HIS A O 1
ATOM 1310 N N . ARG A 1 176 ? -10.729 10.627 33.915 1.00 93.81 176 ARG A N 1
ATOM 1311 C CA . ARG A 1 176 ? -10.954 11.560 35.039 1.00 93.81 176 ARG A CA 1
ATOM 1312 C C . ARG A 1 176 ? -11.847 10.980 36.129 1.00 93.81 176 ARG A C 1
ATOM 1314 O O . ARG A 1 176 ? -11.628 11.253 37.302 1.00 93.81 176 ARG A O 1
ATOM 1321 N N . VAL A 1 177 ? -12.841 10.185 35.741 1.00 94.50 177 VAL A N 1
ATOM 1322 C CA . VAL A 1 177 ? -13.781 9.549 36.677 1.00 94.50 177 VAL A CA 1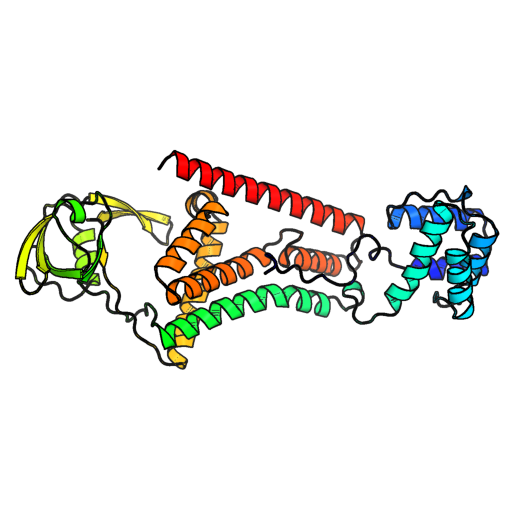
ATOM 1323 C C . VAL A 1 177 ? -13.299 8.169 37.140 1.00 94.50 177 VAL A C 1
ATOM 1325 O O . VAL A 1 177 ? -14.029 7.451 37.819 1.00 94.50 177 VAL A O 1
ATOM 1328 N N . GLY A 1 178 ? -12.063 7.794 36.792 1.00 93.62 178 GLY A N 1
ATOM 1329 C CA . GLY A 1 178 ? -11.385 6.614 37.319 1.00 93.62 178 GLY A CA 1
ATOM 1330 C C . GLY A 1 178 ? -11.748 5.288 36.650 1.00 93.62 178 GLY A C 1
ATOM 1331 O O . GLY A 1 178 ? -11.482 4.240 37.248 1.00 93.62 178 GLY A O 1
ATOM 1332 N N . ILE A 1 179 ? -12.326 5.298 35.443 1.00 95.69 179 ILE A N 1
ATOM 1333 C CA . ILE A 1 179 ? -12.518 4.088 34.622 1.00 95.69 179 ILE A CA 1
ATOM 1334 C C . ILE A 1 179 ? -11.150 3.577 34.161 1.00 95.69 179 ILE A C 1
ATOM 1336 O O . ILE A 1 179 ? -10.255 4.359 33.839 1.00 95.69 179 ILE A O 1
ATOM 1340 N N . ARG A 1 180 ? -10.980 2.254 34.147 1.00 94.12 180 ARG A N 1
ATOM 1341 C CA . ARG A 1 180 ? -9.722 1.576 33.815 1.00 94.12 180 ARG A CA 1
ATOM 1342 C C . ARG A 1 180 ? -9.944 0.489 32.766 1.00 94.12 180 ARG A C 1
ATOM 1344 O O . ARG A 1 180 ? -11.051 -0.015 32.595 1.00 94.12 180 ARG A O 1
ATOM 1351 N N . VAL A 1 181 ? -8.860 0.114 32.089 1.00 92.38 181 VAL A N 1
ATOM 1352 C CA . VAL A 1 181 ? -8.832 -1.051 31.194 1.00 92.38 181 VAL A CA 1
ATOM 1353 C C . VAL A 1 181 ? -9.254 -2.303 31.970 1.00 92.38 181 VAL A C 1
ATOM 1355 O O . VAL A 1 181 ? -8.816 -2.515 33.101 1.00 92.38 181 VAL A O 1
ATOM 1358 N N . GLY A 1 182 ? -10.126 -3.111 31.368 1.00 90.75 182 GLY A N 1
ATOM 1359 C CA . GLY A 1 182 ? -10.693 -4.327 31.954 1.00 90.75 182 GLY A CA 1
ATOM 1360 C C . GLY A 1 182 ? -12.030 -4.141 32.682 1.00 90.75 182 GLY A C 1
ATOM 1361 O O . GLY A 1 182 ? -12.686 -5.144 32.978 1.00 90.75 182 GLY A O 1
ATOM 1362 N N . ASP A 1 183 ? -12.464 -2.901 32.930 1.00 94.81 183 ASP A N 1
ATOM 1363 C CA . ASP A 1 183 ? -13.763 -2.598 33.541 1.00 94.81 183 ASP A CA 1
ATOM 1364 C C . ASP A 1 183 ? -14.935 -3.046 32.664 1.00 94.81 183 ASP A C 1
ATOM 1366 O O . ASP A 1 183 ? -14.893 -2.914 31.444 1.00 94.81 183 ASP A O 1
ATOM 1370 N N . TRP A 1 184 ? -16.019 -3.511 33.285 1.00 94.50 184 TRP A N 1
ATOM 1371 C CA . TRP A 1 184 ? -17.268 -3.841 32.592 1.00 94.50 184 TRP A CA 1
ATOM 1372 C C . TRP A 1 184 ? -18.333 -2.786 32.873 1.00 94.50 184 TRP A C 1
ATOM 1374 O O . TRP A 1 184 ? -18.715 -2.602 34.026 1.00 94.50 184 TRP A O 1
ATOM 1384 N N . ILE A 1 185 ? -18.861 -2.131 31.841 1.00 95.00 185 ILE A N 1
ATOM 1385 C CA . ILE A 1 185 ? -19.959 -1.166 31.990 1.00 95.00 185 ILE A CA 1
ATOM 1386 C C . ILE A 1 185 ? -21.288 -1.908 31.839 1.00 95.00 185 ILE A C 1
ATOM 1388 O O . ILE A 1 185 ? -21.702 -2.270 30.741 1.00 95.00 185 ILE A O 1
ATOM 1392 N N . THR A 1 186 ? -21.963 -2.173 32.952 1.00 94.88 186 THR A N 1
ATOM 1393 C CA . THR A 1 186 ? -23.143 -3.051 32.994 1.00 94.88 186 THR A CA 1
ATOM 1394 C C . THR A 1 186 ? -24.468 -2.302 32.891 1.00 94.88 186 THR A C 1
ATOM 1396 O O . THR A 1 186 ? -25.482 -2.917 32.551 1.00 94.88 186 THR A O 1
ATOM 1399 N N . ALA A 1 187 ? -24.481 -0.992 33.161 1.00 95.62 187 ALA A N 1
ATOM 1400 C CA . ALA A 1 187 ? -25.664 -0.146 33.024 1.00 95.62 187 ALA A CA 1
ATOM 1401 C C . ALA A 1 187 ? -25.322 1.337 32.803 1.00 95.62 187 ALA A C 1
ATOM 1403 O O . ALA A 1 187 ? -24.268 1.814 33.228 1.00 95.62 187 ALA A O 1
ATOM 1404 N N . ILE A 1 188 ? -26.256 2.065 32.186 1.00 96.31 188 ILE A N 1
ATOM 1405 C CA . ILE A 1 188 ? -26.234 3.518 31.979 1.00 96.31 188 ILE A CA 1
ATOM 1406 C C . ILE A 1 188 ? -27.526 4.098 32.567 1.00 96.31 188 ILE A C 1
ATOM 1408 O O . ILE A 1 188 ? -28.616 3.709 32.154 1.00 96.31 188 ILE A O 1
ATOM 1412 N N . ASP A 1 189 ? -27.416 5.010 33.533 1.00 94.75 189 ASP A N 1
ATOM 1413 C CA . ASP A 1 189 ? -28.531 5.581 34.309 1.00 94.75 189 ASP A CA 1
ATOM 1414 C C . ASP A 1 189 ? -29.510 4.516 34.830 1.00 94.75 189 ASP A C 1
ATOM 1416 O O . ASP A 1 189 ? -30.725 4.606 34.659 1.00 94.75 189 ASP A O 1
ATOM 1420 N N . GLY A 1 190 ? -28.967 3.444 35.408 1.00 92.06 190 GLY A N 1
ATOM 1421 C CA . GLY A 1 190 ? -29.756 2.330 35.943 1.00 92.06 190 GLY A CA 1
ATOM 1422 C C . GLY A 1 190 ? -30.351 1.385 34.891 1.00 92.06 190 GLY A C 1
ATOM 1423 O O . GLY A 1 190 ? -30.882 0.341 35.261 1.00 92.06 190 GLY A O 1
ATOM 1424 N N . ARG A 1 191 ? -30.234 1.679 33.587 1.00 94.25 191 ARG A N 1
ATOM 1425 C CA . ARG A 1 191 ? -30.657 0.767 32.510 1.00 94.25 191 ARG A CA 1
ATOM 1426 C C . ARG A 1 191 ? -29.518 -0.167 32.132 1.00 94.25 191 ARG A C 1
ATOM 1428 O O . ARG A 1 191 ? -28.449 0.303 31.748 1.00 94.25 191 ARG A O 1
ATOM 1435 N N . SER A 1 192 ? -29.738 -1.475 32.250 1.00 92.88 192 SER A N 1
ATOM 1436 C CA . SER A 1 192 ? -28.726 -2.477 31.902 1.00 92.88 192 SER A CA 1
ATOM 1437 C C . SER A 1 192 ? -28.349 -2.395 30.425 1.00 92.88 192 SER A C 1
ATOM 1439 O O . SER A 1 192 ? -29.222 -2.243 29.578 1.00 92.88 192 SER A O 1
ATOM 1441 N N . VAL A 1 193 ? -27.054 -2.523 30.142 1.00 89.31 193 VAL A N 1
ATOM 1442 C CA . VAL A 1 193 ? -26.501 -2.543 28.789 1.00 89.31 193 VAL A CA 1
ATOM 1443 C C . VAL A 1 193 ? -25.859 -3.898 28.540 1.00 89.31 193 VAL A C 1
ATOM 1445 O O . VAL A 1 193 ? -25.011 -4.348 29.316 1.00 89.31 193 VAL A O 1
ATOM 1448 N N . ARG A 1 194 ? -26.282 -4.564 27.463 1.00 81.81 194 ARG A N 1
ATOM 1449 C CA . ARG A 1 194 ? -25.910 -5.958 27.165 1.00 81.81 194 ARG A CA 1
ATOM 1450 C C . ARG A 1 194 ? -24.863 -6.093 26.072 1.00 81.81 194 ARG A C 1
ATOM 1452 O O . ARG A 1 194 ? -24.245 -7.149 25.948 1.00 81.81 194 ARG A O 1
ATOM 1459 N N . THR A 1 195 ? -24.680 -5.053 25.266 1.00 81.56 195 THR A N 1
ATOM 1460 C CA . THR A 1 195 ? -23.706 -5.044 24.173 1.00 81.56 195 THR A CA 1
ATOM 1461 C C . THR A 1 195 ? -22.901 -3.754 24.181 1.00 81.56 195 THR A C 1
ATOM 1463 O O . THR A 1 195 ? -23.384 -2.696 24.576 1.00 81.56 195 THR A O 1
ATOM 1466 N N . GLY A 1 196 ? -21.666 -3.824 23.700 1.00 84.00 196 GLY A N 1
ATOM 1467 C CA . GLY A 1 196 ? -20.829 -2.651 23.485 1.00 84.00 196 GLY A CA 1
ATOM 1468 C C . GLY A 1 196 ? -21.393 -1.706 22.425 1.00 84.00 196 GLY A C 1
ATOM 1469 O O . GLY A 1 196 ? -21.226 -0.501 22.542 1.00 84.00 196 GLY A O 1
ATOM 1470 N N . ARG A 1 197 ? -22.137 -2.221 21.435 1.00 84.44 197 ARG A N 1
ATOM 1471 C CA . ARG A 1 197 ? -22.846 -1.377 20.459 1.00 84.44 197 ARG A CA 1
ATOM 1472 C C . ARG A 1 197 ? -23.907 -0.515 21.142 1.00 84.44 197 ARG A C 1
ATOM 1474 O O . ARG A 1 197 ? -23.914 0.694 20.961 1.00 84.44 197 ARG A O 1
ATOM 1481 N N . GLU A 1 198 ? -24.744 -1.121 21.983 1.00 87.81 198 GLU A N 1
ATOM 1482 C CA . GLU A 1 198 ? -25.745 -0.404 22.781 1.00 87.81 198 GLU A CA 1
ATOM 1483 C C . GLU A 1 198 ? -25.096 0.629 23.716 1.00 87.81 198 GLU A C 1
ATOM 1485 O O . GLU A 1 198 ? -25.578 1.760 23.817 1.00 87.81 198 GLU A O 1
ATOM 1490 N N . LEU A 1 199 ? -23.972 0.271 24.349 1.00 89.88 199 LEU A N 1
ATOM 1491 C CA . LEU A 1 199 ? -23.165 1.178 25.169 1.00 89.88 199 LEU A CA 1
ATOM 1492 C C . LEU A 1 199 ? -22.715 2.404 24.362 1.00 89.88 199 LEU A C 1
ATOM 1494 O O . LEU A 1 199 ? -22.988 3.541 24.754 1.00 89.88 199 LEU A O 1
ATOM 1498 N N . THR A 1 200 ? -22.055 2.172 23.228 1.00 88.12 200 THR A N 1
ATOM 1499 C CA . THR A 1 200 ? -21.518 3.219 22.356 1.00 88.12 200 THR A CA 1
ATOM 1500 C C . THR A 1 200 ? -22.626 4.107 21.796 1.00 88.12 200 THR A C 1
ATOM 1502 O O . THR A 1 200 ? -22.552 5.328 21.932 1.00 88.12 200 THR A O 1
ATOM 1505 N N . ASP A 1 201 ? -23.691 3.518 21.248 1.00 88.81 201 ASP A N 1
ATOM 1506 C CA . ASP A 1 201 ? -24.818 4.253 20.666 1.00 88.81 201 ASP A CA 1
ATOM 1507 C C . ASP A 1 201 ? -25.529 5.127 21.706 1.00 88.81 201 ASP A C 1
ATOM 1509 O O . ASP A 1 201 ? -25.959 6.245 21.403 1.00 88.81 201 ASP A O 1
ATOM 1513 N N . THR A 1 202 ? -25.642 4.639 22.944 1.00 91.56 202 THR A N 1
ATOM 1514 C CA . THR A 1 202 ? -26.255 5.393 24.042 1.00 91.56 202 THR A CA 1
ATOM 1515 C C . THR A 1 202 ? -25.380 6.573 24.460 1.00 91.56 202 THR A C 1
ATOM 1517 O O . THR A 1 202 ? -25.890 7.684 24.606 1.00 91.56 202 THR A O 1
ATOM 1520 N N . ILE A 1 203 ? -24.065 6.375 24.606 1.00 92.88 203 ILE A N 1
ATOM 1521 C CA . ILE A 1 203 ? -23.124 7.448 24.966 1.00 92.88 203 ILE A CA 1
ATOM 1522 C C . ILE A 1 203 ? -23.043 8.509 23.857 1.00 92.88 203 ILE A C 1
ATOM 1524 O O . ILE A 1 203 ? -23.102 9.706 24.153 1.00 92.88 203 ILE A O 1
ATOM 1528 N N . HIS A 1 204 ? -22.991 8.095 22.585 1.00 92.25 204 HIS A N 1
ATOM 1529 C CA . HIS A 1 204 ? -22.909 8.996 21.429 1.00 92.25 204 HIS A CA 1
ATOM 1530 C C . HIS A 1 204 ? -24.065 10.005 21.364 1.00 92.25 204 HIS A C 1
ATOM 1532 O O . HIS A 1 204 ? -23.866 11.129 20.898 1.00 92.25 204 HIS A O 1
ATOM 1538 N N . LYS A 1 205 ? -25.247 9.639 21.873 1.00 93.25 205 LYS A N 1
ATOM 1539 C CA . LYS A 1 205 ? -26.452 10.485 21.889 1.00 93.25 205 LYS A CA 1
ATOM 1540 C C . LYS A 1 205 ? -26.535 11.439 23.092 1.00 93.25 205 LYS A C 1
ATOM 1542 O O . LYS A 1 205 ? -27.403 12.305 23.109 1.00 93.25 205 LYS A O 1
ATOM 1547 N N . ARG A 1 206 ? -25.652 11.318 24.090 1.00 93.31 206 ARG A N 1
ATOM 1548 C CA . ARG A 1 206 ? -25.739 12.017 25.394 1.00 93.31 206 ARG A CA 1
ATOM 1549 C C . ARG A 1 206 ? -24.729 13.159 25.552 1.00 93.31 206 ARG A C 1
ATOM 1551 O O . ARG A 1 206 ? -24.132 13.337 26.610 1.00 93.31 206 ARG A O 1
ATOM 1558 N N . ILE A 1 207 ? -24.519 13.942 24.496 1.00 94.69 207 ILE A N 1
ATOM 1559 C CA . ILE A 1 207 ? -23.580 15.076 24.507 1.00 94.69 207 ILE A CA 1
ATOM 1560 C C . ILE A 1 207 ? -23.952 16.067 25.617 1.00 94.69 207 ILE A C 1
ATOM 1562 O O . ILE A 1 207 ? -25.056 16.601 25.626 1.00 94.69 207 ILE A O 1
ATOM 1566 N N . GLY A 1 208 ? -23.016 16.342 26.526 1.00 93.19 208 GLY A N 1
ATOM 1567 C CA . GLY A 1 208 ? -23.174 17.319 27.607 1.00 93.19 208 GLY A CA 1
ATOM 1568 C C . GLY A 1 208 ? -24.111 16.887 28.738 1.00 93.19 208 GLY A C 1
ATOM 1569 O O . GLY A 1 208 ? -24.250 17.625 29.708 1.00 93.19 208 GLY A O 1
ATOM 1570 N N . VAL A 1 209 ? -24.727 15.705 28.650 1.00 95.56 209 VAL A N 1
ATOM 1571 C CA . VAL A 1 209 ? -25.666 15.206 29.660 1.00 95.56 209 VAL A CA 1
ATOM 1572 C C . VAL A 1 209 ? -24.901 14.367 30.685 1.00 95.56 209 VAL A C 1
ATOM 1574 O O . VAL A 1 209 ? -24.357 13.318 30.321 1.00 95.56 209 VAL A O 1
ATOM 1577 N N . PRO A 1 210 ? -24.852 14.771 31.970 1.00 95.25 210 PRO A N 1
ATOM 1578 C CA . PRO A 1 210 ? -24.253 13.946 33.007 1.00 95.25 210 PRO A CA 1
ATOM 1579 C C . PRO A 1 210 ? -24.928 12.577 33.055 1.00 95.25 210 PRO A C 1
ATOM 1581 O O . PRO A 1 210 ? -26.143 12.481 33.183 1.00 95.25 210 PRO A O 1
ATOM 1584 N N . THR A 1 211 ? -24.124 11.532 32.932 1.00 95.75 211 THR A N 1
ATOM 1585 C CA . THR A 1 211 ? -24.558 10.150 32.757 1.00 95.75 211 THR A CA 1
ATOM 1586 C C . THR A 1 211 ? -23.905 9.295 33.839 1.00 95.75 211 THR A C 1
ATOM 1588 O O . THR A 1 211 ? -22.695 9.378 34.055 1.00 95.75 211 THR A O 1
ATOM 1591 N N . VAL A 1 212 ? -24.693 8.488 34.544 1.00 97.38 212 VAL A N 1
ATOM 1592 C CA . VAL A 1 212 ? -24.210 7.578 35.587 1.00 97.38 212 VAL A CA 1
ATOM 1593 C C . VAL A 1 212 ? -23.943 6.214 34.965 1.00 97.38 212 VAL A C 1
ATOM 1595 O O . VAL A 1 212 ? -24.849 5.560 34.457 1.00 97.38 212 VAL A O 1
ATOM 1598 N N . LEU A 1 213 ? -22.697 5.763 35.006 1.00 97.25 213 LEU A N 1
ATOM 1599 C CA . LEU A 1 213 ? -22.300 4.437 34.553 1.00 97.25 213 LEU A CA 1
ATOM 1600 C C . LEU A 1 213 ? -22.199 3.502 35.751 1.00 97.25 213 LEU A C 1
ATOM 1602 O O . LEU A 1 213 ? -21.570 3.837 36.751 1.00 97.25 213 LEU A O 1
ATOM 1606 N N . THR A 1 214 ? -22.788 2.316 35.634 1.00 97.31 214 THR A N 1
ATOM 1607 C CA . THR A 1 214 ? -22.547 1.217 36.574 1.00 97.31 214 THR A CA 1
ATOM 1608 C C . THR A 1 214 ? -21.388 0.388 36.043 1.00 97.31 214 THR A C 1
ATOM 1610 O O . THR A 1 214 ? -21.461 -0.152 34.938 1.00 97.31 214 THR A O 1
ATOM 1613 N N . VAL A 1 215 ? -20.310 0.327 36.816 1.00 97.06 215 VAL A N 1
ATOM 1614 C CA . VAL A 1 215 ? -19.040 -0.292 36.444 1.00 97.06 215 VAL A CA 1
ATOM 1615 C C . VAL A 1 215 ? -18.769 -1.470 37.363 1.00 97.06 215 VAL A C 1
ATOM 1617 O O . VAL A 1 215 ? -18.896 -1.363 38.581 1.00 97.06 215 VAL A O 1
ATOM 1620 N N . ARG A 1 216 ? -18.367 -2.597 36.780 1.00 96.38 216 ARG A N 1
ATOM 1621 C CA . ARG A 1 216 ? -17.940 -3.793 37.498 1.00 96.38 216 ARG A CA 1
ATOM 1622 C C . ARG A 1 216 ? -16.438 -4.010 37.309 1.00 96.38 216 ARG A C 1
ATOM 1624 O O . ARG A 1 216 ? -15.984 -4.209 36.181 1.00 96.38 216 ARG A O 1
ATOM 1631 N N . ARG A 1 217 ? -15.689 -4.022 38.416 1.00 96.12 217 ARG A N 1
ATOM 1632 C CA . ARG A 1 217 ? -14.232 -4.241 38.481 1.00 96.12 217 ARG A CA 1
ATOM 1633 C C . ARG A 1 217 ? -13.914 -5.235 39.594 1.00 96.12 217 ARG A C 1
ATOM 1635 O O . ARG A 1 217 ? -14.304 -5.014 40.734 1.00 96.12 217 ARG A O 1
ATOM 1642 N N . GLY A 1 218 ? -13.215 -6.328 39.278 1.00 89.12 218 GLY A N 1
ATOM 1643 C CA . GLY A 1 218 ? -12.787 -7.311 40.288 1.00 89.12 218 GLY A CA 1
ATOM 1644 C C . GLY A 1 218 ? -13.931 -7.886 41.140 1.00 89.12 218 GLY A C 1
ATOM 1645 O O . GLY A 1 218 ? -13.759 -8.094 42.333 1.00 89.12 218 GLY A O 1
ATOM 1646 N N . GLY A 1 219 ? -15.122 -8.065 40.555 1.00 88.94 219 GLY A N 1
ATOM 1647 C CA . GLY A 1 219 ? -16.321 -8.549 41.257 1.00 88.94 219 GLY A CA 1
ATOM 1648 C C . GLY A 1 219 ? -17.112 -7.477 42.018 1.00 88.94 219 GLY A C 1
ATOM 1649 O O . GLY A 1 219 ? -18.281 -7.698 42.323 1.00 88.94 219 GLY A O 1
ATOM 1650 N N . GLN A 1 220 ? -16.540 -6.295 42.252 1.00 93.81 220 GLN A N 1
ATOM 1651 C CA . GLN A 1 220 ? -17.243 -5.169 42.865 1.00 93.81 220 GLN A CA 1
ATOM 1652 C C . GLN A 1 220 ? -17.976 -4.346 41.808 1.00 93.81 220 GLN A C 1
ATOM 1654 O O . GLN A 1 220 ? -17.470 -4.152 40.701 1.00 93.81 220 GLN A O 1
ATOM 1659 N N . THR A 1 221 ? -19.163 -3.852 42.157 1.00 95.69 221 THR A N 1
ATOM 1660 C CA . THR A 1 221 ? -19.961 -2.965 41.305 1.00 95.69 221 THR A CA 1
ATOM 1661 C C . THR A 1 221 ? -20.060 -1.596 41.961 1.00 95.69 221 THR A C 1
ATOM 1663 O O . THR A 1 221 ? -20.445 -1.498 43.122 1.00 95.69 221 THR A O 1
ATOM 1666 N N . PHE A 1 222 ? -19.716 -0.545 41.226 1.00 96.69 222 PHE A N 1
ATOM 1667 C CA . PHE A 1 222 ? -19.774 0.838 41.691 1.00 96.69 222 PHE A CA 1
ATOM 1668 C C . PHE A 1 222 ? -20.318 1.747 40.590 1.00 96.69 222 PHE A C 1
ATOM 1670 O O . PHE A 1 222 ? -20.389 1.363 39.422 1.00 96.69 222 PHE A O 1
ATOM 1677 N N . GLN A 1 223 ? -20.735 2.953 40.964 1.00 97.31 223 GLN A N 1
ATOM 1678 C CA . GLN A 1 223 ? -21.256 3.939 40.024 1.00 97.31 223 GLN A CA 1
ATOM 1679 C C . GLN A 1 223 ? -20.271 5.087 39.840 1.00 97.31 223 GLN A C 1
ATOM 1681 O O . GLN A 1 223 ? -19.674 5.565 40.803 1.00 97.31 223 GLN A O 1
ATOM 1686 N N . VAL A 1 224 ? -20.129 5.547 38.600 1.00 96.31 224 VAL A N 1
ATOM 1687 C CA . VAL A 1 224 ? -19.339 6.732 38.252 1.00 96.31 224 VAL A CA 1
ATOM 1688 C C . VAL A 1 224 ? -20.174 7.683 37.416 1.00 96.31 224 VAL A C 1
ATOM 1690 O O . VAL A 1 224 ? -20.910 7.266 36.526 1.00 96.31 224 VAL A O 1
ATOM 1693 N N . ARG A 1 225 ? -20.061 8.980 37.690 1.00 96.81 225 ARG A N 1
ATOM 1694 C CA . ARG A 1 225 ? -20.755 10.018 36.928 1.00 96.81 225 ARG A CA 1
ATOM 1695 C C . ARG A 1 225 ? -19.801 10.612 35.904 1.00 96.81 225 ARG A C 1
ATOM 1697 O O . ARG A 1 225 ? -18.784 11.172 36.289 1.00 96.81 225 ARG A O 1
ATOM 1704 N N . VAL A 1 226 ? -20.149 10.525 34.625 1.00 96.00 226 VAL A N 1
ATOM 1705 C CA . VAL A 1 226 ? -19.346 11.020 33.498 1.00 96.00 226 VAL A CA 1
ATOM 1706 C C . VAL A 1 226 ? -20.168 11.968 32.628 1.00 96.00 226 VAL A C 1
ATOM 1708 O O . VAL A 1 226 ? -21.383 11.815 32.523 1.00 96.00 226 VAL A O 1
ATOM 1711 N N . VAL A 1 227 ? -19.534 12.950 31.988 1.00 95.88 227 VAL A N 1
ATOM 1712 C CA . VAL A 1 227 ? -20.214 13.872 31.065 1.00 95.88 227 VAL A CA 1
ATOM 1713 C C . VAL A 1 227 ? -19.643 13.677 29.658 1.00 95.88 227 VAL A C 1
ATOM 1715 O O . VAL A 1 227 ? -18.515 14.098 29.410 1.00 95.88 227 VAL A O 1
ATOM 1718 N N . PRO A 1 228 ? -20.369 13.048 28.712 1.00 95.44 228 PRO A N 1
ATOM 1719 C CA . PRO A 1 228 ? -19.876 12.871 27.350 1.00 95.44 228 PRO A CA 1
ATOM 1720 C C . PRO A 1 228 ? -19.607 14.217 26.674 1.00 95.44 228 PRO A C 1
ATOM 1722 O O . PRO A 1 228 ? -20.490 15.072 26.583 1.00 95.44 228 PRO A O 1
ATOM 1725 N N . ARG A 1 229 ? -18.389 14.411 26.164 1.00 92.81 229 ARG A N 1
ATOM 1726 C CA . ARG A 1 229 ? -18.016 15.636 25.446 1.00 92.81 229 ARG A CA 1
ATOM 1727 C C . ARG A 1 229 ? -18.276 15.495 23.952 1.00 92.81 229 ARG A C 1
ATOM 1729 O O . ARG A 1 229 ? -18.118 14.403 23.413 1.00 92.81 229 ARG A O 1
ATOM 1736 N N . PRO A 1 230 ? -18.648 16.579 23.256 1.00 92.00 230 PRO A N 1
ATOM 1737 C CA . PRO A 1 230 ? -18.798 16.530 21.813 1.00 92.00 230 PRO A CA 1
ATOM 1738 C C . PRO A 1 230 ? -17.439 16.306 21.144 1.00 92.00 230 PRO A C 1
ATOM 1740 O O . PRO A 1 230 ? -16.503 17.070 21.368 1.00 92.00 230 PRO A O 1
ATOM 1743 N N . ARG A 1 231 ? -17.361 15.312 20.262 1.00 87.12 231 ARG A N 1
ATOM 1744 C CA . ARG A 1 231 ? -16.274 15.151 19.296 1.00 87.12 231 ARG A CA 1
ATOM 1745 C C . ARG A 1 231 ? -16.867 15.110 17.894 1.00 87.12 231 ARG A C 1
ATOM 1747 O O . ARG A 1 231 ? -17.901 14.481 17.667 1.00 87.12 231 ARG A O 1
ATOM 1754 N N . THR A 1 232 ? -16.247 15.850 16.984 1.00 83.00 232 THR A N 1
ATOM 1755 C CA . THR A 1 232 ? -16.673 15.912 15.586 1.00 83.00 232 THR A CA 1
ATOM 1756 C C . THR A 1 232 ? -15.996 14.788 14.820 1.00 83.00 232 THR A C 1
ATOM 1758 O O . THR A 1 232 ? -14.773 14.680 14.838 1.00 83.00 232 THR A O 1
ATOM 1761 N N . PHE A 1 233 ? -16.806 13.981 14.152 1.00 75.50 233 PHE A N 1
ATOM 1762 C CA . PHE A 1 233 ? -16.394 12.934 13.233 1.00 75.50 233 PHE A CA 1
ATOM 1763 C C . PHE A 1 233 ? -16.877 13.299 11.833 1.00 75.50 233 PHE A C 1
ATOM 1765 O O . PHE A 1 233 ? -17.864 14.020 11.673 1.00 75.50 233 PHE A O 1
ATOM 1772 N N . THR A 1 234 ? -16.182 12.808 10.821 1.00 64.94 234 THR A N 1
ATOM 1773 C CA . THR A 1 234 ? -16.636 12.884 9.434 1.00 64.94 234 THR A CA 1
ATOM 1774 C C . THR A 1 234 ? -17.223 11.522 9.097 1.00 64.94 234 THR A C 1
ATOM 1776 O O . THR A 1 234 ? -16.534 10.519 9.274 1.00 64.94 234 THR A O 1
ATOM 1779 N N . ASP A 1 235 ? -18.496 11.466 8.703 1.00 69.12 235 ASP A N 1
ATOM 1780 C CA . ASP A 1 235 ? -19.099 10.208 8.260 1.00 69.12 235 ASP A CA 1
ATOM 1781 C C . ASP A 1 235 ? -18.546 9.763 6.895 1.00 69.12 235 ASP A C 1
ATOM 1783 O O . ASP A 1 235 ? -17.829 10.503 6.217 1.00 69.12 235 ASP A O 1
ATOM 1787 N N . GLU A 1 236 ? -18.910 8.550 6.474 1.00 48.59 236 GLU A N 1
ATOM 1788 C CA . GLU A 1 236 ? -18.505 7.960 5.188 1.00 48.59 236 GLU A CA 1
ATOM 1789 C C . GLU A 1 236 ? -18.913 8.808 3.966 1.00 48.59 236 GLU A C 1
ATOM 1791 O O . GLU A 1 236 ? -18.361 8.635 2.884 1.00 48.59 236 GLU A O 1
ATOM 1796 N N . LYS A 1 237 ? -19.853 9.752 4.124 1.00 63.50 237 LYS A N 1
ATOM 1797 C CA . LYS A 1 237 ? -20.334 10.668 3.076 1.00 63.50 237 LYS A CA 1
ATOM 1798 C C . LYS A 1 237 ? -19.706 12.064 3.173 1.00 63.50 237 LYS A C 1
ATOM 1800 O O . LYS A 1 237 ? -20.143 12.981 2.479 1.00 63.50 237 LYS A O 1
ATOM 1805 N N . GLY A 1 238 ? -18.710 12.257 4.038 1.00 60.41 238 GLY A N 1
ATOM 1806 C CA . GLY A 1 238 ? -18.037 13.543 4.225 1.00 60.41 238 GLY A CA 1
ATOM 1807 C C . GLY A 1 238 ? -18.804 14.545 5.097 1.00 60.41 238 GLY A C 1
ATOM 1808 O O . GLY A 1 238 ? -18.364 15.688 5.251 1.00 60.41 238 GLY A O 1
ATOM 1809 N N . LYS A 1 239 ? -19.939 14.163 5.696 1.00 74.94 239 LYS A N 1
ATOM 1810 C CA . LYS A 1 239 ? -20.725 15.047 6.562 1.00 74.94 239 LYS A CA 1
A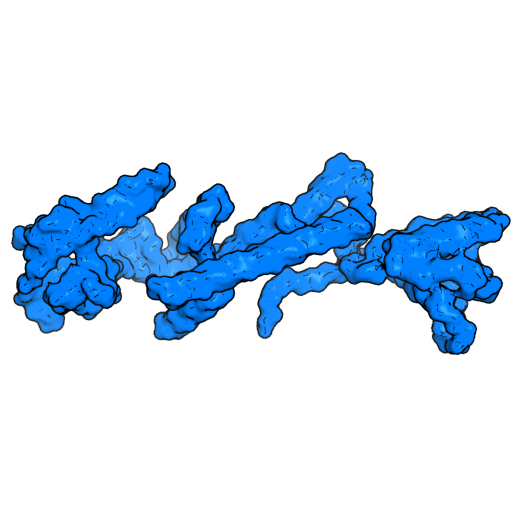TOM 1811 C C . LYS A 1 239 ? -20.133 15.057 7.968 1.00 74.94 239 LYS A C 1
ATOM 1813 O O . LYS A 1 239 ? -19.884 14.016 8.573 1.00 74.94 239 LYS A O 1
ATOM 1818 N N . LYS A 1 240 ? -19.956 16.253 8.534 1.00 76.88 240 LYS A N 1
ATOM 1819 C CA . LYS A 1 240 ? -19.538 16.410 9.932 1.00 76.88 240 LYS A CA 1
ATOM 1820 C C . LYS A 1 240 ? -20.688 16.039 10.869 1.00 76.88 240 LYS A C 1
ATOM 1822 O O . LYS A 1 240 ? -21.711 16.722 10.904 1.00 76.88 240 LYS A O 1
ATOM 1827 N N . VAL A 1 241 ? -20.498 14.987 11.653 1.00 84.75 241 VAL A N 1
ATOM 1828 C CA . VAL A 1 241 ? -21.395 14.531 12.722 1.00 84.75 241 VAL A CA 1
ATOM 1829 C C . VAL A 1 241 ? -20.745 14.773 14.080 1.00 84.75 241 VAL A C 1
ATOM 1831 O O . VAL A 1 241 ? -19.531 14.672 14.234 1.00 84.75 241 VAL A O 1
ATOM 1834 N N . ARG A 1 242 ? -21.550 15.124 15.086 1.00 87.69 242 ARG A N 1
ATOM 1835 C CA . ARG A 1 242 ? -21.087 15.298 16.469 1.00 87.69 242 ARG A CA 1
ATOM 1836 C C . ARG A 1 242 ? -21.590 14.137 17.307 1.00 87.69 242 ARG A C 1
ATOM 1838 O O . ARG A 1 242 ? -22.797 13.921 17.366 1.00 87.69 242 ARG A O 1
ATOM 1845 N N . TRP A 1 243 ? -20.680 13.448 17.986 1.00 89.00 243 TRP A N 1
ATOM 1846 C CA . TRP A 1 243 ? -21.013 12.393 18.943 1.00 89.00 243 TRP A CA 1
ATOM 1847 C C . TRP A 1 243 ? -20.513 12.750 20.337 1.00 89.00 243 TRP A C 1
ATOM 1849 O O . TRP A 1 243 ? -19.500 13.435 20.492 1.00 89.00 243 TRP A O 1
ATOM 1859 N N . GLY A 1 244 ? -21.238 12.292 21.354 1.00 91.44 244 GLY A N 1
ATOM 1860 C CA . GLY A 1 244 ? -20.787 12.329 22.740 1.00 91.44 244 GLY A CA 1
ATOM 1861 C C . GLY A 1 244 ? -19.740 11.253 22.963 1.00 91.44 244 GLY A C 1
ATOM 1862 O O . GLY A 1 244 ? -19.996 10.091 22.684 1.00 91.44 244 GLY A O 1
ATOM 1863 N N . VAL A 1 245 ? -18.566 11.612 23.465 1.00 92.56 245 VAL A N 1
ATOM 1864 C CA . VAL A 1 245 ? -17.504 10.648 23.761 1.00 92.56 245 VAL A CA 1
ATOM 1865 C C . VAL A 1 245 ? -17.019 10.812 25.189 1.00 92.56 245 VAL A C 1
ATOM 1867 O O . VAL A 1 245 ? -16.935 11.923 25.712 1.00 92.56 245 VAL A O 1
ATOM 1870 N N . ILE A 1 246 ? -16.669 9.687 25.808 1.00 92.31 246 ILE A N 1
ATOM 1871 C CA . ILE A 1 246 ? -16.041 9.661 27.135 1.00 92.31 246 ILE A CA 1
ATOM 1872 C C . ILE A 1 246 ? -14.572 9.220 27.084 1.00 92.31 246 ILE A C 1
ATOM 1874 O O . ILE A 1 246 ? -13.897 9.253 28.104 1.00 92.31 246 ILE A O 1
ATOM 1878 N N . GLY A 1 247 ? -14.049 8.869 25.903 1.00 88.25 247 GLY A N 1
ATOM 1879 C CA . GLY A 1 247 ? -12.645 8.481 25.731 1.00 88.25 247 GLY A CA 1
ATOM 1880 C C . GLY A 1 247 ? -12.345 7.049 26.169 1.00 88.25 247 GLY A C 1
ATOM 1881 O O . GLY A 1 247 ? -11.328 6.823 26.813 1.00 88.25 247 GLY A O 1
ATOM 1882 N N . ILE A 1 248 ? -13.225 6.100 25.842 1.00 90.25 248 ILE A N 1
ATOM 1883 C CA . ILE A 1 248 ? -12.953 4.662 25.967 1.00 90.25 248 ILE A CA 1
ATOM 1884 C C . ILE A 1 248 ? -13.057 3.988 24.603 1.00 90.25 248 ILE A C 1
ATOM 1886 O O . ILE A 1 248 ? -13.860 4.420 23.772 1.00 90.25 248 ILE A O 1
ATOM 1890 N N . ALA A 1 249 ? -12.304 2.909 24.413 1.00 84.06 249 ALA A N 1
ATOM 1891 C CA . ALA A 1 249 ? -12.551 1.931 23.360 1.00 84.06 249 ALA A CA 1
ATOM 1892 C C . ALA A 1 249 ? -13.118 0.656 23.992 1.00 84.06 249 ALA A C 1
ATOM 1894 O O . ALA A 1 249 ? -12.611 0.177 25.010 1.00 84.06 249 ALA A O 1
ATOM 1895 N N . ALA A 1 250 ? -14.193 0.126 23.412 1.00 82.06 250 ALA A N 1
ATOM 1896 C CA . ALA A 1 250 ? -14.787 -1.131 23.846 1.00 82.06 250 ALA A CA 1
ATOM 1897 C C . ALA A 1 250 ? -14.005 -2.319 23.273 1.00 82.06 250 ALA A C 1
ATOM 1899 O O . ALA A 1 250 ? -13.525 -2.263 22.141 1.00 82.06 250 ALA A O 1
ATOM 1900 N N . ASN A 1 251 ? -13.897 -3.397 24.046 1.00 78.19 251 ASN A N 1
ATOM 1901 C CA . ASN A 1 251 ? -13.242 -4.616 23.597 1.00 78.19 251 ASN A CA 1
ATOM 1902 C C . ASN A 1 251 ? -14.114 -5.323 22.553 1.00 78.19 251 ASN A C 1
ATOM 1904 O O . ASN A 1 251 ? -15.318 -5.505 22.764 1.00 78.19 251 ASN A O 1
ATOM 1908 N N . VAL A 1 252 ? -13.513 -5.716 21.434 1.00 73.00 252 VAL A N 1
ATOM 1909 C CA . VAL A 1 252 ? -14.179 -6.487 20.382 1.00 73.00 252 VAL A CA 1
ATOM 1910 C C . VAL A 1 252 ? -13.747 -7.931 20.544 1.00 73.00 252 VAL A C 1
ATOM 1912 O O . VAL A 1 252 ? -12.559 -8.232 20.464 1.00 73.00 252 VAL A O 1
ATOM 1915 N N . GLU A 1 253 ? -14.703 -8.833 20.760 1.00 70.25 253 GLU A N 1
ATOM 1916 C CA . GLU A 1 253 ? -14.388 -10.257 20.756 1.00 70.25 253 GLU A CA 1
ATOM 1917 C C . GLU A 1 253 ? -13.923 -10.670 19.356 1.00 70.25 253 GLU A C 1
ATOM 1919 O O . GLU A 1 253 ? -14.682 -10.672 18.377 1.00 70.25 253 GLU A O 1
ATOM 1924 N N . LEU A 1 254 ? -12.636 -11.001 19.272 1.00 72.00 254 LEU A N 1
ATOM 1925 C CA . LEU A 1 254 ? -12.038 -11.594 18.091 1.00 72.00 254 LEU A CA 1
ATOM 1926 C C . LEU A 1 254 ? -12.542 -13.028 17.991 1.00 72.00 254 LEU A C 1
ATOM 1928 O O . LEU A 1 254 ? -12.232 -13.877 18.830 1.00 72.00 254 LEU A O 1
ATOM 1932 N N . ARG A 1 255 ? -13.340 -13.301 16.960 1.00 72.06 255 ARG A N 1
ATOM 1933 C CA . ARG A 1 255 ? -13.779 -14.661 16.665 1.00 72.06 255 ARG A CA 1
ATOM 1934 C C . ARG A 1 255 ? -12.826 -15.259 15.647 1.00 72.06 255 ARG A C 1
ATOM 1936 O O . ARG A 1 255 ? -12.615 -14.680 14.583 1.00 72.06 255 ARG A O 1
ATOM 1943 N N . ARG A 1 256 ? -12.277 -16.431 15.964 1.00 81.56 256 ARG A N 1
ATOM 1944 C CA . ARG A 1 256 ? -11.613 -17.265 14.960 1.00 81.56 256 ARG A CA 1
ATOM 1945 C C . ARG A 1 256 ? -12.660 -17.741 13.970 1.00 81.56 256 ARG A C 1
ATOM 1947 O O . ARG A 1 256 ? -13.693 -18.280 14.368 1.00 81.56 256 ARG A O 1
ATOM 1954 N N . VAL A 1 257 ? -12.397 -17.516 12.697 1.00 81.56 257 VAL A N 1
ATOM 1955 C CA . VAL A 1 257 ? -13.307 -17.883 11.615 1.00 81.56 257 VAL A CA 1
ATOM 1956 C C . VAL A 1 257 ? -12.757 -19.090 10.859 1.00 81.56 257 VAL A C 1
ATOM 1958 O O . VAL A 1 257 ? -11.543 -19.270 10.754 1.00 81.56 257 VAL A O 1
ATOM 1961 N N . GLY A 1 258 ? -13.647 -19.944 10.351 1.00 87.12 258 GLY A N 1
ATOM 1962 C CA . GLY A 1 258 ? -13.244 -21.076 9.509 1.00 87.12 258 GLY A CA 1
ATOM 1963 C C . GLY A 1 258 ? -12.648 -20.605 8.177 1.00 87.12 258 GLY A C 1
ATOM 1964 O O . GLY A 1 258 ? -12.814 -19.451 7.800 1.00 87.12 258 GLY A O 1
ATOM 1965 N N . VAL A 1 259 ? -12.000 -21.499 7.424 1.00 89.44 259 VAL A N 1
ATOM 1966 C CA . VAL A 1 259 ? -11.288 -21.159 6.169 1.00 89.44 259 VAL A CA 1
ATOM 1967 C C . VAL A 1 259 ? -12.175 -20.419 5.154 1.00 89.44 259 VAL A C 1
ATOM 1969 O O . VAL A 1 259 ? -11.774 -19.422 4.566 1.00 89.44 259 VAL A O 1
ATOM 1972 N N . ILE A 1 260 ? -13.411 -20.876 4.954 1.00 90.19 260 ILE A N 1
ATOM 1973 C CA . ILE A 1 260 ? -14.332 -20.249 3.989 1.00 90.19 260 ILE A CA 1
ATOM 1974 C C . ILE A 1 260 ? -14.753 -18.854 4.464 1.00 90.19 260 ILE A C 1
ATOM 1976 O O . ILE A 1 260 ? -14.883 -17.918 3.675 1.00 90.19 260 ILE A O 1
ATOM 1980 N N . GLU A 1 261 ? -14.981 -18.707 5.765 1.00 85.88 261 GLU A N 1
ATOM 1981 C CA . GLU A 1 261 ? -15.362 -17.432 6.356 1.00 85.88 261 GLU A CA 1
ATOM 1982 C C . GLU A 1 261 ? -14.176 -16.455 6.389 1.00 85.88 261 GLU A C 1
ATOM 1984 O O . GLU A 1 261 ? -14.365 -15.273 6.112 1.00 85.88 261 GLU A O 1
ATOM 1989 N N . SER A 1 262 ? -12.950 -16.937 6.615 1.00 88.94 262 SER A N 1
ATOM 1990 C CA . SER A 1 262 ? -11.737 -16.114 6.577 1.00 88.94 262 SER A CA 1
ATOM 1991 C C . SER A 1 262 ? -11.472 -15.542 5.189 1.00 88.94 262 SER A C 1
ATOM 1993 O O . SER A 1 262 ? -11.090 -14.382 5.092 1.00 88.94 262 SER A O 1
ATOM 1995 N N . ILE A 1 263 ? -11.773 -16.291 4.125 1.00 91.56 263 ILE A N 1
ATOM 1996 C CA . ILE A 1 263 ? -11.742 -15.794 2.743 1.00 91.56 263 ILE A CA 1
ATOM 1997 C C . ILE A 1 263 ? -12.739 -14.643 2.560 1.00 91.56 263 ILE A C 1
ATOM 1999 O O . ILE A 1 263 ? -12.378 -13.590 2.035 1.00 91.56 263 ILE A O 1
ATOM 2003 N N . LYS A 1 264 ? -13.987 -14.797 3.027 1.00 89.56 264 LYS A N 1
ATOM 2004 C CA . LYS A 1 264 ? -15.015 -13.744 2.918 1.00 89.56 264 LYS A CA 1
ATOM 2005 C C . LYS A 1 264 ? -14.624 -12.488 3.698 1.00 89.56 264 LYS A C 1
ATOM 2007 O O . LYS A 1 264 ? -14.664 -11.387 3.152 1.00 89.56 264 LYS A O 1
ATOM 2012 N N . VAL A 1 265 ? -14.223 -12.658 4.957 1.00 84.06 265 VAL A N 1
ATOM 2013 C CA . VAL A 1 265 ? -13.815 -11.560 5.844 1.00 84.06 265 VAL A CA 1
ATOM 2014 C C . VAL A 1 265 ? -12.543 -10.888 5.326 1.00 84.06 265 VAL A C 1
ATOM 2016 O O . VAL A 1 265 ? -12.502 -9.666 5.219 1.00 84.06 265 VAL A O 1
ATOM 2019 N N . GLY A 1 266 ? -11.533 -11.667 4.936 1.00 90.19 266 GLY A N 1
ATOM 2020 C CA . GLY A 1 266 ? -10.286 -11.174 4.353 1.00 90.19 266 GLY A CA 1
ATOM 2021 C C . GLY A 1 266 ? -10.517 -10.396 3.059 1.00 90.19 266 GLY A C 1
ATOM 2022 O O . GLY A 1 266 ? -9.934 -9.327 2.880 1.00 90.19 266 GLY A O 1
ATOM 2023 N N . THR A 1 267 ? -11.432 -10.863 2.202 1.00 92.88 267 THR A N 1
ATOM 2024 C CA . THR A 1 267 ? -11.851 -10.143 0.987 1.00 92.88 267 THR A CA 1
ATOM 2025 C C . THR A 1 267 ? -12.508 -8.813 1.339 1.00 92.88 267 THR A C 1
ATOM 2027 O O . THR A 1 267 ? -12.118 -7.783 0.797 1.00 92.88 267 THR A O 1
ATOM 2030 N N . ALA A 1 268 ? -13.463 -8.810 2.273 1.00 89.62 268 ALA A N 1
ATOM 2031 C CA . ALA A 1 268 ? -14.160 -7.594 2.688 1.00 89.62 268 ALA A CA 1
ATOM 2032 C C . ALA A 1 268 ? -13.205 -6.558 3.305 1.00 89.62 268 ALA A C 1
ATOM 2034 O O . ALA A 1 268 ? -13.275 -5.381 2.962 1.00 89.62 268 ALA A O 1
ATOM 2035 N N . ILE A 1 269 ? -12.281 -6.985 4.171 1.00 88.69 269 ILE A N 1
ATOM 2036 C CA . ILE A 1 269 ? -11.269 -6.104 4.774 1.00 88.69 269 ILE A CA 1
ATOM 2037 C C . ILE A 1 269 ? -10.330 -5.549 3.705 1.00 88.69 269 ILE A C 1
ATOM 2039 O O . ILE A 1 269 ? -10.090 -4.346 3.675 1.00 88.69 269 ILE A O 1
ATOM 2043 N N . THR A 1 270 ? -9.834 -6.404 2.810 1.00 93.94 270 THR A N 1
ATOM 2044 C CA . THR A 1 270 ? -8.929 -5.998 1.724 1.00 93.94 270 THR A CA 1
ATOM 2045 C C . THR A 1 270 ? -9.605 -4.989 0.799 1.00 93.94 270 THR A C 1
ATOM 2047 O O . THR A 1 270 ? -9.029 -3.945 0.502 1.00 93.94 270 THR A O 1
ATOM 2050 N N . TYR A 1 271 ? -10.852 -5.254 0.399 1.00 94.56 271 TYR A N 1
ATOM 2051 C CA . TYR A 1 271 ? -11.647 -4.347 -0.425 1.00 94.56 271 TYR A CA 1
ATOM 2052 C C . TYR A 1 271 ? -11.864 -2.996 0.266 1.00 94.56 271 TYR A C 1
ATOM 2054 O O . TYR A 1 271 ? -11.536 -1.957 -0.305 1.00 94.56 271 TYR A O 1
ATOM 2062 N N . SER A 1 272 ? -12.347 -3.005 1.511 1.00 89.94 272 SER A N 1
ATOM 2063 C CA . SER A 1 272 ? -12.573 -1.784 2.291 1.00 89.94 272 SER A CA 1
ATOM 2064 C C . SER A 1 272 ? -11.288 -0.984 2.492 1.00 89.94 272 SER A C 1
ATOM 2066 O O . SER A 1 272 ? -11.313 0.240 2.395 1.00 89.94 272 SER A O 1
ATOM 2068 N N . PHE A 1 273 ? -10.158 -1.657 2.726 1.00 92.56 273 PHE A N 1
ATOM 2069 C CA . PHE A 1 273 ? -8.856 -1.009 2.854 1.00 92.56 273 PHE A CA 1
ATOM 2070 C C . PHE A 1 273 ? -8.451 -0.302 1.558 1.00 92.56 273 PHE A C 1
ATOM 2072 O O . PHE A 1 273 ? -8.082 0.869 1.594 1.00 92.56 273 PHE A O 1
ATOM 2079 N N . ILE A 1 274 ? -8.559 -0.984 0.413 1.00 94.69 274 ILE A N 1
ATOM 2080 C CA . ILE A 1 274 ? -8.226 -0.409 -0.898 1.00 94.69 274 ILE A CA 1
ATOM 2081 C C . ILE A 1 274 ? -9.123 0.795 -1.199 1.00 94.69 274 ILE A C 1
ATOM 2083 O O . ILE A 1 274 ? -8.616 1.853 -1.563 1.00 94.69 274 ILE A O 1
ATOM 2087 N N . VAL A 1 275 ? -10.441 0.662 -1.012 1.00 93.62 275 VAL A N 1
ATOM 2088 C CA . VAL A 1 275 ? -11.398 1.757 -1.240 1.00 93.62 275 VAL A CA 1
ATOM 2089 C C . VAL A 1 275 ? -11.095 2.949 -0.335 1.00 93.62 275 VAL A C 1
ATOM 2091 O O . VAL A 1 275 ? -11.050 4.079 -0.815 1.00 93.62 275 VAL A O 1
ATOM 2094 N N . HIS A 1 276 ? -10.840 2.708 0.952 1.00 89.00 276 HIS A N 1
ATOM 2095 C CA . HIS A 1 276 ? -10.503 3.769 1.897 1.00 89.00 276 HIS A CA 1
ATOM 2096 C C . HIS A 1 276 ? -9.193 4.471 1.528 1.00 89.00 276 HIS A C 1
ATOM 2098 O O . HIS A 1 276 ? -9.118 5.697 1.556 1.00 89.00 276 HIS A O 1
ATOM 2104 N N . LEU A 1 277 ? -8.167 3.712 1.144 1.00 91.06 277 LEU A N 1
ATOM 2105 C CA . LEU A 1 277 ? -6.890 4.283 0.736 1.00 91.06 277 LEU A CA 1
ATOM 2106 C C . LEU A 1 277 ? -7.035 5.128 -0.536 1.00 91.06 277 LEU A C 1
ATOM 2108 O O . LEU A 1 277 ? -6.496 6.229 -0.593 1.00 91.06 277 LEU A O 1
ATOM 2112 N N . LEU A 1 278 ? -7.795 4.658 -1.527 1.00 91.88 278 LEU A N 1
ATOM 2113 C CA . LEU A 1 278 ? -8.092 5.433 -2.734 1.00 91.88 278 LEU A CA 1
ATOM 2114 C C . LEU A 1 278 ? -8.848 6.727 -2.403 1.00 91.88 278 LEU A C 1
ATOM 2116 O O . LEU A 1 278 ? -8.459 7.789 -2.880 1.00 91.88 278 LEU A O 1
ATOM 2120 N N . ASP A 1 279 ? -9.865 6.666 -1.540 1.00 89.50 279 ASP A N 1
ATOM 2121 C CA . ASP A 1 279 ? -10.593 7.850 -1.065 1.00 89.50 279 ASP A CA 1
ATOM 2122 C C . ASP A 1 279 ? -9.649 8.866 -0.395 1.00 89.50 279 ASP A C 1
ATOM 2124 O O . ASP A 1 279 ? -9.660 10.049 -0.745 1.00 89.50 279 ASP A O 1
ATOM 2128 N N . VAL A 1 280 ? -8.758 8.405 0.491 1.00 88.44 280 VAL A N 1
ATOM 2129 C CA . VAL A 1 280 ? -7.733 9.254 1.120 1.00 88.44 280 VAL A CA 1
ATOM 2130 C C . VAL A 1 280 ? -6.823 9.892 0.074 1.00 88.44 280 VAL A C 1
ATOM 2132 O O . VAL A 1 280 ? -6.585 11.094 0.155 1.00 88.44 280 VAL A O 1
ATOM 2135 N N . LEU A 1 281 ? -6.336 9.127 -0.908 1.00 88.19 281 LEU A N 1
ATOM 2136 C CA . LEU A 1 281 ? -5.433 9.623 -1.953 1.00 88.19 281 LEU A CA 1
ATOM 2137 C C . LEU A 1 281 ? -6.098 10.644 -2.890 1.00 88.19 281 LEU A C 1
ATOM 2139 O O . LEU A 1 281 ? -5.400 11.478 -3.465 1.00 88.19 281 LEU A O 1
ATOM 2143 N N . THR A 1 282 ? -7.426 10.616 -3.028 1.00 87.19 282 THR A N 1
ATOM 2144 C CA . THR A 1 282 ? -8.169 11.571 -3.870 1.00 87.19 282 THR A CA 1
ATOM 2145 C C . THR A 1 282 ? -8.497 12.904 -3.189 1.00 87.19 282 THR A C 1
ATOM 2147 O O . THR A 1 282 ? -8.793 13.879 -3.881 1.00 87.19 282 THR A O 1
ATOM 2150 N N . ASP A 1 283 ? -8.404 13.002 -1.858 1.00 85.38 283 ASP A N 1
ATOM 2151 C CA . ASP A 1 283 ? -8.681 14.233 -1.107 1.00 85.38 283 ASP A CA 1
ATOM 2152 C C . ASP A 1 283 ? -7.417 14.769 -0.415 1.00 85.38 283 ASP A C 1
ATOM 2154 O O . ASP A 1 283 ? -6.945 14.236 0.589 1.00 85.38 283 ASP A O 1
ATOM 2158 N N . HIS A 1 284 ? -6.903 15.900 -0.909 1.00 79.62 284 HIS A N 1
ATOM 2159 C CA . HIS A 1 284 ? -5.713 16.574 -0.375 1.00 79.62 284 HIS A CA 1
ATOM 2160 C C . HIS A 1 284 ? -5.736 16.810 1.148 1.00 79.62 284 HIS A C 1
ATOM 2162 O O . HIS A 1 284 ? -4.685 16.746 1.794 1.00 79.62 284 HIS A O 1
ATOM 2168 N N . LYS A 1 285 ? -6.907 17.079 1.747 1.00 81.38 285 LYS A N 1
ATOM 2169 C CA . LYS A 1 285 ? -7.015 17.270 3.203 1.00 81.38 285 LYS A CA 1
ATOM 2170 C C . LYS A 1 285 ? -6.836 15.944 3.924 1.00 81.38 285 LYS A C 1
ATOM 2172 O O . LYS A 1 285 ? -6.060 15.878 4.878 1.00 81.38 285 LYS A O 1
ATOM 2177 N N . LYS A 1 286 ? -7.486 14.888 3.423 1.00 81.94 286 LYS A N 1
ATOM 2178 C CA . LYS A 1 286 ? -7.359 13.533 3.969 1.00 81.94 286 LYS A CA 1
ATOM 2179 C C . LYS A 1 286 ? -5.933 13.021 3.844 1.00 81.94 286 LYS A C 1
ATOM 2181 O O . LYS A 1 286 ? -5.448 12.459 4.819 1.00 81.94 286 LYS A O 1
ATOM 2186 N N . VAL A 1 287 ? -5.231 13.280 2.736 1.00 80.75 287 VAL A N 1
ATOM 2187 C CA . VAL A 1 287 ? -3.798 12.954 2.601 1.00 80.75 287 VAL A CA 1
ATOM 2188 C C . VAL A 1 287 ? -2.994 13.612 3.719 1.00 80.75 287 VAL A C 1
ATOM 2190 O O . VAL A 1 287 ? -2.287 12.930 4.458 1.00 80.75 287 VAL A O 1
ATOM 2193 N N . ARG A 1 288 ? -3.143 14.932 3.906 1.00 77.06 288 ARG A N 1
ATOM 2194 C CA . ARG A 1 288 ? -2.387 15.670 4.930 1.00 77.06 288 ARG A CA 1
ATOM 2195 C C . ARG A 1 288 ? -2.705 15.213 6.351 1.00 77.06 288 ARG A C 1
ATOM 2197 O O . ARG A 1 288 ? -1.864 15.386 7.228 1.00 77.06 288 ARG A O 1
ATOM 2204 N N . GLU A 1 289 ? -3.893 14.678 6.610 1.00 74.56 289 GLU A N 1
ATOM 2205 C CA . GLU A 1 289 ? -4.341 14.243 7.941 1.00 74.56 289 GLU A CA 1
ATOM 2206 C C . GLU A 1 289 ? -4.118 12.743 8.198 1.00 74.56 289 GLU A C 1
ATOM 2208 O O . GLU A 1 289 ? -3.819 12.359 9.328 1.00 74.56 289 GLU A O 1
ATOM 2213 N N . SER A 1 290 ? -4.121 11.909 7.162 1.00 75.38 290 SER A N 1
ATOM 2214 C CA . SER A 1 290 ? -4.162 10.444 7.296 1.00 75.38 290 SER A CA 1
ATOM 2215 C C . SER A 1 290 ? -2.896 9.746 6.803 1.00 75.38 290 SER A C 1
ATOM 2217 O O . SER A 1 290 ? -2.602 8.645 7.259 1.00 75.38 290 SER A O 1
ATOM 2219 N N . VAL A 1 291 ? -2.112 10.371 5.918 1.00 78.69 291 VAL A N 1
ATOM 2220 C CA . VAL A 1 291 ? -0.846 9.798 5.441 1.00 78.69 291 VAL A CA 1
ATOM 2221 C C . VAL A 1 291 ? 0.277 10.207 6.390 1.00 78.69 291 VAL A C 1
ATOM 2223 O O . VAL A 1 291 ? 0.643 11.380 6.485 1.00 78.69 291 VAL A O 1
ATOM 2226 N N . GLY A 1 292 ? 0.785 9.222 7.128 1.00 79.31 292 GLY A N 1
ATOM 2227 C CA . GLY A 1 292 ? 1.981 9.352 7.953 1.00 79.31 292 GLY A CA 1
ATOM 2228 C C . GLY A 1 292 ? 3.248 9.113 7.136 1.00 79.31 292 GLY A C 1
ATOM 2229 O O . GLY A 1 292 ? 3.256 8.295 6.216 1.00 79.31 292 GLY A O 1
ATOM 2230 N N . GLY A 1 293 ? 4.313 9.831 7.468 1.00 86.81 293 GLY A N 1
ATOM 2231 C CA . GLY A 1 293 ? 5.621 9.669 6.844 1.00 86.81 293 GLY A CA 1
ATOM 2232 C C . GLY A 1 293 ? 6.456 8.567 7.485 1.00 86.81 293 GLY A C 1
ATOM 2233 O O . GLY A 1 293 ? 5.953 7.769 8.283 1.00 86.81 293 GLY A O 1
ATOM 2234 N N . PRO A 1 294 ? 7.761 8.519 7.161 1.00 87.94 294 PRO A N 1
ATOM 2235 C CA . PRO A 1 294 ? 8.673 7.514 7.701 1.00 87.94 294 PRO A CA 1
ATOM 2236 C C . PRO A 1 294 ? 8.712 7.491 9.235 1.00 87.94 294 PRO A C 1
ATOM 2238 O O . PRO A 1 294 ? 8.880 6.430 9.834 1.00 87.94 294 PRO A O 1
ATOM 2241 N N . ILE A 1 295 ? 8.519 8.644 9.887 1.00 89.50 295 ILE A N 1
ATOM 2242 C CA . ILE A 1 295 ? 8.560 8.743 11.348 1.00 89.50 295 ILE A CA 1
ATOM 2243 C C . ILE A 1 295 ? 7.288 8.143 11.950 1.00 89.50 295 ILE A C 1
ATOM 2245 O O . ILE A 1 295 ? 7.363 7.355 12.896 1.00 89.50 295 ILE A O 1
ATOM 2249 N N . ALA A 1 296 ? 6.119 8.477 11.396 1.00 87.25 296 ALA A N 1
ATOM 2250 C CA . ALA A 1 296 ? 4.853 7.884 11.813 1.00 87.25 296 ALA A CA 1
ATOM 2251 C C . ALA A 1 296 ? 4.838 6.362 11.588 1.00 87.25 296 ALA A C 1
ATOM 2253 O O . ALA A 1 296 ? 4.459 5.617 12.492 1.00 87.25 296 ALA A O 1
ATOM 2254 N N . MET A 1 297 ? 5.328 5.893 10.435 1.00 89.69 297 MET A N 1
ATOM 2255 C CA . MET A 1 297 ? 5.465 4.461 10.138 1.00 89.69 297 MET A CA 1
ATOM 2256 C C . MET A 1 297 ? 6.393 3.755 11.134 1.00 89.69 297 MET A C 1
ATOM 2258 O O . MET A 1 297 ? 6.053 2.684 11.636 1.00 89.69 297 MET A O 1
ATOM 2262 N N . GLY A 1 298 ? 7.531 4.368 11.479 1.00 90.31 298 GLY A N 1
ATOM 2263 C CA . GLY A 1 298 ? 8.445 3.837 12.492 1.00 90.31 298 GLY A CA 1
ATOM 2264 C C . GLY A 1 298 ? 7.788 3.709 13.869 1.00 90.31 298 GLY A C 1
ATOM 2265 O O . GLY A 1 298 ? 7.940 2.687 14.535 1.00 90.31 298 GLY A O 1
ATOM 2266 N N . LYS A 1 299 ? 6.990 4.703 14.279 1.00 88.81 299 LYS A N 1
ATOM 2267 C CA . LYS A 1 299 ? 6.223 4.641 15.533 1.00 88.81 299 LYS A CA 1
ATOM 2268 C C . LYS A 1 299 ? 5.180 3.525 15.522 1.00 88.81 299 LYS A C 1
ATOM 2270 O O . LYS A 1 299 ? 5.127 2.766 16.485 1.00 88.81 299 LYS A O 1
ATOM 2275 N N . MET A 1 300 ? 4.411 3.395 14.439 1.00 87.69 300 MET A N 1
ATOM 2276 C CA . MET A 1 300 ? 3.432 2.312 14.276 1.00 87.69 300 MET A CA 1
ATOM 2277 C C . MET A 1 300 ? 4.101 0.937 14.353 1.00 87.69 300 MET A C 1
ATOM 2279 O O . MET A 1 300 ? 3.580 0.034 15.001 1.00 87.69 300 MET A O 1
ATOM 2283 N N . ALA A 1 301 ? 5.285 0.784 13.754 1.00 90.50 301 ALA A N 1
ATOM 2284 C CA . ALA A 1 301 ? 6.054 -0.454 13.829 1.00 90.50 301 ALA A CA 1
ATOM 2285 C C . ALA A 1 301 ? 6.521 -0.770 15.259 1.00 90.50 301 ALA A C 1
ATOM 2287 O O . ALA A 1 301 ? 6.379 -1.908 15.706 1.00 90.50 301 ALA A O 1
ATOM 2288 N N . ILE A 1 302 ? 7.027 0.226 15.998 1.00 90.62 302 ILE A N 1
ATOM 2289 C CA . ILE A 1 302 ? 7.427 0.069 17.408 1.00 90.62 302 ILE A CA 1
ATOM 2290 C C . ILE A 1 302 ? 6.221 -0.294 18.281 1.00 90.62 302 ILE A C 1
ATOM 2292 O O . ILE A 1 302 ? 6.317 -1.156 19.153 1.00 90.62 302 ILE A O 1
ATOM 2296 N N . GLU A 1 303 ? 5.080 0.356 18.069 1.00 86.50 303 GLU A N 1
ATOM 2297 C CA . GLU A 1 303 ? 3.851 0.077 18.808 1.00 86.50 303 GLU A CA 1
ATOM 2298 C C . GLU A 1 303 ? 3.338 -1.339 18.526 1.00 86.50 303 GLU A C 1
ATOM 2300 O O . GLU A 1 303 ? 3.105 -2.107 19.459 1.00 86.50 303 GLU A O 1
ATOM 2305 N N . ALA A 1 304 ? 3.267 -1.730 17.251 1.00 85.38 304 ALA A N 1
ATOM 2306 C CA . ALA A 1 304 ? 2.887 -3.080 16.853 1.00 85.38 304 ALA A CA 1
ATOM 2307 C C . ALA A 1 304 ? 3.830 -4.136 17.451 1.00 85.38 304 ALA A C 1
ATOM 2309 O O . ALA A 1 304 ? 3.361 -5.156 17.952 1.00 85.38 304 ALA A O 1
ATOM 2310 N N . GLN A 1 305 ? 5.142 -3.874 17.471 1.00 92.31 305 GLN A N 1
ATOM 2311 C CA . GLN A 1 305 ? 6.132 -4.756 18.092 1.00 92.31 305 GLN A CA 1
ATOM 2312 C C . GLN A 1 305 ? 5.866 -4.960 19.589 1.00 92.31 305 GLN A C 1
ATOM 2314 O O . GLN A 1 305 ? 5.961 -6.084 20.082 1.00 92.31 305 GLN A O 1
ATOM 2319 N N . ARG A 1 306 ? 5.506 -3.897 20.318 1.00 87.81 306 ARG A N 1
ATOM 2320 C CA . ARG A 1 306 ? 5.195 -3.972 21.758 1.00 87.81 306 ARG A CA 1
ATOM 2321 C C . ARG A 1 306 ? 3.927 -4.770 22.050 1.00 87.81 306 ARG A C 1
ATOM 2323 O O . ARG A 1 306 ? 3.837 -5.384 23.108 1.00 87.81 306 ARG A O 1
ATOM 2330 N N . LEU A 1 307 ? 2.964 -4.759 21.129 1.00 79.12 307 LEU A N 1
ATOM 2331 C CA . LEU A 1 307 ? 1.697 -5.486 21.255 1.00 79.12 307 LEU A CA 1
ATOM 2332 C C . LEU A 1 307 ? 1.799 -6.964 20.830 1.00 79.12 307 LEU A C 1
ATOM 2334 O O . LEU A 1 307 ? 0.868 -7.735 21.061 1.00 79.12 307 LEU A O 1
ATOM 2338 N N . GLY A 1 308 ? 2.924 -7.373 20.238 1.00 83.50 308 GLY A N 1
ATOM 2339 C CA . GLY A 1 308 ? 3.227 -8.760 19.892 1.00 83.50 308 GLY A CA 1
ATOM 2340 C C . GLY A 1 308 ? 3.101 -9.088 18.396 1.00 83.50 308 GLY A C 1
ATOM 2341 O O . GLY A 1 308 ? 2.923 -8.210 17.551 1.00 83.50 308 GLY A O 1
ATOM 2342 N N . PRO A 1 309 ? 3.203 -10.378 18.028 1.00 82.69 309 PRO A N 1
ATOM 2343 C CA . PRO A 1 309 ? 3.351 -10.787 16.629 1.00 82.69 309 PRO A CA 1
ATOM 2344 C C . PRO A 1 309 ? 2.089 -10.575 15.778 1.00 82.69 309 PRO A C 1
ATOM 2346 O O . PRO A 1 309 ? 2.201 -10.306 14.585 1.00 82.69 309 PRO A O 1
ATOM 2349 N N . GLY A 1 310 ? 0.889 -10.660 16.365 1.00 83.12 310 GLY A N 1
ATOM 2350 C CA . GLY A 1 310 ? -0.374 -10.463 15.639 1.00 83.12 310 GLY A CA 1
ATOM 2351 C C . GLY A 1 310 ? -0.502 -9.054 15.037 1.00 83.12 310 GLY A C 1
ATOM 2352 O O . GLY A 1 310 ? -0.658 -8.930 13.822 1.00 83.12 310 GLY A O 1
ATOM 2353 N N . PRO A 1 311 ? -0.375 -7.988 15.849 1.00 83.81 311 PRO A N 1
ATOM 2354 C CA . PRO A 1 311 ? -0.344 -6.608 15.363 1.00 83.81 311 PRO A CA 1
ATOM 2355 C C . PRO A 1 311 ? 0.781 -6.323 14.362 1.00 83.81 311 PRO A C 1
ATOM 2357 O O . PRO A 1 311 ? 0.549 -5.600 13.396 1.00 83.81 311 PRO A O 1
ATOM 2360 N N . MET A 1 312 ? 1.970 -6.921 14.523 1.00 88.62 312 MET A N 1
ATOM 2361 C CA . MET A 1 312 ? 3.046 -6.788 13.527 1.00 88.62 312 MET A CA 1
ATOM 2362 C C . MET A 1 312 ? 2.666 -7.384 12.167 1.00 88.62 312 MET A C 1
ATOM 2364 O O . MET A 1 312 ? 2.917 -6.759 11.138 1.00 88.62 312 MET A O 1
ATOM 2368 N N . LEU A 1 313 ? 2.047 -8.569 12.149 1.00 90.38 313 LEU A N 1
ATOM 2369 C CA . LEU A 1 313 ? 1.574 -9.191 10.909 1.00 90.38 313 LEU A CA 1
ATOM 2370 C C . LEU A 1 313 ? 0.494 -8.334 10.241 1.00 90.38 313 LEU A C 1
ATOM 2372 O O . LEU A 1 313 ? 0.564 -8.094 9.038 1.00 90.38 313 LEU A O 1
ATOM 2376 N N . LEU A 1 314 ? -0.461 -7.816 11.020 1.00 89.19 314 LEU A N 1
ATOM 2377 C CA . LEU A 1 314 ? -1.496 -6.911 10.515 1.00 89.19 314 LEU A CA 1
ATOM 2378 C C . LEU A 1 314 ? -0.912 -5.617 9.938 1.00 89.19 314 LEU A C 1
ATOM 2380 O O . LEU A 1 314 ? -1.335 -5.191 8.865 1.00 89.19 314 LEU A O 1
ATOM 2384 N N . LEU A 1 315 ? 0.085 -5.023 10.596 1.00 92.06 315 LEU A N 1
ATOM 2385 C CA . LEU A 1 315 ? 0.775 -3.842 10.078 1.00 92.06 315 LEU A CA 1
ATOM 2386 C C . LEU A 1 315 ? 1.508 -4.154 8.765 1.00 92.06 315 LEU A C 1
ATOM 2388 O O . LEU A 1 315 ? 1.410 -3.397 7.802 1.00 92.06 315 LEU A O 1
ATOM 2392 N N . GLY A 1 316 ? 2.192 -5.300 8.694 1.00 93.75 316 GLY A N 1
ATOM 2393 C CA . GLY A 1 316 ? 2.827 -5.775 7.465 1.00 93.75 316 GLY A CA 1
ATOM 2394 C C . GLY A 1 316 ? 1.825 -5.966 6.323 1.00 93.75 316 GLY A C 1
ATOM 2395 O O . GLY A 1 316 ? 2.099 -5.565 5.192 1.00 93.75 316 GLY A O 1
ATOM 2396 N N . ALA A 1 317 ? 0.639 -6.506 6.617 1.00 94.56 317 ALA A N 1
ATOM 2397 C CA . ALA A 1 317 ? -0.443 -6.648 5.645 1.00 94.56 317 ALA A CA 1
ATOM 2398 C C . ALA A 1 317 ? -0.947 -5.291 5.136 1.00 94.56 317 ALA A C 1
ATOM 2400 O O . ALA A 1 317 ? -1.093 -5.103 3.929 1.00 94.56 317 ALA A O 1
ATOM 2401 N N . GLN A 1 318 ? -1.159 -4.331 6.043 1.00 93.31 318 GLN A N 1
ATOM 2402 C CA . GLN A 1 318 ? -1.566 -2.967 5.695 1.00 93.31 318 GLN A CA 1
ATOM 2403 C C . GLN A 1 318 ? -0.526 -2.277 4.811 1.00 93.31 318 GLN A C 1
ATOM 2405 O O . GLN A 1 318 ? -0.882 -1.688 3.794 1.00 93.31 318 GLN A O 1
ATOM 2410 N N . PHE A 1 319 ? 0.762 -2.376 5.148 1.00 94.38 319 PHE A N 1
ATOM 2411 C CA . PHE A 1 319 ? 1.828 -1.819 4.314 1.00 94.38 319 PHE A CA 1
ATOM 2412 C C . PHE A 1 319 ? 1.904 -2.497 2.947 1.00 94.38 319 PHE A C 1
ATOM 2414 O O . PHE A 1 319 ? 2.079 -1.811 1.945 1.00 94.38 319 PHE A O 1
ATOM 2421 N N . SER A 1 320 ? 1.710 -3.813 2.878 1.00 96.38 320 SER A N 1
ATOM 2422 C CA . SER A 1 320 ? 1.701 -4.541 1.610 1.00 96.38 320 SER A CA 1
ATOM 2423 C C . SER A 1 320 ? 0.539 -4.122 0.701 1.00 96.38 320 SER A C 1
ATOM 2425 O O . SER A 1 320 ? 0.758 -3.827 -0.473 1.00 96.38 320 SER A O 1
ATOM 2427 N N . LEU A 1 321 ? -0.678 -3.976 1.239 1.00 96.00 321 LEU A N 1
ATOM 2428 C CA . LEU A 1 321 ? -1.810 -3.444 0.469 1.00 96.00 321 LEU A CA 1
ATOM 2429 C C . LEU A 1 321 ? -1.608 -1.980 0.059 1.00 96.00 321 LEU A C 1
ATOM 2431 O O . LEU A 1 321 ? -1.974 -1.600 -1.053 1.00 96.00 321 LEU A O 1
ATOM 2435 N N . SER A 1 322 ? -1.001 -1.160 0.920 1.00 93.25 322 SER A N 1
ATOM 2436 C CA . SER A 1 322 ? -0.641 0.214 0.561 1.00 93.25 322 SER A CA 1
ATOM 2437 C C . SER A 1 322 ? 0.348 0.248 -0.601 1.00 93.25 322 SER A C 1
ATOM 2439 O O . SER A 1 322 ? 0.147 1.015 -1.537 1.00 93.25 322 SER A O 1
ATOM 2441 N N . LEU A 1 323 ? 1.375 -0.609 -0.587 1.00 93.31 323 LEU A N 1
ATOM 2442 C CA . LEU A 1 323 ? 2.327 -0.732 -1.694 1.00 93.31 323 LEU A CA 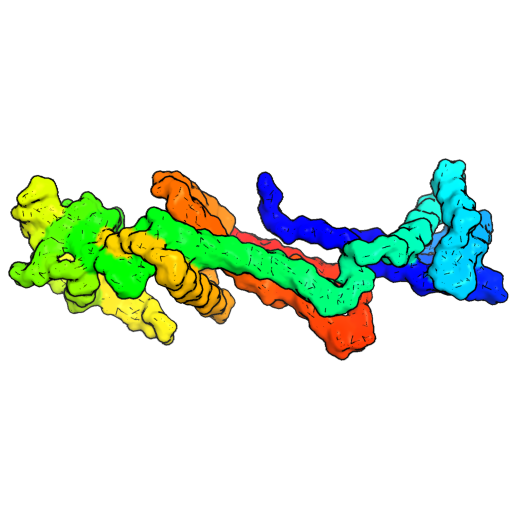1
ATOM 2443 C C . LEU A 1 323 ? 1.653 -1.211 -2.981 1.00 93.31 323 LEU A C 1
ATOM 2445 O O . LEU A 1 323 ? 1.978 -0.692 -4.039 1.00 93.31 323 LEU A O 1
ATOM 2449 N N . PHE A 1 324 ? 0.684 -2.128 -2.909 1.00 96.00 324 PHE A N 1
ATOM 2450 C CA . PHE A 1 324 ? -0.109 -2.515 -4.079 1.00 96.00 324 PHE A CA 1
ATOM 2451 C C . PHE A 1 324 ? -0.804 -1.308 -4.727 1.00 96.00 324 PHE A C 1
ATOM 2453 O O . PHE A 1 324 ? -0.663 -1.094 -5.930 1.00 96.00 324 PHE A O 1
ATOM 2460 N N . VAL A 1 325 ? -1.523 -0.500 -3.939 1.00 94.69 325 VAL A N 1
ATOM 2461 C CA . VAL A 1 325 ? -2.241 0.676 -4.460 1.00 94.69 325 VAL A CA 1
ATOM 2462 C C . VAL A 1 325 ? -1.266 1.738 -4.968 1.00 94.69 325 VAL A C 1
ATOM 2464 O O . VAL A 1 325 ? -1.445 2.255 -6.069 1.00 94.69 325 VAL A O 1
ATOM 2467 N N . LEU A 1 326 ? -0.220 2.046 -4.196 1.00 91.69 326 LEU A N 1
ATOM 2468 C CA . LEU A 1 326 ? 0.772 3.055 -4.564 1.00 91.69 326 LEU A CA 1
ATOM 2469 C C . LEU A 1 326 ? 1.556 2.656 -5.816 1.00 91.69 326 LEU A C 1
ATOM 2471 O O . LEU A 1 326 ? 1.740 3.493 -6.696 1.00 91.69 326 LEU A O 1
ATOM 2475 N N . ASN A 1 327 ? 1.958 1.389 -5.946 1.00 92.44 327 ASN A N 1
ATOM 2476 C CA . ASN A 1 327 ? 2.683 0.917 -7.122 1.00 92.44 327 ASN A CA 1
ATOM 2477 C C . ASN A 1 327 ? 1.827 0.939 -8.386 1.00 92.44 327 ASN A C 1
ATOM 2479 O O . ASN A 1 327 ? 2.396 0.969 -9.465 1.00 92.44 327 ASN A O 1
ATOM 2483 N N . LEU A 1 328 ? 0.495 0.953 -8.295 1.00 94.06 328 LEU A N 1
ATOM 2484 C CA . LEU A 1 328 ? -0.383 1.102 -9.460 1.00 94.06 328 LEU A CA 1
ATOM 2485 C C . LEU A 1 328 ? -0.628 2.562 -9.864 1.00 94.06 328 LEU A C 1
ATOM 2487 O O . LEU A 1 328 ? -1.252 2.805 -10.899 1.00 94.06 328 LEU A O 1
ATOM 2491 N N . LEU A 1 329 ? -0.139 3.540 -9.093 1.00 92.31 329 LEU A N 1
ATOM 2492 C CA . LEU A 1 329 ? -0.254 4.944 -9.474 1.00 92.31 329 LEU A CA 1
ATOM 2493 C C . LEU A 1 329 ? 0.536 5.229 -10.763 1.00 92.31 329 LEU A C 1
ATOM 2495 O O . LEU A 1 329 ? 1.621 4.675 -10.964 1.00 92.31 329 LEU A O 1
ATOM 2499 N N . PRO A 1 330 ? 0.045 6.143 -11.624 1.00 91.56 330 PRO A N 1
ATOM 2500 C CA . PRO A 1 330 ? 0.688 6.507 -12.887 1.00 91.56 330 PRO A CA 1
ATOM 2501 C C . PRO A 1 330 ? 1.885 7.451 -12.670 1.00 91.56 330 PRO A C 1
ATOM 2503 O O . PRO A 1 330 ? 2.016 8.478 -13.334 1.00 91.56 330 PRO A O 1
ATOM 2506 N N . ILE A 1 331 ? 2.749 7.133 -11.707 1.00 90.69 331 ILE A N 1
ATOM 2507 C CA . ILE A 1 331 ? 3.954 7.897 -11.386 1.00 90.69 331 ILE A CA 1
ATOM 2508 C C . ILE A 1 331 ? 5.133 7.161 -12.027 1.00 90.69 331 ILE A C 1
ATOM 2510 O O . ILE A 1 331 ? 5.351 5.988 -11.710 1.00 90.69 331 ILE A O 1
ATOM 2514 N N . PRO A 1 332 ? 5.900 7.803 -12.926 1.00 79.94 332 PRO A N 1
ATOM 2515 C CA . PRO A 1 332 ? 7.105 7.196 -13.484 1.00 79.94 332 PRO A CA 1
ATOM 2516 C C . PRO A 1 332 ? 8.037 6.705 -12.365 1.00 79.94 332 PRO A C 1
ATOM 2518 O O . PRO A 1 332 ? 8.053 7.303 -11.295 1.00 79.94 332 PRO A O 1
ATOM 2521 N N . VAL A 1 333 ? 8.823 5.650 -12.610 1.00 86.50 333 VAL A N 1
ATOM 2522 C CA . VAL A 1 333 ? 9.611 4.885 -11.607 1.00 86.50 333 VAL A CA 1
ATOM 2523 C C . VAL A 1 333 ? 8.803 3.836 -10.836 1.00 86.50 333 VAL A C 1
ATOM 2525 O O . VAL A 1 333 ? 9.366 2.792 -10.519 1.00 86.50 333 VAL A O 1
ATOM 2528 N N . LEU A 1 334 ? 7.506 4.048 -10.587 1.00 89.75 334 LEU A N 1
ATOM 2529 C CA . LEU A 1 334 ? 6.629 3.001 -10.042 1.00 89.75 334 LEU A CA 1
ATOM 2530 C C . LEU A 1 334 ? 6.135 2.058 -11.148 1.00 89.75 334 LEU A C 1
ATOM 2532 O O . LEU A 1 334 ? 6.105 2.424 -12.327 1.00 89.75 334 LEU A O 1
ATOM 2536 N N . ASP A 1 335 ? 5.688 0.863 -10.754 1.00 91.31 335 ASP A N 1
ATOM 2537 C CA . ASP A 1 335 ? 5.202 -0.183 -11.667 1.00 91.31 335 ASP A CA 1
ATOM 2538 C C . ASP A 1 335 ? 4.072 0.332 -12.585 1.00 91.31 335 ASP A C 1
ATOM 2540 O O . ASP A 1 335 ? 4.092 0.134 -13.799 1.00 91.31 335 ASP A O 1
ATOM 2544 N N . GLY A 1 336 ? 3.119 1.090 -12.044 1.00 90.25 336 GLY A N 1
ATOM 2545 C CA . GLY A 1 336 ? 2.007 1.709 -12.767 1.00 90.25 336 GLY A CA 1
ATOM 2546 C C . GLY A 1 336 ? 2.461 2.777 -13.760 1.00 90.25 336 GLY A C 1
ATOM 2547 O O . GLY A 1 336 ? 1.898 2.893 -14.849 1.00 90.25 336 GLY A O 1
ATOM 2548 N N . GLY A 1 337 ? 3.539 3.500 -13.448 1.00 90.81 337 GLY A N 1
ATOM 2549 C CA . GLY A 1 337 ? 4.207 4.389 -14.394 1.00 90.81 337 GLY A CA 1
ATOM 2550 C C . GLY A 1 337 ? 4.851 3.626 -15.549 1.00 90.81 337 GLY A C 1
ATOM 2551 O O . GLY A 1 337 ? 4.733 4.044 -16.698 1.00 90.81 337 GLY A O 1
ATOM 2552 N N . GLN A 1 338 ? 5.480 2.478 -15.285 1.00 88.62 338 GLN A N 1
ATOM 2553 C CA . GLN A 1 338 ? 6.040 1.629 -16.343 1.00 88.62 338 GLN A CA 1
ATOM 2554 C C . GLN A 1 338 ? 4.945 1.025 -17.233 1.00 88.62 338 GLN A C 1
ATOM 2556 O O . GLN A 1 338 ? 5.087 1.009 -18.458 1.00 88.62 338 GLN A O 1
ATOM 2561 N N . LEU A 1 339 ? 3.823 0.597 -16.643 1.00 90.94 339 LEU A N 1
ATOM 2562 C CA . LEU A 1 339 ? 2.637 0.168 -17.391 1.00 90.94 339 LEU A CA 1
ATOM 2563 C C . LEU A 1 339 ? 2.080 1.302 -18.256 1.00 90.94 339 LEU A C 1
ATOM 2565 O O . LEU A 1 339 ? 1.718 1.065 -19.409 1.00 90.94 339 LEU A O 1
ATOM 2569 N N . LEU A 1 340 ? 2.065 2.536 -17.744 1.00 92.50 340 LEU A N 1
ATOM 2570 C CA . LE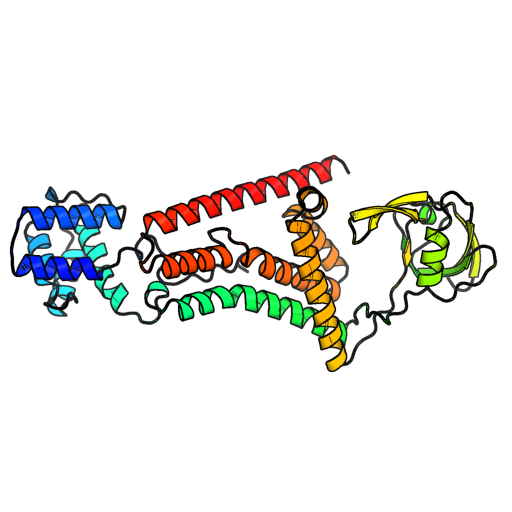U A 1 340 ? 1.672 3.714 -18.515 1.00 92.50 340 LEU A CA 1
ATOM 2571 C C . LEU A 1 340 ? 2.612 3.946 -19.702 1.00 92.50 340 LEU A C 1
ATOM 2573 O O . LEU A 1 340 ? 2.130 4.181 -20.807 1.00 92.50 340 LEU A O 1
ATOM 2577 N N . LEU A 1 341 ? 3.932 3.831 -19.518 1.00 88.75 341 LEU A N 1
ATOM 2578 C CA . LEU A 1 341 ? 4.901 3.967 -20.612 1.00 88.75 341 LEU A CA 1
ATOM 2579 C C . LEU A 1 341 ? 4.705 2.886 -21.687 1.00 88.75 341 LEU A C 1
ATOM 2581 O O . LEU A 1 341 ? 4.685 3.211 -22.873 1.00 88.75 341 LEU A O 1
ATOM 2585 N N . ILE A 1 342 ? 4.478 1.629 -21.292 1.00 87.81 342 ILE A N 1
ATOM 2586 C CA . ILE A 1 342 ? 4.131 0.541 -22.225 1.00 87.81 342 ILE A CA 1
ATOM 2587 C C . ILE A 1 342 ? 2.810 0.836 -22.945 1.00 87.81 342 ILE A C 1
ATOM 2589 O O . ILE A 1 342 ? 2.700 0.610 -24.150 1.00 87.81 342 ILE A O 1
ATOM 2593 N N . GLY A 1 343 ? 1.816 1.376 -22.238 1.00 90.19 343 GLY A N 1
ATOM 2594 C CA . GLY A 1 343 ? 0.565 1.835 -22.836 1.00 90.19 343 GLY A CA 1
ATOM 2595 C C . GLY A 1 343 ? 0.807 2.910 -23.896 1.00 90.19 343 GLY A C 1
ATOM 2596 O O . GLY A 1 343 ? 0.293 2.813 -25.008 1.00 90.19 343 GLY A O 1
ATOM 2597 N N . VAL A 1 344 ? 1.659 3.895 -23.606 1.00 90.62 344 VAL A N 1
ATOM 2598 C CA . VAL A 1 344 ? 2.049 4.934 -24.569 1.00 90.62 344 VAL A CA 1
ATOM 2599 C C . VAL A 1 344 ? 2.769 4.335 -25.785 1.00 90.62 344 VAL A C 1
ATOM 2601 O O . VAL A 1 344 ? 2.462 4.734 -26.909 1.00 90.62 344 VAL A O 1
ATOM 2604 N N . GLU A 1 345 ? 3.673 3.365 -25.607 1.00 86.19 345 GLU A N 1
ATOM 2605 C CA . GLU A 1 345 ? 4.310 2.629 -26.717 1.00 86.19 345 GLU A CA 1
ATOM 2606 C C . GLU A 1 345 ? 3.278 1.905 -27.587 1.00 86.19 345 GLU A C 1
ATOM 2608 O O . GLU A 1 345 ? 3.330 1.990 -28.817 1.00 86.19 345 GLU A O 1
ATOM 2613 N N . PHE A 1 346 ? 2.313 1.234 -26.952 1.00 88.44 346 PHE A N 1
ATOM 2614 C CA . PHE A 1 346 ? 1.235 0.524 -27.633 1.00 88.44 346 PHE A CA 1
ATOM 2615 C C . PHE A 1 346 ? 0.372 1.475 -28.474 1.00 88.44 346 PHE A C 1
ATOM 2617 O O . PHE A 1 346 ? 0.146 1.209 -29.656 1.00 88.44 346 PHE A O 1
ATOM 2624 N N . LEU A 1 347 ? -0.044 2.617 -27.911 1.00 92.38 347 LEU A N 1
ATOM 2625 C CA . LEU A 1 347 ? -0.817 3.630 -28.640 1.00 92.38 347 LEU A CA 1
ATOM 2626 C C . LEU A 1 347 ? -0.010 4.256 -29.785 1.00 92.38 347 LEU A C 1
ATOM 2628 O O . LEU A 1 347 ? -0.543 4.471 -30.873 1.00 92.38 347 LEU A O 1
ATOM 2632 N N . ARG A 1 348 ? 1.277 4.549 -29.561 1.00 87.44 348 ARG A N 1
ATOM 2633 C CA . ARG A 1 348 ? 2.147 5.181 -30.565 1.00 87.44 348 ARG A CA 1
ATOM 2634 C C . ARG A 1 348 ? 2.648 4.208 -31.635 1.00 87.44 348 ARG A C 1
ATOM 2636 O O . ARG A 1 348 ? 3.225 4.667 -32.619 1.00 87.44 348 ARG A O 1
ATOM 2643 N N . ARG A 1 349 ? 2.470 2.893 -31.445 1.00 81.69 349 ARG A N 1
ATOM 2644 C CA . ARG A 1 349 ? 2.995 1.808 -32.302 1.00 81.69 349 ARG A CA 1
ATOM 2645 C C . ARG A 1 349 ? 4.502 1.908 -32.591 1.00 81.69 349 ARG A C 1
ATOM 2647 O O . ARG A 1 349 ? 4.991 1.324 -33.554 1.00 81.69 349 ARG A O 1
ATOM 2654 N N . ARG A 1 350 ? 5.249 2.640 -31.761 1.00 75.81 350 ARG A N 1
ATOM 2655 C CA . ARG A 1 350 ? 6.708 2.799 -31.831 1.00 75.81 350 ARG A CA 1
ATOM 2656 C C . ARG A 1 350 ? 7.280 2.785 -30.420 1.00 75.81 350 ARG A C 1
ATOM 2658 O O . ARG A 1 350 ? 6.632 3.280 -29.498 1.00 75.81 350 ARG A O 1
ATOM 2665 N N . LYS A 1 351 ? 8.488 2.236 -30.269 1.00 74.62 351 LYS A N 1
ATOM 2666 C CA . LYS A 1 351 ? 9.205 2.229 -28.986 1.00 74.62 351 LYS A CA 1
ATOM 2667 C C . LYS A 1 351 ? 9.500 3.662 -28.543 1.00 74.62 351 LYS A C 1
ATOM 2669 O O . LYS A 1 351 ? 9.778 4.519 -29.389 1.00 74.62 351 LYS A O 1
ATOM 2674 N N . LEU A 1 352 ? 9.430 3.914 -27.239 1.00 75.25 352 LEU A N 1
ATOM 2675 C CA . LEU A 1 352 ? 9.875 5.186 -26.682 1.00 75.25 352 LEU A CA 1
ATOM 2676 C C . LEU A 1 352 ? 11.395 5.277 -26.806 1.00 75.25 352 LEU A C 1
ATOM 2678 O O . LEU A 1 352 ? 12.113 4.290 -26.639 1.00 75.25 352 LEU A O 1
ATOM 2682 N N . SER A 1 353 ? 11.887 6.467 -27.132 1.00 75.00 353 SER A N 1
ATOM 2683 C CA . SER A 1 353 ? 13.324 6.715 -27.168 1.00 75.00 353 SER A CA 1
ATOM 2684 C C . SER A 1 353 ? 13.914 6.666 -25.749 1.00 75.00 353 SER A C 1
ATOM 2686 O O . SER A 1 353 ? 13.218 7.019 -24.790 1.00 75.00 353 SER A O 1
ATOM 2688 N N . PRO A 1 354 ? 15.205 6.311 -25.590 1.00 71.81 354 PRO A N 1
ATOM 2689 C CA . PRO A 1 354 ? 15.861 6.298 -24.280 1.00 71.81 354 PRO A CA 1
ATOM 2690 C C . PRO A 1 354 ? 15.674 7.623 -23.528 1.00 71.81 354 PRO A C 1
ATOM 2692 O O . PRO A 1 354 ? 15.347 7.644 -22.347 1.00 71.81 354 PRO A O 1
ATOM 2695 N N . ARG A 1 355 ? 15.779 8.750 -24.244 1.00 72.44 355 ARG A N 1
ATOM 2696 C CA . ARG A 1 355 ? 15.603 10.099 -23.686 1.00 72.44 355 ARG A CA 1
ATOM 2697 C C . ARG A 1 355 ? 14.203 10.340 -23.118 1.00 72.44 355 ARG A C 1
ATOM 2699 O O . ARG A 1 355 ? 14.086 10.972 -22.074 1.00 72.44 355 ARG A O 1
ATOM 2706 N N . GLU A 1 356 ? 13.155 9.845 -23.780 1.00 79.81 356 GLU A N 1
ATOM 2707 C CA . GLU A 1 356 ? 11.774 9.953 -23.284 1.00 79.81 356 GLU A CA 1
ATOM 2708 C C . GLU A 1 356 ? 11.584 9.135 -21.998 1.00 79.81 356 GLU A C 1
ATOM 2710 O O . GLU A 1 356 ? 10.981 9.629 -21.045 1.00 79.81 356 GLU A O 1
ATOM 2715 N N . VAL A 1 357 ? 12.141 7.920 -21.945 1.00 80.00 357 VAL A N 1
ATOM 2716 C CA . VAL A 1 357 ? 12.063 7.043 -20.764 1.00 80.00 357 VAL A CA 1
ATOM 2717 C C . VAL A 1 357 ? 12.843 7.633 -19.586 1.00 80.00 357 VAL A C 1
ATOM 2719 O O . VAL A 1 357 ? 12.288 7.758 -18.494 1.00 80.00 357 VAL A O 1
ATOM 2722 N N . TYR A 1 358 ? 14.088 8.074 -19.797 1.00 81.94 358 TYR A N 1
ATOM 2723 C CA . TYR A 1 358 ? 14.884 8.715 -18.744 1.00 81.94 358 TYR A CA 1
ATOM 2724 C C . TYR A 1 358 ? 14.263 10.020 -18.261 1.00 81.94 358 TYR A C 1
ATOM 2726 O O . TYR A 1 358 ? 14.239 10.268 -17.058 1.00 81.94 358 TYR A O 1
ATOM 2734 N N . GLY A 1 359 ? 13.725 10.835 -19.172 1.00 82.31 359 GLY A N 1
ATOM 2735 C CA . GLY A 1 359 ? 13.005 12.053 -18.810 1.00 82.31 359 GLY A CA 1
ATOM 2736 C C . GLY A 1 359 ? 11.806 11.751 -17.913 1.00 82.31 359 GLY A C 1
ATOM 2737 O O . GLY A 1 359 ? 11.653 12.374 -16.863 1.00 82.31 359 GLY A O 1
ATOM 2738 N N . ALA A 1 360 ? 11.001 10.745 -18.271 1.00 86.62 360 ALA A N 1
ATOM 2739 C CA . ALA A 1 360 ? 9.890 10.296 -17.440 1.00 86.62 360 ALA A CA 1
ATOM 2740 C C . ALA A 1 360 ? 10.377 9.827 -16.061 1.00 86.62 360 ALA A C 1
ATOM 2742 O O . ALA A 1 360 ? 9.852 10.283 -15.048 1.00 86.62 360 ALA A O 1
ATOM 2743 N N . TYR A 1 361 ? 11.406 8.977 -15.995 1.00 87.62 361 TYR A N 1
ATOM 2744 C CA . TYR A 1 361 ? 11.954 8.496 -14.723 1.00 87.62 361 TYR A CA 1
ATOM 2745 C C . TYR A 1 361 ? 12.531 9.617 -13.859 1.00 87.62 361 TYR A C 1
ATOM 2747 O O . TYR A 1 361 ? 12.267 9.637 -12.662 1.00 87.62 361 TYR A O 1
ATOM 2755 N N . ALA A 1 362 ? 13.244 10.583 -14.436 1.00 85.88 362 ALA A N 1
ATOM 2756 C CA . ALA A 1 362 ? 13.764 11.734 -13.701 1.00 85.88 362 ALA A CA 1
ATOM 2757 C C . ALA A 1 362 ? 12.635 12.562 -13.067 1.00 85.88 362 ALA A C 1
ATOM 2759 O O . ALA A 1 362 ? 12.718 12.925 -11.893 1.00 85.88 362 ALA A O 1
ATOM 2760 N N . VAL A 1 363 ? 11.547 12.799 -13.812 1.00 91.31 363 VAL A N 1
ATOM 2761 C CA . VAL A 1 363 ? 10.336 13.441 -13.276 1.00 91.31 363 VAL A CA 1
ATOM 2762 C C . VAL A 1 363 ? 9.737 12.601 -12.148 1.00 91.31 363 VAL A C 1
ATOM 2764 O O . VAL A 1 363 ? 9.419 13.139 -11.090 1.00 91.31 363 VAL A O 1
ATOM 2767 N N . GLY A 1 364 ? 9.632 11.285 -12.337 1.00 89.75 364 GLY A N 1
ATOM 2768 C CA . GLY A 1 364 ? 9.140 10.351 -11.324 1.00 89.75 364 GLY A CA 1
ATOM 2769 C C . GLY A 1 364 ? 9.943 10.380 -10.023 1.00 89.75 364 GLY A C 1
ATOM 2770 O O . GLY A 1 364 ? 9.366 10.566 -8.954 1.00 89.75 364 GLY A O 1
ATOM 2771 N N . VAL A 1 365 ? 11.275 10.280 -10.106 1.00 90.56 365 VAL A N 1
ATOM 2772 C CA . VAL A 1 365 ? 12.178 10.388 -8.947 1.00 90.56 365 VAL A CA 1
ATOM 2773 C C . VAL A 1 365 ? 12.021 11.747 -8.265 1.00 90.56 365 VAL A C 1
ATOM 2775 O O . VAL A 1 365 ? 11.921 11.800 -7.042 1.00 90.56 365 VAL A O 1
ATOM 2778 N N . GLY A 1 366 ? 11.960 12.840 -9.032 1.00 93.44 366 GLY A N 1
ATOM 2779 C CA . GLY A 1 366 ? 11.761 14.183 -8.486 1.00 93.44 366 GLY A CA 1
ATOM 2780 C C . GLY A 1 366 ? 10.443 14.318 -7.717 1.00 93.44 366 GLY A C 1
ATOM 2781 O O . GLY A 1 366 ? 10.430 14.832 -6.598 1.00 93.44 366 GLY A O 1
ATOM 2782 N N . LEU A 1 367 ? 9.344 13.799 -8.274 1.00 91.50 367 LEU A N 1
ATOM 2783 C CA . LEU A 1 367 ? 8.033 13.773 -7.617 1.00 91.50 367 LEU A CA 1
ATOM 2784 C C . LEU A 1 367 ? 8.041 12.909 -6.350 1.00 91.50 367 LEU A C 1
ATOM 2786 O O . LEU A 1 367 ? 7.510 13.332 -5.323 1.00 91.50 367 LEU A O 1
ATOM 2790 N N . LEU A 1 368 ? 8.669 11.731 -6.394 1.00 90.44 368 LEU A N 1
ATOM 2791 C CA . LEU A 1 368 ? 8.810 10.849 -5.233 1.00 90.44 368 LEU A CA 1
ATOM 2792 C C . LEU A 1 368 ? 9.629 11.507 -4.119 1.00 90.44 368 LEU A C 1
ATOM 2794 O O . LEU A 1 368 ? 9.213 11.487 -2.961 1.00 90.44 368 LEU A O 1
ATOM 2798 N N . ALA A 1 369 ? 10.758 12.133 -4.455 1.00 92.06 369 ALA A N 1
ATOM 2799 C CA . ALA A 1 369 ? 11.583 12.857 -3.495 1.00 92.06 369 ALA A CA 1
ATOM 2800 C C . ALA A 1 369 ? 10.797 14.006 -2.847 1.00 92.06 369 ALA A C 1
ATOM 2802 O O . ALA A 1 369 ? 10.788 14.138 -1.621 1.00 92.06 369 ALA A O 1
ATOM 2803 N N . LEU A 1 370 ? 10.069 14.789 -3.651 1.00 92.06 370 LEU A N 1
ATOM 2804 C CA . LEU A 1 370 ? 9.210 15.862 -3.155 1.00 92.06 370 LEU A CA 1
ATOM 2805 C C . LEU A 1 370 ? 8.115 15.331 -2.220 1.00 92.06 370 LEU A C 1
ATOM 2807 O O . LEU A 1 370 ? 7.870 15.916 -1.167 1.00 92.06 370 LEU A O 1
ATOM 2811 N N . MET A 1 371 ? 7.482 14.211 -2.573 1.00 88.00 371 MET A N 1
ATOM 2812 C CA . MET A 1 371 ? 6.467 13.566 -1.743 1.00 88.00 371 MET A CA 1
ATOM 2813 C C . MET A 1 371 ? 7.047 13.111 -0.398 1.00 88.00 371 MET A C 1
ATOM 2815 O O . MET A 1 371 ? 6.476 13.423 0.645 1.00 88.00 371 MET A O 1
ATOM 2819 N N . ILE A 1 372 ? 8.194 12.424 -0.397 1.00 89.50 372 ILE A N 1
ATOM 2820 C CA . ILE A 1 372 ? 8.861 11.975 0.836 1.00 89.50 372 ILE A CA 1
ATOM 2821 C C . ILE A 1 372 ? 9.176 13.174 1.734 1.00 89.50 372 ILE A C 1
ATOM 2823 O O . ILE A 1 372 ? 8.884 13.134 2.932 1.00 89.50 372 ILE A O 1
ATOM 2827 N N . LEU A 1 373 ? 9.710 14.259 1.165 1.00 92.25 373 LEU A N 1
ATOM 2828 C CA . LEU A 1 373 ? 9.990 15.491 1.904 1.00 92.25 373 LEU A CA 1
ATOM 2829 C C . LEU A 1 373 ? 8.712 16.115 2.477 1.00 92.25 373 LEU A C 1
ATOM 2831 O O . LEU A 1 373 ? 8.686 16.472 3.652 1.00 92.25 373 LEU A O 1
ATOM 2835 N N . ALA A 1 374 ? 7.640 16.201 1.687 1.00 89.56 374 ALA A N 1
ATOM 2836 C CA . ALA A 1 374 ? 6.370 16.783 2.112 1.00 89.56 374 ALA A CA 1
ATOM 2837 C C . ALA A 1 374 ? 5.728 16.005 3.271 1.00 89.56 374 ALA A C 1
ATOM 2839 O O . ALA A 1 374 ? 5.300 16.602 4.262 1.00 89.56 374 ALA A O 1
ATOM 2840 N N . VAL A 1 375 ? 5.688 14.672 3.182 1.00 89.00 375 VAL A N 1
ATOM 2841 C CA . VAL A 1 375 ? 5.104 13.836 4.239 1.00 89.00 375 VAL A CA 1
ATOM 2842 C C . VAL A 1 375 ? 5.999 13.836 5.487 1.00 89.00 375 VAL A C 1
ATOM 2844 O O . VAL A 1 375 ? 5.493 13.958 6.601 1.00 89.00 375 VAL A O 1
ATOM 2847 N N . THR A 1 376 ? 7.326 13.806 5.330 1.00 90.56 376 THR A N 1
ATOM 2848 C CA . THR A 1 376 ? 8.264 13.913 6.465 1.00 90.56 376 THR A CA 1
ATOM 2849 C C . THR A 1 376 ? 8.147 15.265 7.170 1.00 90.56 376 THR A C 1
ATOM 2851 O O . THR A 1 376 ? 8.131 15.332 8.398 1.00 90.56 376 THR A O 1
ATOM 2854 N N . TYR A 1 377 ? 8.006 16.355 6.415 1.00 89.69 377 TYR A N 1
ATOM 2855 C CA . TYR A 1 377 ? 7.767 17.680 6.979 1.00 89.69 377 TYR A CA 1
ATOM 2856 C C . TYR A 1 377 ? 6.467 17.722 7.795 1.00 89.69 377 TYR A C 1
ATOM 2858 O O . TYR A 1 377 ? 6.435 18.270 8.898 1.00 89.69 377 TYR A O 1
ATOM 2866 N N . ASN A 1 378 ? 5.404 17.087 7.297 1.00 86.50 378 ASN A N 1
ATOM 2867 C CA . ASN A 1 378 ? 4.139 16.973 8.018 1.00 86.50 378 ASN A CA 1
ATOM 2868 C C . ASN A 1 378 ? 4.277 16.164 9.321 1.00 86.50 378 ASN A C 1
ATOM 2870 O O . ASN A 1 378 ? 3.738 16.576 10.348 1.00 86.50 378 ASN A O 1
ATOM 2874 N N . ASP A 1 379 ? 5.034 15.063 9.310 1.00 87.75 379 ASP A N 1
ATOM 2875 C CA . ASP A 1 379 ? 5.352 14.296 10.521 1.00 87.75 379 ASP A CA 1
ATOM 2876 C C . ASP A 1 379 ? 6.058 15.167 11.572 1.00 87.75 379 ASP A C 1
ATOM 2878 O O . ASP A 1 379 ? 5.671 15.160 12.742 1.00 87.75 379 ASP A O 1
ATOM 2882 N N . ILE A 1 380 ? 7.053 15.962 11.160 1.00 88.50 380 ILE A N 1
ATOM 2883 C CA . ILE A 1 380 ? 7.780 16.881 12.051 1.00 88.50 380 ILE A CA 1
ATOM 2884 C C . ILE A 1 380 ? 6.833 17.933 12.638 1.00 88.50 380 ILE A C 1
ATOM 2886 O O . ILE A 1 380 ? 6.845 18.175 13.844 1.00 88.50 380 ILE A O 1
ATOM 2890 N N . LEU A 1 381 ? 5.965 18.531 11.819 1.00 86.75 381 LEU A N 1
ATOM 2891 C CA . LEU A 1 381 ? 4.986 19.506 12.303 1.00 86.75 381 LEU A CA 1
ATOM 2892 C C . LEU A 1 381 ? 4.015 18.909 13.324 1.00 86.75 381 LEU A C 1
ATOM 2894 O O . LEU A 1 381 ? 3.664 19.589 14.289 1.00 86.75 381 LEU A O 1
ATOM 2898 N N . ARG A 1 382 ? 3.575 17.664 13.120 1.00 82.19 382 ARG A N 1
ATOM 2899 C CA . ARG A 1 382 ? 2.714 16.957 14.078 1.00 82.19 382 ARG A CA 1
ATOM 2900 C C . ARG A 1 382 ? 3.435 16.736 15.403 1.00 82.19 382 ARG A C 1
ATOM 2902 O O . ARG A 1 382 ? 2.873 17.043 16.442 1.00 82.19 382 ARG A O 1
ATOM 2909 N N . LEU A 1 383 ? 4.693 16.296 15.362 1.00 82.56 383 LEU A N 1
ATOM 2910 C CA . LEU A 1 383 ? 5.515 16.090 16.560 1.00 82.56 383 LEU A CA 1
ATOM 2911 C C . LEU A 1 383 ? 5.691 17.362 17.392 1.00 82.56 383 LEU A C 1
ATOM 2913 O O . LEU A 1 383 ? 5.673 17.294 18.616 1.00 82.56 383 LEU A O 1
ATOM 2917 N N . ILE A 1 384 ? 5.873 18.506 16.731 1.00 86.88 384 ILE A N 1
ATOM 2918 C CA . ILE A 1 384 ? 6.070 19.793 17.407 1.00 86.88 384 ILE A CA 1
ATOM 2919 C C . ILE A 1 384 ? 4.753 20.320 17.994 1.00 86.88 384 ILE A C 1
ATOM 2921 O O . ILE A 1 384 ? 4.761 20.955 19.046 1.00 86.88 384 ILE A O 1
ATOM 2925 N N . LYS A 1 385 ? 3.620 20.083 17.321 1.00 78.69 385 LYS A N 1
ATOM 2926 C CA . LYS A 1 385 ? 2.305 20.594 17.744 1.00 78.69 385 LYS A CA 1
ATOM 2927 C C . LYS A 1 385 ? 1.624 19.755 18.833 1.00 78.69 385 LYS A C 1
ATOM 2929 O O . LYS A 1 385 ? 0.704 20.281 19.458 1.00 78.69 385 LYS A O 1
ATOM 2934 N N . GLY A 1 386 ? 2.101 18.533 19.085 1.00 54.59 386 GLY A N 1
ATOM 2935 C CA . GLY A 1 386 ? 1.524 17.593 20.053 1.00 54.59 386 GLY A CA 1
ATOM 2936 C C . GLY A 1 386 ? 0.521 16.660 19.402 1.00 54.59 386 GLY A C 1
ATOM 2937 O O . GLY A 1 386 ? -0.620 17.114 19.162 1.00 54.59 386 GLY A O 1
#

pLDDT: mean 82.29, std 14.73, range [25.77, 97.38]

Sequence (386 aa):
IPFGGFVRIAGMEPEDVASGVPVLHKLAELRDKPDPQAFDKLVAQIARDSMTKIVPAEVGSQVREALLRAPDGEGRLTTEGLLELRHLRDGGTLTEAEAKLLDLVLNADARKADPELFISKPLGQRALVILAGPIASLLFGYLVFCLVGMTVGLPSPDSRVTNQVAEVMPGGEAHRVGIRVGDWITAIDGRSVRTGRELTDTIHKRIGVPTVLTVRRGGQTFQVRVVPRPRTFTDEKGKKVRWGVIGIAANVELRRVGVIESIKVGTAITYSFIVHLLDVLTDHKKVRESVGGPIAMGKMAIEAQRLGPGPMLLLGAQFSLSLFVLNLLPIPVLDGGQLLLIGVEFLRRRKLSPREVYGAYAVGVGLLALMILAVTYNDILRLIKG

Secondary structure (DSSP, 8-state):
--SS-----TT-STTT-S-SHHHHHHHHHHHHS--HHHHHHHHHHHHHHTT----GGGS-HHHHHHHHHSB-TTS-B-HHHHHHHHHHHHSS---HHHHHHHHHHHHHHHHHH-TTSGGGS-HHHHHHHHHHHHHHHHHHHHHHHHHHHHHT-B--TT--EEEEEEEE-TTSHHHHTT--TT-EEEEETTEE--SHHHHHHHHHT-TT--EEEEEEETTEEEEEEE-PEEEEEE-TTS-EEEEEE-SEEEEE--B---HHHHHHHHHHHHHHHHHHHHHHHH-HHHHHHH---HHHHHHHHHHHHHH-HHHHHHHHHHHHHHHHHHHTSS-TTSHHHHHHHHHHHHHHTSPPPHHHHHHHHHHHHHHHHHHHHHHHHHHHHHHHH-

Radius of gyration: 32.38 Å; chains: 1; bounding box: 77×42×93 Å

Foldseek 3Di:
DDPDPPPVQAQLPLLRQPQLQVLLQQLQVCLVPPDPVSQQVSLVVLCVQSVHDAHSVQADPQLSVLSSPQHDNNSAGDPVSLVSLVCVLVVPPHDPNSNVVSSSNNVNRVSVPDPSRLVNDDLVVNLVVLLVLLVVLLVLLLVLLLVCCQPVFDQDPPWFQFQFFQDAAPPFQCVVQPNDHGKGFQDKQPHGDGGNVSVQVVQFVQAQNWIWTFIADPNDTDITTTHFHWDWDQDPVRDTDTTGHRGTGTDTDGDNDDNVVSSVRSVVVLVVLLVVLVVLVVDPVSCLVPPAAPVVLVVQCVVLVVVHDSSNSNSSSSVSSVLSNVLCDCQQVRSVVVNVQSVVCVVVVHHDRSVRNVVSNVRRVVVVVVVNVVNVVSNVVVVVVD